Protein AF-0000000078526891 (afdb_homodimer)

Radius of gyration: 29.0 Å; Cα contacts (8 Å, |Δi|>4): 1643; chains: 2; bounding box: 47×88×67 Å

Secondary structure (DSSP, 8-state):
-EEEEEE-GGG-SHHHHHHHHHTT--EEEE--S---SSSTT----SS--S-B---S-GGGSHHHHHHHHHHHHHTT-EEEEEE---HHHHHHHHHT-TTHHHHHHHHHHHHHHHHHTT--EEEE---SS-S---EEES-SGGG-BEEEEEGGGS-TTPPPBTTEETTEESSSS--SBPPP--HHHHHHHHHHHHHHHHHHHHHHT-EEEEPPPSS--SEETTEE-S-SSTTHHHHHHHH---TTEEEEEEHHHHHTSSSS-HHHHHHHHHHTT-EEEEE--EEEEETTEEEEE-TTSSSS-HHHHHHHHHHTT--SEEE----PBPSSSSHHHHHHHHHHHHHHHHHHHHHHHH-/-EEEEEE-GGG-SHHHHHHHHHTT--EEEE--S---SSSTT----SS--S-B---S-GGGSHHHHHHHHHHHHHTT-EEEEEE---HHHHHHHHHT-TTHHHHHHHHHHHHHHHHHTT--EEEE---SS-S---EEES-SGGG-BEEEEEGGGS-TTPPPBTTEETTEESSSS--SBPPP--HHHHHHHHHHHHHHHHHHHHHHT-EEEEPPPSS--SEETTEE-S-SSTTHHHHHHHH---TTEEEEEEHHHHHTSSSS-HHHHHHHHHHTT-EEEEE--EEEEETTEEEEE-TTSSSS-HHHHHHHHHHTT--SEEE----PBPSSSSHHHHHHHHHHHHHHHHHHHHHHHH-

Nearest PDB structures (foldseek):
  3ban-assembly1_B  TM=8.503E-01  e=2.685E-23  Streptococcus suis
  3ban-assembly1_A  TM=8.361E-01  e=1.993E-23  Streptococcus suis
  1tz9-assembly1_B  TM=7.981E-01  e=1.462E-21  Enterococcus faecalis V583
  4eac-assembly1_A  TM=7.519E-01  e=4.651E-20  Escherichia coli K-12
  3cqh-assembly1_B  TM=6.934E-01  e=1.099E-08  Escherichia coli

pLDDT: mean 96.31, std 5.83, range [47.0, 98.94]

Organism: NCBI:txid29354

Solvent-accessible surface area (backbone atoms only — not comparable to full-atom values): 35500 Å² total; per-residue (Å²): 100,37,46,26,40,62,38,46,46,90,47,76,41,71,58,48,46,36,28,39,24,45,61,64,26,46,31,29,39,32,25,74,40,74,55,56,85,85,46,83,84,62,58,29,55,94,88,40,63,56,43,73,44,64,54,88,54,70,69,55,37,43,69,45,38,32,51,51,34,51,54,37,40,75,55,64,28,38,49,40,27,41,43,42,74,36,58,39,45,40,50,27,48,76,65,69,40,94,53,20,67,64,28,49,54,51,51,46,48,38,45,41,20,37,20,76,33,62,23,43,30,37,31,34,64,90,47,60,49,38,71,55,50,38,39,73,45,63,74,28,61,61,50,19,43,22,48,29,36,48,55,90,79,52,70,59,60,42,68,45,43,33,39,47,41,46,39,25,36,54,41,82,91,49,75,65,57,60,78,73,62,53,51,68,55,53,51,50,43,49,48,54,50,48,69,64,42,43,63,52,24,51,75,31,58,19,30,41,14,45,38,58,35,39,70,34,42,72,55,44,32,58,29,51,53,73,32,31,37,66,73,43,49,53,59,61,45,67,72,40,87,50,86,27,54,29,26,28,44,38,48,33,45,50,47,23,19,84,51,86,53,55,64,61,48,46,52,54,38,38,64,65,68,30,58,49,36,32,33,52,33,22,28,42,59,27,67,64,45,33,35,43,22,46,58,89,68,32,73,53,60,53,65,60,50,52,50,52,40,50,74,50,62,49,64,39,42,39,19,55,66,66,58,31,28,33,61,66,74,30,24,63,55,22,20,49,26,19,46,40,20,22,50,49,35,44,52,54,51,54,55,48,74,71,95,99,37,47,26,42,62,38,46,44,92,46,78,41,73,58,48,46,37,27,38,25,44,62,65,27,46,33,28,40,33,25,74,40,73,56,57,84,83,46,82,84,62,60,28,52,92,87,39,63,55,43,72,43,65,53,88,53,70,69,58,38,41,69,45,36,33,50,51,35,51,54,38,39,75,56,62,28,39,49,41,28,42,42,40,74,35,56,39,45,39,50,27,50,75,65,70,40,94,52,21,68,63,26,49,54,50,52,46,49,39,46,41,19,36,21,76,33,60,23,42,31,37,32,34,63,90,47,62,50,37,69,56,49,38,38,72,44,61,74,28,62,60,50,18,43,21,48,29,36,48,54,89,79,50,70,60,60,44,68,45,44,33,38,47,42,45,38,24,35,54,42,82,90,49,75,64,57,59,77,73,62,52,51,68,53,52,52,51,44,50,47,54,51,48,70,63,42,43,64,52,23,52,74,31,58,18,30,40,14,45,38,60,36,39,69,32,42,72,56,44,33,58,28,51,54,72,32,31,38,67,73,43,49,53,59,62,45,67,71,41,86,50,86,25,54,31,25,29,45,39,48,32,45,48,46,25,20,82,50,86,51,53,64,60,48,47,52,54,38,38,64,66,69,31,56,49,37,32,35,53,33,21,28,43,58,27,67,64,45,32,34,42,23,46,59,89,69,31,72,54,62,54,64,59,50,52,50,54,41,50,74,50,62,50,63,38,42,40,19,56,65,63,58,31,28,34,61,66,75,30,23,64,55,23,20,49,26,19,46,41,20,22,49,49,34,44,52,55,52,54,55,50,77,69,100

Sequence (710 aa):
MKLGLGLYRHMLTDENFAFAKQCGCTHLVIHLADYYSNQIVTATDDKTNYGQAKALEPIWQADSMIALQKKAQSYGLTIYAIENFSPADWYDVLLDGPKREAQMEHLKEIIRNAGKAGIRSFGYNFSLAGVWGHQKERSGRGGAYGTCFDASRIKLDAPIPNGEIWNMTYRSNEQGVLAPITSAELWARLRRFLEEILPVAEESGVELALHPDDPPLEGLRGMPRLVYQPELYQNVIDISSSNANKLEFCMGSIQEMTHGNIYDAISQYAGQNRISYIHFRNVKGKVPKYQEVFVDDGDIDMPKALALLEQYGFDGVIIPDHTPEITCGAPWHAGMAYALGYMRAVLQMLDKQLSMKLGLGLYRHMLTDENFAFAKQCGCTHLVIHLADYYSNQIVTATDDKTNYGQAKALEPIWQADSMIALQKKAQSYGLTIYAIENFSPADWYDVLLDGPKREAQMEHLKEIIRNAGKAGIRSFGYNFSLAGVWGHQKERSGRGGAYGTCFDASRIKLDAPIPNGEIWNMTYRSNEQGVLAPITSAELWARLRRFLEEILPVAEESGVELALHPDDPPLEGLRGMPRLVYQPELYQNVIDISSSNANKLEFCMGSIQEMTHGNIYDAISQYAGQNRISYIHFRNVKGKVPKYQEVFVDDGDIDMPKALALLEQYGFDGVIIPDHTPEITCGAPWHAGMAYALGYMRAVLQMLDKQLS

Structure (mmCIF, N/CA/C/O backbone):
data_AF-0000000078526891-model_v1
#
loop_
_entity.id
_entity.type
_entity.pdbx_description
1 polymer 'mannonate dehydratase'
#
loop_
_atom_site.group_PDB
_atom_site.id
_atom_site.type_symbol
_atom_site.label_atom_id
_atom_site.label_alt_id
_atom_site.label_comp_id
_atom_site.label_asym_id
_atom_site.label_entity_id
_atom_site.label_seq_id
_atom_site.pdbx_PDB_ins_code
_atom_site.Cartn_x
_atom_site.Cartn_y
_atom_site.Cartn_z
_atom_site.occupancy
_atom_site.B_iso_or_equiv
_atom_site.auth_seq_id
_atom_site.auth_comp_id
_atom_site.auth_asym_id
_atom_site.auth_atom_id
_atom_site.pdbx_PDB_model_num
ATOM 1 N N . MET A 1 1 ? 10.188 -14.875 7.078 1 96.12 1 MET A N 1
ATOM 2 C CA . MET A 1 1 ? 9.586 -14.766 5.754 1 96.12 1 MET A CA 1
ATOM 3 C C . MET A 1 1 ? 10.172 -13.586 4.988 1 96.12 1 MET A C 1
ATOM 5 O O . MET A 1 1 ? 10.547 -12.578 5.59 1 96.12 1 MET A O 1
ATOM 9 N N . LYS A 1 2 ? 10.273 -13.781 3.717 1 98.12 2 LYS A N 1
ATOM 10 C CA . LYS A 1 2 ? 10.844 -12.773 2.828 1 98.12 2 LYS A CA 1
ATOM 11 C C . LYS A 1 2 ? 9.766 -12.125 1.968 1 98.12 2 LYS A C 1
ATOM 13 O O . LYS A 1 2 ? 8.969 -12.82 1.337 1 98.12 2 LYS A O 1
ATOM 18 N N . LEU A 1 3 ? 9.742 -10.797 2.02 1 98.75 3 LEU A N 1
ATOM 19 C CA . LEU A 1 3 ? 8.773 -10.047 1.228 1 98.75 3 LEU A CA 1
ATOM 20 C C . LEU A 1 3 ? 9.227 -9.93 -0.223 1 98.75 3 LEU A C 1
ATOM 22 O O . LEU A 1 3 ? 10.367 -9.539 -0.49 1 98.75 3 LEU A O 1
ATOM 26 N N . GLY A 1 4 ? 8.344 -10.312 -1.153 1 98.88 4 GLY A N 1
ATOM 27 C CA . GLY A 1 4 ? 8.711 -10.258 -2.559 1 98.88 4 GLY A CA 1
ATOM 28 C C . GLY A 1 4 ? 7.613 -9.68 -3.438 1 98.88 4 GLY A C 1
ATOM 29 O O . GLY A 1 4 ? 6.535 -9.344 -2.949 1 98.88 4 GLY A O 1
ATOM 30 N N . LEU A 1 5 ? 7.934 -9.492 -4.711 1 98.88 5 LEU A N 1
ATOM 31 C CA . LEU A 1 5 ? 7.008 -9.023 -5.738 1 98.88 5 LEU A CA 1
ATOM 32 C C . LEU A 1 5 ? 7.07 -9.922 -6.973 1 98.88 5 LEU A C 1
ATOM 34 O O . LEU A 1 5 ? 8.156 -10.336 -7.391 1 98.88 5 LEU A O 1
ATOM 38 N N . GLY A 1 6 ? 5.926 -10.242 -7.484 1 98.25 6 GLY A N 1
ATOM 39 C CA . GLY A 1 6 ? 5.855 -10.914 -8.773 1 98.25 6 GLY A CA 1
ATOM 40 C C . GLY A 1 6 ? 5.949 -9.953 -9.945 1 98.25 6 GLY A C 1
ATOM 41 O O . GLY A 1 6 ? 5.301 -8.906 -9.953 1 98.25 6 GLY A O 1
ATOM 42 N N . LEU A 1 7 ? 6.773 -10.281 -10.906 1 97.12 7 LEU A N 1
ATOM 43 C CA . LEU A 1 7 ? 6.902 -9.477 -12.117 1 97.12 7 LEU A CA 1
ATOM 44 C C . LEU A 1 7 ? 6.855 -10.359 -13.359 1 97.12 7 LEU A C 1
ATOM 46 O O . LEU A 1 7 ? 7.465 -11.43 -13.391 1 97.12 7 LEU A O 1
ATOM 50 N N . TYR A 1 8 ? 6.156 -9.898 -14.336 1 95.44 8 TYR A N 1
ATOM 51 C CA . TYR A 1 8 ? 6.098 -10.57 -15.625 1 95.44 8 TYR A CA 1
ATOM 52 C C . TYR A 1 8 ? 7.207 -10.078 -16.547 1 95.44 8 TYR A C 1
ATOM 54 O O . TYR A 1 8 ? 7.82 -9.047 -16.297 1 95.44 8 TYR A O 1
ATOM 62 N N . ARG A 1 9 ? 7.395 -10.773 -17.562 1 94.69 9 ARG A N 1
ATOM 63 C CA . ARG A 1 9 ? 8.547 -10.547 -18.438 1 94.69 9 ARG A CA 1
ATOM 64 C C . ARG A 1 9 ? 8.641 -9.086 -18.844 1 94.69 9 ARG A C 1
ATOM 66 O O . ARG A 1 9 ? 9.695 -8.461 -18.719 1 94.69 9 ARG A O 1
ATOM 73 N N . HIS A 1 10 ? 7.574 -8.492 -19.328 1 93.19 10 HIS A N 1
ATOM 74 C CA . HIS A 1 10 ? 7.59 -7.121 -19.812 1 93.19 10 HIS A CA 1
ATOM 75 C C . HIS A 1 10 ? 7.805 -6.137 -18.672 1 93.19 10 HIS A C 1
ATOM 77 O O . HIS A 1 10 ? 8.094 -4.961 -18.891 1 93.19 10 HIS A O 1
ATOM 83 N N . MET A 1 11 ? 7.734 -6.633 -17.453 1 95.44 11 MET A N 1
ATOM 84 C CA . MET A 1 11 ? 7.832 -5.777 -16.281 1 95.44 11 MET A CA 1
ATOM 85 C C . MET A 1 11 ? 9.234 -5.84 -15.672 1 95.44 11 MET A C 1
ATOM 87 O O . MET A 1 11 ? 9.508 -5.184 -14.672 1 95.44 11 MET A O 1
ATOM 91 N N . LEU A 1 12 ? 10.078 -6.641 -16.234 1 96.88 12 LEU A N 1
ATOM 92 C CA . LEU A 1 12 ? 11.438 -6.766 -15.727 1 96.88 12 LEU A CA 1
ATOM 93 C C . LEU A 1 12 ? 12.289 -5.574 -16.156 1 96.88 12 LEU A C 1
ATOM 95 O O . LEU A 1 12 ? 13.242 -5.734 -16.922 1 96.88 12 LEU A O 1
ATOM 99 N N . THR A 1 13 ? 11.977 -4.387 -15.617 1 97.19 13 THR A N 1
ATOM 100 C CA . THR A 1 13 ? 12.562 -3.1 -15.969 1 97.19 13 THR A CA 1
ATOM 101 C C . THR A 1 13 ? 13.211 -2.453 -14.742 1 97.19 13 THR A C 1
ATOM 103 O O . THR A 1 13 ? 12.938 -2.855 -13.609 1 97.19 13 THR A O 1
ATOM 106 N N . ASP A 1 14 ? 14.031 -1.451 -15.008 1 98.31 14 ASP A N 1
ATOM 107 C CA . ASP A 1 14 ? 14.648 -0.681 -13.93 1 98.31 14 ASP A CA 1
ATOM 108 C C . ASP A 1 14 ? 13.594 -0.051 -13.023 1 98.31 14 ASP A C 1
ATOM 110 O O . ASP A 1 14 ? 13.734 -0.059 -11.805 1 98.31 14 ASP A O 1
ATOM 114 N N . GLU A 1 15 ? 12.578 0.456 -13.602 1 98.12 15 GLU A N 1
ATOM 115 C CA . GLU A 1 15 ? 11.516 1.137 -12.859 1 98.12 15 GLU A CA 1
ATOM 116 C C . GLU A 1 15 ? 10.812 0.18 -11.898 1 98.12 15 GLU A C 1
ATOM 118 O O . GLU A 1 15 ? 10.57 0.522 -10.742 1 98.12 15 GLU A O 1
ATOM 123 N N . ASN A 1 16 ? 10.516 -1.004 -12.359 1 98.44 16 ASN A N 1
ATOM 124 C CA . ASN A 1 16 ? 9.789 -1.946 -11.516 1 98.44 16 ASN A CA 1
ATOM 125 C C . ASN A 1 16 ? 10.695 -2.568 -10.461 1 98.44 16 ASN A C 1
ATOM 127 O O . ASN A 1 16 ? 10.242 -2.926 -9.375 1 98.44 16 ASN A O 1
ATOM 131 N N . PHE A 1 17 ? 12.008 -2.717 -10.766 1 98.88 17 PHE A N 1
ATOM 132 C CA . PHE A 1 17 ? 12.945 -3.131 -9.727 1 98.88 17 PHE A CA 1
ATOM 133 C C . PHE A 1 17 ? 13.023 -2.084 -8.625 1 98.88 17 PHE A C 1
ATOM 135 O O . PHE A 1 17 ? 13.016 -2.422 -7.441 1 98.88 17 PHE A O 1
ATOM 142 N N . ALA A 1 18 ? 13.07 -0.812 -9.016 1 98.81 18 ALA A N 1
ATOM 143 C CA . ALA A 1 18 ? 13.055 0.272 -8.039 1 98.81 18 ALA A CA 1
ATOM 144 C C . ALA A 1 18 ? 11.766 0.267 -7.227 1 98.81 18 ALA A C 1
ATOM 146 O O . ALA A 1 18 ? 11.797 0.413 -6 1 98.81 18 ALA A O 1
ATOM 147 N N . PHE A 1 19 ? 10.656 0.056 -7.914 1 98.88 19 PHE A N 1
ATOM 148 C CA . PHE A 1 19 ? 9.359 -0.027 -7.258 1 98.88 19 PHE A CA 1
ATOM 149 C C . PHE A 1 19 ? 9.367 -1.095 -6.172 1 98.88 19 PHE A C 1
ATOM 151 O O . PHE A 1 19 ? 8.977 -0.832 -5.031 1 98.88 19 PHE A O 1
ATOM 158 N N . ALA A 1 20 ? 9.805 -2.258 -6.555 1 98.94 20 ALA A N 1
ATOM 159 C CA . ALA A 1 20 ? 9.844 -3.379 -5.621 1 98.94 20 ALA A CA 1
ATOM 160 C C . ALA A 1 20 ? 10.688 -3.041 -4.395 1 98.94 20 ALA A C 1
ATOM 162 O O . ALA A 1 20 ? 10.25 -3.24 -3.258 1 98.94 20 ALA A O 1
ATOM 163 N N . LYS A 1 21 ? 11.883 -2.531 -4.598 1 98.88 21 LYS A N 1
ATOM 164 C CA . LYS A 1 21 ? 12.789 -2.203 -3.504 1 98.88 21 LYS A CA 1
ATOM 165 C C . LYS A 1 21 ? 12.195 -1.127 -2.6 1 98.88 21 LYS A C 1
ATOM 167 O O . LYS A 1 21 ? 12.289 -1.216 -1.373 1 98.88 21 LYS A O 1
ATOM 172 N N . GLN A 1 22 ? 11.586 -0.141 -3.191 1 98.88 22 GLN A N 1
ATOM 173 C CA . GLN A 1 22 ? 11.008 0.971 -2.445 1 98.88 22 GLN A CA 1
ATOM 174 C C . GLN A 1 22 ? 9.828 0.509 -1.596 1 98.88 22 GLN A C 1
ATOM 176 O O . GLN A 1 22 ? 9.586 1.049 -0.515 1 98.88 22 GLN A O 1
ATOM 181 N N . CYS A 1 23 ? 9.164 -0.549 -2.004 1 98.88 23 CYS A N 1
ATOM 182 C CA . CYS A 1 23 ? 8.055 -1.107 -1.235 1 98.88 23 CYS A CA 1
ATOM 183 C C . CYS A 1 23 ? 8.562 -2.076 -0.174 1 98.88 23 CYS A C 1
ATOM 185 O O . CYS A 1 23 ? 7.773 -2.684 0.548 1 98.88 23 CYS A O 1
ATOM 187 N N . GLY A 1 24 ? 9.844 -2.277 -0.071 1 98.62 24 GLY A N 1
ATOM 188 C CA . GLY A 1 24 ? 10.422 -3.061 1.01 1 98.62 24 GLY A CA 1
ATOM 189 C C . GLY A 1 24 ? 10.703 -4.5 0.621 1 98.62 24 GLY A C 1
ATOM 190 O O . GLY A 1 24 ? 11.086 -5.312 1.464 1 98.62 24 GLY A O 1
ATOM 191 N N . CYS A 1 25 ? 10.57 -4.82 -0.668 1 98.88 25 CYS A N 1
ATOM 192 C CA . CYS A 1 25 ? 10.82 -6.188 -1.115 1 98.88 25 CYS A CA 1
ATOM 193 C C . CYS A 1 25 ? 12.312 -6.496 -1.119 1 98.88 25 CYS A C 1
ATOM 195 O O . CYS A 1 25 ? 13.133 -5.617 -1.387 1 98.88 25 CYS A O 1
ATOM 197 N N . THR A 1 26 ? 12.578 -7.762 -0.807 1 98.81 26 THR A N 1
ATOM 198 C CA . THR A 1 26 ? 13.953 -8.234 -0.905 1 98.81 26 THR A CA 1
ATOM 199 C C . THR A 1 26 ? 14.086 -9.289 -2.006 1 98.81 26 THR A C 1
ATOM 201 O O . THR A 1 26 ? 15.195 -9.602 -2.439 1 98.81 26 THR A O 1
ATOM 204 N N . HIS A 1 27 ? 12.953 -9.828 -2.48 1 98.94 27 HIS A N 1
ATOM 205 C CA . HIS A 1 27 ? 12.984 -10.93 -3.438 1 98.94 27 HIS A CA 1
ATOM 206 C C . HIS A 1 27 ? 11.953 -10.727 -4.547 1 98.94 27 HIS A C 1
ATOM 208 O O . HIS A 1 27 ? 11.086 -9.859 -4.438 1 98.94 27 HIS A O 1
ATOM 214 N N . LEU A 1 28 ? 12.148 -11.477 -5.621 1 98.94 28 LEU A N 1
ATOM 215 C CA . LEU A 1 28 ? 11.242 -11.461 -6.766 1 98.94 28 LEU A CA 1
ATOM 216 C C . LEU A 1 28 ? 10.836 -12.875 -7.168 1 98.94 28 LEU A C 1
ATOM 218 O O . LEU A 1 28 ? 11.625 -13.812 -7.039 1 98.94 28 LEU A O 1
ATOM 222 N N . VAL A 1 29 ? 9.648 -13.078 -7.543 1 98.88 29 VAL A N 1
ATOM 223 C CA . VAL A 1 29 ? 9.18 -14.203 -8.344 1 98.88 29 VAL A CA 1
ATOM 224 C C . VAL A 1 29 ? 8.82 -13.734 -9.75 1 98.88 29 VAL A C 1
ATOM 226 O O . VAL A 1 29 ? 7.887 -12.945 -9.922 1 98.88 29 VAL A O 1
ATOM 229 N N . ILE A 1 30 ? 9.531 -14.234 -10.766 1 98.5 30 ILE A N 1
ATOM 230 C CA . ILE A 1 30 ? 9.391 -13.617 -12.086 1 98.5 30 ILE A CA 1
ATOM 231 C C . ILE A 1 30 ? 8.828 -14.641 -13.07 1 98.5 30 ILE A C 1
ATOM 233 O O . ILE A 1 30 ? 8.922 -15.844 -12.844 1 98.5 30 ILE A O 1
ATOM 237 N N . HIS A 1 31 ? 8.203 -14.156 -14.062 1 96.88 31 HIS A N 1
ATOM 238 C CA . HIS A 1 31 ? 7.789 -14.938 -15.219 1 96.88 31 HIS A CA 1
ATOM 239 C C . HIS A 1 31 ? 8.625 -14.586 -16.453 1 96.88 31 HIS A C 1
ATOM 241 O O . HIS A 1 31 ? 8.758 -13.414 -16.797 1 96.88 31 HIS A O 1
ATOM 247 N N . LEU A 1 32 ? 9.148 -15.609 -17.109 1 96.62 32 LEU A N 1
ATOM 248 C CA . LEU A 1 32 ? 9.906 -15.367 -18.328 1 96.62 32 LEU A CA 1
ATOM 249 C C . LEU A 1 32 ? 9.078 -15.703 -19.562 1 96.62 32 LEU A C 1
ATOM 251 O O . LEU A 1 32 ? 9.359 -15.203 -20.656 1 96.62 32 LEU A O 1
ATOM 255 N N . ALA A 1 33 ? 8.109 -16.594 -19.312 1 92.5 33 ALA A N 1
ATOM 256 C CA . ALA A 1 33 ? 7.152 -16.797 -20.391 1 92.5 33 ALA A CA 1
ATOM 257 C C . ALA A 1 33 ? 6.359 -15.523 -20.672 1 92.5 33 ALA A C 1
ATOM 259 O O . ALA A 1 33 ? 5.973 -14.805 -19.734 1 92.5 33 ALA A O 1
ATOM 260 N N . ASP A 1 34 ? 6.023 -15.258 -21.906 1 85.19 34 ASP A N 1
ATOM 261 C CA . ASP A 1 34 ? 5.43 -13.984 -22.297 1 85.19 34 ASP A CA 1
ATOM 262 C C . ASP A 1 34 ? 3.918 -14.117 -22.484 1 85.19 34 ASP A C 1
ATOM 264 O O . ASP A 1 34 ? 3.402 -13.883 -23.578 1 85.19 34 ASP A O 1
ATOM 268 N N . TYR A 1 35 ? 3.061 -14.422 -21.594 1 77.56 35 TYR A N 1
ATOM 269 C CA . TYR A 1 35 ? 1.629 -14.633 -21.781 1 77.56 35 TYR A CA 1
ATOM 270 C C . TYR A 1 35 ? 0.838 -13.391 -21.375 1 77.56 35 TYR A C 1
ATOM 272 O O . TYR A 1 35 ? -0.359 -13.297 -21.656 1 77.56 35 TYR A O 1
ATOM 280 N N . TYR A 1 36 ? 1.267 -12.312 -20.719 1 66.25 36 TYR A N 1
ATOM 281 C CA . TYR A 1 36 ? 0.538 -11.086 -20.391 1 66.25 36 TYR A CA 1
ATOM 282 C C . TYR A 1 36 ? 1.203 -9.875 -21.031 1 66.25 36 TYR A C 1
ATOM 284 O O . TYR A 1 36 ? 1.989 -9.18 -20.375 1 66.25 36 TYR A O 1
ATOM 292 N N . SER A 1 37 ? 1.125 -9.844 -22.312 1 62.75 37 SER A N 1
ATOM 293 C CA . SER A 1 37 ? 1.829 -8.75 -22.969 1 62.75 37 SER A CA 1
ATOM 294 C C . SER A 1 37 ? 1.05 -7.441 -22.844 1 62.75 37 SER A C 1
ATOM 296 O O . SER A 1 37 ? 1.629 -6.355 -22.922 1 62.75 37 SER A O 1
ATOM 298 N N . ASN A 1 38 ? -0.244 -7.516 -22.562 1 61.59 38 ASN A N 1
ATOM 299 C CA . ASN A 1 38 ? -1.062 -6.309 -22.547 1 61.59 38 ASN A CA 1
ATOM 300 C C . ASN A 1 38 ? -1.701 -6.074 -21.188 1 61.59 38 ASN A C 1
ATOM 302 O O . ASN A 1 38 ? -1.571 -4.992 -20.609 1 61.59 38 ASN A O 1
ATOM 306 N N . GLN A 1 39 ? -2.463 -7.125 -20.703 1 70.75 39 GLN A N 1
ATOM 307 C CA . GLN A 1 39 ? -3.215 -7.023 -19.469 1 70.75 39 GLN A CA 1
ATOM 308 C C . GLN A 1 39 ? -2.904 -8.195 -18.547 1 70.75 39 GLN A C 1
ATOM 310 O O . GLN A 1 39 ? -2.965 -9.359 -18.953 1 70.75 39 GLN A O 1
ATOM 315 N N . ILE A 1 40 ? -2.57 -7.77 -17.375 1 78.19 40 ILE A N 1
ATOM 316 C CA . ILE A 1 40 ? -2.314 -8.797 -16.359 1 78.19 40 ILE A CA 1
ATOM 317 C C . ILE A 1 40 ? -3.617 -9.508 -16.016 1 78.19 40 ILE A C 1
ATOM 319 O O . ILE A 1 40 ? -4.648 -8.859 -15.805 1 78.19 40 ILE A O 1
ATOM 323 N N . VAL A 1 41 ? -3.602 -10.812 -15.961 1 78.56 41 VAL A N 1
ATOM 324 C CA . VAL A 1 41 ? -4.727 -11.703 -15.703 1 78.56 41 VAL A CA 1
ATOM 325 C C . VAL A 1 41 ? -5.832 -11.445 -16.734 1 78.56 41 VAL A C 1
ATOM 327 O O . VAL A 1 41 ? -6.973 -11.156 -16.359 1 78.56 41 VAL A O 1
ATOM 330 N N . THR A 1 42 ? -5.582 -11.625 -17.922 1 83.56 42 THR A N 1
ATOM 331 C CA . THR A 1 42 ? -6.523 -11.438 -19.016 1 83.56 42 THR A CA 1
ATOM 332 C C . THR A 1 42 ? -7.723 -12.367 -18.859 1 83.56 42 THR A C 1
ATOM 334 O O . THR A 1 42 ? -7.562 -13.562 -18.609 1 83.56 42 THR A O 1
ATOM 337 N N . ALA A 1 43 ? -8.898 -11.766 -18.984 1 87.81 43 ALA A N 1
ATOM 338 C CA . ALA A 1 43 ? -10.102 -12.594 -19.031 1 87.81 43 ALA A CA 1
ATOM 339 C C . ALA A 1 43 ? -10.07 -13.555 -20.219 1 87.81 43 ALA A C 1
ATOM 341 O O . ALA A 1 43 ? -9.656 -13.18 -21.312 1 87.81 43 ALA A O 1
ATOM 342 N N . THR A 1 44 ? -10.492 -14.844 -19.984 1 91.31 44 THR A N 1
ATOM 343 C CA . THR A 1 44 ? -10.461 -15.852 -21.031 1 91.31 44 THR A CA 1
ATOM 344 C C . THR A 1 44 ? -11.781 -16.609 -21.094 1 91.31 44 THR A C 1
ATOM 346 O O . THR A 1 44 ? -12.531 -16.625 -20.109 1 91.31 44 THR A O 1
ATOM 349 N N . ASP A 1 45 ? -12.039 -17.141 -22.266 1 93.56 45 ASP A N 1
ATOM 350 C CA . ASP A 1 45 ? -13.164 -18.031 -22.516 1 93.56 45 ASP A CA 1
ATOM 351 C C . ASP A 1 45 ? -12.875 -18.969 -23.688 1 93.56 45 ASP A C 1
ATOM 353 O O . ASP A 1 45 ? -11.711 -19.25 -23.984 1 93.56 45 ASP A O 1
ATOM 357 N N . ASP A 1 46 ? -13.922 -19.547 -24.281 1 91.44 46 ASP A N 1
ATOM 358 C CA . ASP A 1 46 ? -13.703 -20.531 -25.344 1 91.44 46 ASP A CA 1
ATOM 359 C C . ASP A 1 46 ? -13.195 -19.844 -26.625 1 91.44 46 ASP A C 1
ATOM 361 O O . ASP A 1 46 ? -12.781 -20.516 -27.562 1 91.44 46 ASP A O 1
ATOM 365 N N . LYS A 1 47 ? -13.312 -18.594 -26.781 1 91.12 47 LYS A N 1
ATOM 366 C CA . LYS A 1 47 ? -12.906 -17.875 -27.984 1 91.12 47 LYS A CA 1
ATOM 367 C C . LYS A 1 47 ? -11.609 -17.109 -27.75 1 91.12 47 LYS A C 1
ATOM 369 O O . LYS A 1 47 ? -10.859 -16.844 -28.688 1 91.12 47 LYS A O 1
ATOM 374 N N . THR A 1 48 ? -11.289 -16.781 -26.422 1 90.75 48 THR A N 1
ATOM 375 C CA . THR A 1 48 ? -10.18 -15.898 -26.078 1 90.75 48 THR A CA 1
ATOM 376 C C . THR A 1 48 ? -9.18 -16.609 -25.172 1 90.75 48 THR A C 1
ATOM 378 O O . THR A 1 48 ? -9.555 -17.109 -24.109 1 90.75 48 THR A O 1
ATOM 381 N N . ASN A 1 49 ? -7.91 -16.625 -25.641 1 90.75 49 ASN A N 1
ATOM 382 C CA . ASN A 1 49 ? -6.84 -17.156 -24.812 1 90.75 49 ASN A CA 1
ATOM 383 C C . ASN A 1 49 ? -5.719 -16.141 -24.609 1 90.75 49 ASN A C 1
ATOM 385 O O . ASN A 1 49 ? -5.906 -14.953 -24.875 1 90.75 49 ASN A O 1
ATOM 389 N N . TYR A 1 50 ? -4.543 -16.484 -24.016 1 90.62 50 TYR A N 1
ATOM 390 C CA . TYR A 1 50 ? -3.471 -15.562 -23.656 1 90.62 50 TYR A CA 1
ATOM 391 C C . TYR A 1 50 ? -2.658 -15.172 -24.891 1 90.62 50 TYR A C 1
ATOM 393 O O . TYR A 1 50 ? -1.84 -14.25 -24.828 1 90.62 50 TYR A O 1
ATOM 401 N N . GLY A 1 51 ? -2.861 -15.906 -26 1 90 51 GLY A N 1
ATOM 402 C CA . GLY A 1 51 ? -2.125 -15.578 -27.219 1 90 51 GLY A CA 1
ATOM 403 C C . GLY A 1 51 ? -1.137 -16.656 -27.625 1 90 51 GLY A C 1
ATOM 404 O O . GLY A 1 51 ? -1.268 -17.812 -27.219 1 90 51 GLY A O 1
ATOM 405 N N . GLN A 1 52 ? -0.132 -16.234 -28.453 1 92.19 52 GLN A N 1
ATOM 406 C CA . GLN A 1 52 ? 0.827 -17.172 -29.031 1 92.19 52 GLN A CA 1
ATOM 407 C C . GLN A 1 52 ? 2.018 -17.391 -28.109 1 92.19 52 GLN A C 1
ATOM 409 O O . GLN A 1 52 ? 2.627 -16.422 -27.641 1 92.19 52 GLN A O 1
ATOM 414 N N . ALA A 1 53 ? 2.309 -18.688 -27.797 1 93.81 53 ALA A N 1
ATOM 415 C CA . ALA A 1 53 ? 3.508 -19.016 -27.031 1 93.81 53 ALA A CA 1
ATOM 416 C C . ALA A 1 53 ? 4.734 -19.094 -27.938 1 93.81 53 ALA A C 1
ATOM 418 O O . ALA A 1 53 ? 4.621 -19.422 -29.125 1 93.81 53 ALA A O 1
ATOM 419 N N . LYS A 1 54 ? 5.867 -18.703 -27.562 1 92.5 54 LYS A N 1
ATOM 420 C CA . LYS A 1 54 ? 7.125 -18.766 -28.297 1 92.5 54 LYS A CA 1
ATOM 421 C C . LYS A 1 54 ? 8.055 -19.828 -27.703 1 92.5 54 LYS A C 1
ATOM 423 O O . LYS A 1 54 ? 8.18 -19.938 -26.484 1 92.5 54 LYS A O 1
ATOM 428 N N . ALA A 1 55 ? 8.703 -20.531 -28.547 1 94.56 55 ALA A N 1
ATOM 429 C CA . ALA A 1 55 ? 9.555 -21.641 -28.125 1 94.56 55 ALA A CA 1
ATOM 430 C C . ALA A 1 55 ? 11.031 -21.25 -28.203 1 94.56 55 ALA A C 1
ATOM 432 O O . ALA A 1 55 ? 11.422 -20.406 -29 1 94.56 55 ALA A O 1
ATOM 433 N N . LEU A 1 56 ? 11.758 -21.891 -27.312 1 96.19 56 LEU A N 1
ATOM 434 C CA . LEU A 1 56 ? 13.211 -21.891 -27.391 1 96.19 56 LEU A CA 1
ATOM 435 C C . LEU A 1 56 ? 13.75 -20.469 -27.422 1 96.19 56 LEU A C 1
ATOM 437 O O . LEU A 1 56 ? 14.625 -20.156 -28.234 1 96.19 56 LEU A O 1
ATOM 441 N N . GLU A 1 57 ? 13.164 -19.609 -26.625 1 96.38 57 GLU A N 1
ATOM 442 C CA . GLU A 1 57 ? 13.602 -18.219 -26.594 1 96.38 57 GLU A CA 1
ATOM 443 C C . GLU A 1 57 ? 14.938 -18.078 -25.859 1 96.38 57 GLU A C 1
ATOM 445 O O . GLU A 1 57 ? 15.18 -18.766 -24.875 1 96.38 57 GLU A O 1
ATOM 450 N N . PRO A 1 58 ? 15.781 -17.141 -26.219 1 97.19 58 PRO A N 1
ATOM 451 C CA . PRO A 1 58 ? 17.109 -16.969 -25.641 1 97.19 58 PRO A CA 1
ATOM 452 C C . PRO A 1 58 ? 17.062 -16.594 -24.156 1 97.19 58 PRO A C 1
ATOM 454 O O . PRO A 1 58 ? 18.047 -16.812 -23.438 1 97.19 58 PRO A O 1
ATOM 457 N N . ILE A 1 59 ? 16 -16.141 -23.625 1 97.25 59 ILE A N 1
ATOM 458 C CA . ILE A 1 59 ? 15.883 -15.68 -22.25 1 97.25 59 ILE A CA 1
ATOM 459 C C . ILE A 1 59 ? 16.062 -16.844 -21.281 1 97.25 59 ILE A C 1
ATOM 461 O O . ILE A 1 59 ? 16.359 -16.656 -20.109 1 97.25 59 ILE A O 1
ATOM 465 N N . TRP A 1 60 ? 15.961 -18.078 -21.812 1 98.19 60 TRP A N 1
ATOM 466 C CA . TRP A 1 60 ? 16.031 -19.281 -20.984 1 98.19 60 TRP A CA 1
ATOM 467 C C . TRP A 1 60 ? 17.453 -19.812 -20.906 1 98.19 60 TRP A C 1
ATOM 469 O O . TRP A 1 60 ? 17.734 -20.797 -20.219 1 98.19 60 TRP A O 1
ATOM 479 N N . GLN A 1 61 ? 18.359 -19.156 -21.578 1 98.44 61 GLN A N 1
ATOM 480 C CA . GLN A 1 61 ? 19.766 -19.531 -21.547 1 98.44 61 GLN A CA 1
ATOM 481 C C . GLN A 1 61 ? 20.438 -19.047 -20.266 1 98.44 61 GLN A C 1
ATOM 483 O O . GLN A 1 61 ? 19.969 -18.094 -19.641 1 98.44 61 GLN A O 1
ATOM 488 N N . ALA A 1 62 ? 21.516 -19.719 -19.875 1 98.62 62 ALA A N 1
ATOM 489 C CA . ALA A 1 62 ? 22.203 -19.438 -18.609 1 98.62 62 ALA A CA 1
ATOM 490 C C . ALA A 1 62 ? 22.656 -17.984 -18.547 1 98.62 62 ALA A C 1
ATOM 492 O O . ALA A 1 62 ? 22.422 -17.297 -17.547 1 98.62 62 ALA A O 1
ATOM 493 N N . ASP A 1 63 ? 23.25 -17.5 -19.594 1 98.69 63 ASP A N 1
ATOM 494 C CA . ASP A 1 63 ? 23.797 -16.141 -19.594 1 98.69 63 ASP A CA 1
ATOM 495 C C . ASP A 1 63 ? 22.688 -15.102 -19.391 1 98.69 63 ASP A C 1
ATOM 497 O O . ASP A 1 63 ? 22.891 -14.109 -18.703 1 98.69 63 ASP A O 1
ATOM 501 N N . SER A 1 64 ? 21.578 -15.32 -20.031 1 98.5 64 SER A N 1
ATOM 502 C CA . SER A 1 64 ? 20.438 -14.414 -19.891 1 98.5 64 SER A CA 1
ATOM 503 C C . SER A 1 64 ? 19.922 -14.391 -18.453 1 98.5 64 SER A C 1
ATOM 505 O O . SER A 1 64 ? 19.672 -13.32 -17.891 1 98.5 64 SER A O 1
AT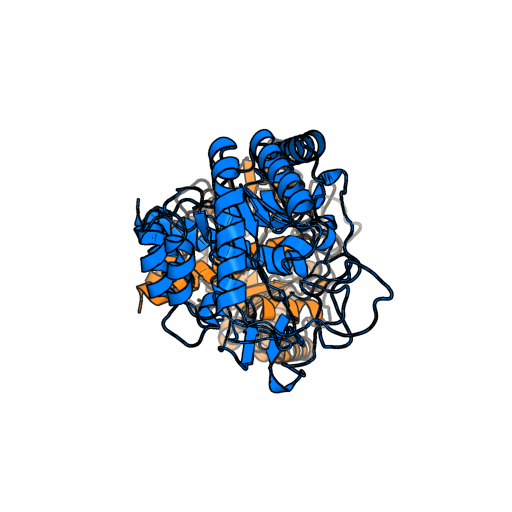OM 507 N N . MET A 1 65 ? 19.781 -15.547 -17.859 1 98.75 65 MET A N 1
ATOM 508 C CA . MET A 1 65 ? 19.25 -15.641 -16.5 1 98.75 65 MET A CA 1
ATOM 509 C C . MET A 1 65 ? 20.25 -15.062 -15.484 1 98.75 65 MET A C 1
ATOM 511 O O . MET A 1 65 ? 19.844 -14.398 -14.531 1 98.75 65 MET A O 1
ATOM 515 N N . ILE A 1 66 ? 21.516 -15.289 -15.711 1 98.88 66 ILE A N 1
ATOM 516 C CA . ILE A 1 66 ? 22.562 -14.758 -14.844 1 98.88 66 ILE A CA 1
ATOM 517 C C . ILE A 1 66 ? 22.562 -13.227 -14.914 1 98.88 66 ILE A C 1
ATOM 519 O O . ILE A 1 66 ? 22.625 -12.555 -13.883 1 98.88 66 ILE A O 1
ATOM 523 N N . ALA A 1 67 ? 22.438 -12.719 -16.141 1 98.81 67 ALA A N 1
ATOM 524 C CA . ALA A 1 67 ? 22.406 -11.273 -16.328 1 98.81 67 ALA A CA 1
ATOM 525 C C . ALA A 1 67 ? 21.203 -10.656 -15.641 1 98.81 67 ALA A C 1
ATOM 527 O O . ALA A 1 67 ? 21.297 -9.578 -15.047 1 98.81 67 ALA A O 1
ATOM 528 N N . LEU A 1 68 ? 20.109 -11.297 -15.758 1 98.75 68 LEU A N 1
ATOM 529 C CA . LEU A 1 68 ? 18.891 -10.812 -15.125 1 98.75 68 LEU A CA 1
ATOM 530 C C . LEU A 1 68 ? 19.031 -10.805 -13.609 1 98.75 68 LEU A C 1
ATOM 532 O O . LEU A 1 68 ? 18.609 -9.852 -12.945 1 98.75 68 LEU A O 1
ATOM 536 N N . GLN A 1 69 ? 19.562 -11.883 -13.008 1 98.88 69 GLN A N 1
ATOM 537 C CA . GLN A 1 69 ? 19.812 -11.953 -11.57 1 98.88 69 GLN A CA 1
ATOM 538 C C . GLN A 1 69 ? 20.734 -10.82 -11.117 1 98.88 69 GLN A C 1
ATOM 540 O O . GLN A 1 69 ? 20.5 -10.195 -10.086 1 98.88 69 GLN A O 1
ATOM 545 N N . LYS A 1 70 ? 21.75 -10.586 -11.852 1 98.81 70 LYS A N 1
ATOM 546 C CA . LYS A 1 70 ? 22.703 -9.516 -11.531 1 98.81 70 LYS A CA 1
ATOM 547 C C . LYS A 1 70 ? 22.016 -8.148 -11.562 1 98.81 70 LYS A C 1
ATOM 549 O O . LYS A 1 70 ? 22.281 -7.293 -10.719 1 98.81 70 LYS A O 1
ATOM 554 N N . LYS A 1 71 ? 21.203 -7.977 -12.547 1 98.75 71 LYS A N 1
ATOM 555 C CA . LYS A 1 71 ? 20.469 -6.723 -12.641 1 98.75 71 LYS A CA 1
ATOM 556 C C . LYS A 1 71 ? 19.578 -6.516 -11.414 1 98.75 71 LYS A C 1
ATOM 558 O O . LYS A 1 71 ? 19.578 -5.434 -10.82 1 98.75 71 LYS A O 1
ATOM 563 N N . ALA A 1 72 ? 18.828 -7.527 -11.094 1 98.88 72 ALA A N 1
ATOM 564 C CA . ALA A 1 72 ? 18 -7.441 -9.898 1 98.88 72 ALA A CA 1
ATOM 565 C C . ALA A 1 72 ? 18.844 -7.133 -8.664 1 98.88 72 ALA A C 1
ATOM 567 O O . ALA A 1 72 ? 18.453 -6.305 -7.832 1 98.88 72 ALA A O 1
ATOM 568 N N . GLN A 1 73 ? 19.984 -7.766 -8.539 1 98.81 73 GLN A N 1
ATOM 569 C CA . GLN A 1 73 ? 20.875 -7.602 -7.391 1 98.81 73 GLN A CA 1
ATOM 570 C C . GLN A 1 73 ? 21.406 -6.176 -7.309 1 98.81 73 GLN A C 1
ATOM 572 O O . GLN A 1 73 ? 21.641 -5.656 -6.215 1 98.81 73 GLN A O 1
ATOM 577 N N . SER A 1 74 ? 21.531 -5.562 -8.414 1 98.69 74 SER A N 1
ATOM 578 C CA . SER A 1 74 ? 22 -4.184 -8.414 1 98.69 74 SER A CA 1
ATOM 579 C C . SER A 1 74 ? 20.969 -3.248 -7.793 1 98.69 74 SER A C 1
ATOM 581 O O . SER A 1 74 ? 21.312 -2.135 -7.379 1 98.69 74 SER A O 1
ATOM 583 N N . TYR A 1 75 ? 19.766 -3.666 -7.621 1 98.56 75 TYR A N 1
ATOM 584 C CA . TYR A 1 75 ? 18.719 -2.91 -6.938 1 98.56 75 TYR A CA 1
ATOM 585 C C . TYR A 1 75 ? 18.5 -3.438 -5.527 1 98.56 75 TYR A C 1
ATOM 587 O O . TYR A 1 75 ? 17.547 -3.059 -4.859 1 98.56 75 TYR A O 1
ATOM 595 N N . GLY A 1 76 ? 19.359 -4.398 -5.105 1 98.56 76 GLY A N 1
ATOM 596 C CA . GLY A 1 76 ? 19.219 -4.988 -3.787 1 98.56 76 GLY A CA 1
ATOM 597 C C . GLY A 1 76 ? 18.156 -6.062 -3.727 1 98.56 76 GLY A C 1
ATOM 598 O O . GLY A 1 76 ? 17.609 -6.34 -2.658 1 98.56 76 GLY A O 1
ATOM 599 N N . LEU A 1 77 ? 17.812 -6.648 -4.895 1 98.94 77 LEU A N 1
ATOM 600 C CA . LEU A 1 77 ? 16.781 -7.684 -4.988 1 98.94 77 LEU A CA 1
ATOM 601 C C . LEU A 1 77 ? 17.406 -9.016 -5.398 1 98.94 77 LEU A C 1
ATOM 603 O O . LEU A 1 77 ? 18.469 -9.047 -6.02 1 98.94 77 LEU A O 1
ATOM 607 N N . THR A 1 78 ? 16.75 -10.055 -5.008 1 98.94 78 THR A N 1
ATOM 608 C CA . THR A 1 78 ? 17.125 -11.398 -5.426 1 98.94 78 THR A CA 1
ATOM 609 C C . THR A 1 78 ? 15.969 -12.094 -6.125 1 98.94 78 THR A C 1
ATOM 611 O O . THR A 1 78 ? 14.875 -12.195 -5.57 1 98.94 78 THR A O 1
ATOM 614 N N . ILE A 1 79 ? 16.234 -12.523 -7.312 1 98.94 79 ILE A N 1
ATOM 615 C CA . ILE A 1 79 ? 15.234 -13.375 -7.957 1 98.94 79 ILE A CA 1
ATOM 616 C C . ILE A 1 79 ? 15.242 -14.758 -7.316 1 98.94 79 ILE A C 1
ATOM 618 O O . ILE A 1 79 ? 16.219 -15.508 -7.453 1 98.94 79 ILE A O 1
ATOM 622 N N . TYR A 1 80 ? 14.172 -15 -6.664 1 98.94 80 TYR A N 1
ATOM 623 C CA . TYR A 1 80 ? 14.062 -16.25 -5.914 1 98.94 80 TYR A CA 1
ATOM 624 C C . TYR A 1 80 ? 13.5 -17.359 -6.785 1 98.94 80 TYR A C 1
ATOM 626 O O . TYR A 1 80 ? 13.93 -18.516 -6.688 1 98.94 80 TYR A O 1
ATOM 634 N N . ALA A 1 81 ? 12.57 -16.969 -7.637 1 98.94 81 ALA A N 1
ATOM 635 C CA . ALA A 1 81 ? 11.852 -18.016 -8.375 1 98.94 81 ALA A CA 1
ATOM 636 C C . ALA A 1 81 ? 11.516 -17.547 -9.789 1 98.94 81 ALA A C 1
ATOM 638 O O . ALA A 1 81 ? 11.289 -16.359 -10.016 1 98.94 81 ALA A O 1
ATOM 639 N N . ILE A 1 82 ? 11.5 -18.469 -10.695 1 98.88 82 ILE A N 1
ATOM 640 C CA . ILE A 1 82 ? 10.867 -18.344 -12 1 98.88 82 ILE A CA 1
ATOM 641 C C . ILE A 1 82 ? 9.594 -19.188 -12.031 1 98.88 82 ILE A C 1
ATOM 643 O O . ILE A 1 82 ? 9.586 -20.328 -11.57 1 98.88 82 ILE A O 1
ATOM 647 N N . GLU A 1 83 ? 8.539 -18.562 -12.555 1 97.69 83 GLU A N 1
ATOM 648 C CA . GLU A 1 83 ? 7.281 -19.297 -12.555 1 97.69 83 GLU A CA 1
ATOM 649 C C . GLU A 1 83 ? 6.848 -19.641 -13.977 1 97.69 83 GLU A C 1
ATOM 651 O O . GLU A 1 83 ? 6.758 -18.766 -14.836 1 97.69 83 GLU A O 1
ATOM 656 N N . ASN A 1 84 ? 6.691 -20.953 -14.203 1 96.56 84 ASN A N 1
ATOM 657 C CA . ASN A 1 84 ? 6.148 -21.594 -15.391 1 96.56 84 ASN A CA 1
ATOM 658 C C . ASN A 1 84 ? 7.168 -21.609 -16.531 1 96.56 84 ASN A C 1
ATOM 660 O O . ASN A 1 84 ? 7.918 -20.656 -16.719 1 96.56 84 ASN A O 1
ATOM 664 N N . PHE A 1 85 ? 7.141 -22.703 -17.281 1 97.25 85 PHE A N 1
ATOM 665 C CA . PHE A 1 85 ? 7.766 -22.812 -18.594 1 97.25 85 PHE A CA 1
ATOM 666 C C . PHE A 1 85 ? 6.895 -22.172 -19.656 1 97.25 85 PHE A C 1
ATOM 668 O O . PHE A 1 85 ? 5.699 -21.953 -19.453 1 97.25 85 PHE A O 1
ATOM 675 N N . SER A 1 86 ? 7.574 -21.844 -20.781 1 96.38 86 SER A N 1
ATOM 676 C CA . SER A 1 86 ? 6.746 -21.516 -21.938 1 96.38 86 SER A CA 1
ATOM 677 C C . SER A 1 86 ? 5.941 -22.734 -22.406 1 96.38 86 SER A C 1
ATOM 679 O O . SER A 1 86 ? 6.5 -23.812 -22.625 1 96.38 86 SER A O 1
ATOM 681 N N . PRO A 1 87 ? 4.629 -22.531 -22.594 1 95.75 87 PRO A N 1
ATOM 682 C CA . PRO A 1 87 ? 3.83 -23.672 -23.062 1 95.75 87 PRO A CA 1
ATOM 683 C C . PRO A 1 87 ? 4.375 -24.266 -24.359 1 95.75 87 PRO A C 1
ATOM 685 O O . PRO A 1 87 ? 4.246 -25.469 -24.578 1 95.75 87 PRO A O 1
ATOM 688 N N . ALA A 1 88 ? 5.039 -23.5 -25.141 1 96.12 88 ALA A N 1
ATOM 689 C CA . ALA A 1 88 ? 5.59 -23.969 -26.406 1 96.12 88 ALA A CA 1
ATOM 690 C C . ALA A 1 88 ? 6.82 -24.844 -26.188 1 96.12 88 ALA A C 1
ATOM 692 O O . ALA A 1 88 ? 7.27 -25.531 -27.094 1 96.12 88 ALA A O 1
ATOM 693 N N . ASP A 1 89 ? 7.312 -24.844 -24.984 1 97.62 89 ASP A N 1
ATOM 694 C CA . ASP A 1 89 ? 8.523 -25.609 -24.703 1 97.62 89 ASP A CA 1
ATOM 695 C C . ASP A 1 89 ? 8.195 -26.938 -24.016 1 97.62 89 ASP A C 1
ATOM 697 O O . ASP A 1 89 ? 9.07 -27.766 -23.812 1 97.62 89 ASP A O 1
ATOM 701 N N . TRP A 1 90 ? 6.902 -27.156 -23.641 1 97.75 90 TRP A N 1
ATOM 702 C CA . TRP A 1 90 ? 6.699 -28.391 -22.906 1 97.75 90 TRP A CA 1
ATOM 703 C C . TRP A 1 90 ? 5.289 -28.938 -23.125 1 97.75 90 TRP A C 1
ATOM 705 O O . TRP A 1 90 ? 4.75 -29.641 -22.266 1 97.75 90 TRP A O 1
ATOM 715 N N . TYR A 1 91 ? 4.613 -28.578 -24.281 1 97.56 91 TYR A N 1
ATOM 716 C CA . TYR A 1 91 ? 3.258 -29.031 -24.578 1 97.56 91 TYR A CA 1
ATOM 717 C C . TYR A 1 91 ? 3.207 -30.547 -24.734 1 97.56 91 TYR A C 1
ATOM 719 O O . TYR A 1 91 ? 2.24 -31.188 -24.312 1 97.56 91 TYR A O 1
ATOM 727 N N . ASP A 1 92 ? 4.18 -31.172 -25.266 1 98.12 92 ASP A N 1
ATOM 728 C CA . ASP A 1 92 ? 4.168 -32.625 -25.453 1 98.12 92 ASP A CA 1
ATOM 729 C C . ASP A 1 92 ? 4.496 -33.344 -24.156 1 98.12 92 ASP A C 1
ATOM 731 O O . ASP A 1 92 ? 4.16 -34.531 -24 1 98.12 92 ASP A O 1
ATOM 735 N N . VAL A 1 93 ? 5.18 -32.688 -23.234 1 98.44 93 VAL A N 1
ATOM 736 C CA . VAL A 1 93 ? 5.324 -33.25 -21.891 1 98.44 93 VAL A CA 1
ATOM 737 C C . VAL A 1 93 ? 3.955 -33.312 -21.219 1 98.44 93 VAL A C 1
ATOM 739 O O . VAL A 1 93 ? 3.629 -34.344 -20.594 1 98.44 93 VAL A O 1
ATOM 742 N N . LEU A 1 94 ? 3.121 -32.312 -21.375 1 98.19 94 LEU A N 1
ATOM 743 C CA . LEU A 1 94 ? 1.776 -32.281 -20.812 1 98.19 94 LEU A CA 1
ATOM 744 C C . LEU A 1 94 ? 0.855 -33.25 -21.547 1 98.19 94 LEU A C 1
ATOM 746 O O . LEU A 1 94 ? 0.051 -33.938 -20.922 1 98.19 94 LEU A O 1
ATOM 750 N N . LEU A 1 95 ? 1.033 -33.344 -22.859 1 97.88 95 LEU A N 1
ATOM 751 C CA . LEU A 1 95 ? 0.093 -34.062 -23.703 1 97.88 95 LEU A CA 1
ATOM 752 C C . LEU A 1 95 ? 0.536 -35.5 -23.891 1 97.88 95 LEU A C 1
ATOM 754 O O . LEU A 1 95 ? -0.217 -36.344 -24.422 1 97.88 95 LEU A O 1
ATOM 758 N N . ASP A 1 96 ? 1.74 -35.812 -23.359 1 97.81 96 ASP A N 1
ATOM 759 C CA . ASP A 1 96 ? 2.352 -37.094 -23.672 1 97.81 96 ASP A CA 1
ATOM 760 C C . ASP A 1 96 ? 2.445 -37.312 -25.172 1 97.81 96 ASP A C 1
ATOM 762 O O . ASP A 1 96 ? 1.98 -38.344 -25.688 1 97.81 96 ASP A O 1
ATOM 766 N N . GLY A 1 97 ? 3.014 -36.312 -25.844 1 97.31 97 GLY A N 1
ATOM 767 C CA . GLY A 1 97 ? 3.094 -36.312 -27.297 1 97.31 97 GLY A CA 1
ATOM 768 C C . GLY A 1 97 ? 4.43 -36.812 -27.812 1 97.31 97 GLY A C 1
ATOM 769 O O . GLY A 1 97 ? 5.281 -37.25 -27.031 1 97.31 97 GLY A O 1
ATOM 770 N N . PRO A 1 98 ? 4.641 -36.719 -29.109 1 97.31 98 PRO A N 1
ATOM 771 C CA . PRO A 1 98 ? 5.793 -37.344 -29.75 1 97.31 98 PRO A CA 1
ATOM 772 C C . PRO A 1 98 ? 7.109 -36.625 -29.438 1 97.31 98 PRO A C 1
ATOM 774 O O . PRO A 1 98 ? 8.18 -37.25 -29.562 1 97.31 98 PRO A O 1
ATOM 777 N N . LYS A 1 99 ? 7.07 -35.438 -29.062 1 97.56 99 LYS A N 1
ATOM 778 C CA . LYS A 1 99 ? 8.297 -34.688 -28.797 1 97.56 99 LYS A CA 1
ATOM 779 C C . LYS A 1 99 ? 8.602 -34.625 -27.312 1 97.56 99 LYS A C 1
ATOM 781 O O . LYS A 1 99 ? 9.43 -33.812 -26.875 1 97.56 99 LYS A O 1
ATOM 786 N N . ARG A 1 100 ? 7.977 -35.406 -26.547 1 98.44 100 ARG A N 1
ATOM 787 C CA . ARG A 1 100 ? 8.078 -35.344 -25.094 1 98.44 100 ARG A CA 1
ATOM 788 C C . ARG A 1 100 ? 9.531 -35.469 -24.641 1 98.44 100 ARG A C 1
ATOM 790 O O . ARG A 1 100 ? 9.992 -34.688 -23.812 1 98.44 100 ARG A O 1
ATOM 797 N N . GLU A 1 101 ? 10.242 -36.406 -25.203 1 98.38 101 GLU A N 1
ATOM 798 C CA . GLU A 1 101 ? 11.617 -36.656 -24.781 1 98.38 101 GLU A CA 1
ATOM 799 C C . GLU A 1 101 ? 12.508 -35.438 -25.047 1 98.38 101 GLU A C 1
ATOM 801 O O . GLU A 1 101 ? 13.289 -35.031 -24.188 1 98.38 101 GLU A O 1
ATOM 806 N N . ALA A 1 102 ? 12.375 -34.969 -26.203 1 98.38 102 ALA A N 1
ATOM 807 C CA . ALA A 1 102 ? 13.164 -33.781 -26.562 1 98.38 102 ALA A CA 1
ATOM 808 C C . ALA A 1 102 ? 12.805 -32.594 -25.672 1 98.38 102 ALA A C 1
ATOM 810 O O . ALA A 1 102 ? 13.68 -31.828 -25.266 1 98.38 102 ALA A O 1
ATOM 811 N N . GLN A 1 103 ? 11.539 -32.375 -25.422 1 98.62 103 GLN A N 1
ATOM 812 C CA . GLN A 1 103 ? 11.094 -31.281 -24.562 1 98.62 103 GLN A CA 1
ATOM 813 C C . GLN A 1 103 ? 11.602 -31.453 -23.141 1 98.62 103 GLN A C 1
ATOM 815 O O . GLN A 1 103 ? 12.008 -30.484 -22.5 1 98.62 103 GLN A O 1
ATOM 820 N N . MET A 1 104 ? 11.617 -32.688 -22.703 1 98.75 104 MET A N 1
ATOM 821 C CA . MET A 1 104 ? 12.109 -32.969 -21.344 1 98.75 104 MET A CA 1
ATOM 822 C C . MET A 1 104 ? 13.578 -32.594 -21.219 1 98.75 104 MET A C 1
ATOM 824 O O . MET A 1 104 ? 13.992 -32 -20.203 1 98.75 104 MET A O 1
ATOM 828 N N . GLU A 1 105 ? 14.336 -32.875 -22.188 1 98.69 105 GLU A N 1
ATOM 829 C CA . GLU A 1 105 ? 15.75 -32.531 -22.156 1 98.69 105 GLU A CA 1
ATOM 830 C C . GLU A 1 105 ? 15.93 -31 -22.141 1 98.69 105 GLU A C 1
ATOM 832 O O . GLU A 1 105 ? 16.797 -30.484 -21.422 1 98.69 105 GLU A O 1
ATOM 837 N N . HIS A 1 106 ? 15.141 -30.375 -22.875 1 98.56 106 HIS A N 1
ATOM 838 C CA . HIS A 1 106 ? 15.18 -28.922 -22.891 1 98.56 106 HIS A CA 1
ATOM 839 C C . HIS A 1 106 ? 14.797 -28.344 -21.531 1 98.56 106 HIS A C 1
ATOM 841 O O . HIS A 1 106 ? 15.43 -27.406 -21.047 1 98.56 106 HIS A O 1
ATOM 847 N N . LEU A 1 107 ? 13.758 -28.875 -20.906 1 98.81 107 LEU A N 1
ATOM 848 C CA . LEU A 1 107 ? 13.336 -28.422 -19.594 1 98.81 107 LEU A CA 1
ATOM 849 C C . LEU A 1 107 ? 14.445 -28.625 -18.562 1 98.81 107 LEU A C 1
ATOM 851 O O . LEU A 1 107 ? 14.68 -27.766 -17.719 1 98.81 107 LEU A O 1
ATOM 855 N N . LYS A 1 108 ? 15.086 -29.797 -18.672 1 98.88 108 LYS A N 1
ATOM 856 C CA . LYS A 1 108 ? 16.203 -30.078 -17.766 1 98.88 108 LYS A CA 1
ATOM 857 C C . LYS A 1 108 ? 17.297 -29.031 -17.922 1 98.88 108 LYS A C 1
ATOM 859 O O . LYS A 1 108 ? 17.875 -28.578 -16.938 1 98.88 108 LYS A O 1
ATOM 864 N N . GLU A 1 109 ? 17.547 -28.672 -19.094 1 98.88 109 GLU A N 1
ATOM 865 C CA . GLU A 1 109 ? 18.547 -27.625 -19.344 1 98.88 109 GLU A CA 1
ATOM 866 C C . GLU A 1 109 ? 18.125 -26.297 -18.734 1 98.88 109 GLU A C 1
ATOM 868 O O . GLU A 1 109 ? 18.953 -25.578 -18.188 1 98.88 109 GLU A O 1
ATOM 873 N N . ILE A 1 110 ? 16.891 -25.906 -18.875 1 98.88 110 ILE A N 1
ATOM 874 C CA . ILE A 1 110 ? 16.375 -24.672 -18.297 1 98.88 110 ILE A CA 1
ATOM 875 C C . ILE A 1 110 ? 16.578 -24.688 -16.781 1 98.88 110 ILE A C 1
ATOM 877 O O . ILE A 1 110 ? 17 -23.688 -16.203 1 98.88 110 ILE A O 1
ATOM 881 N N . ILE A 1 111 ? 16.312 -25.812 -16.156 1 98.94 111 ILE A N 1
ATOM 882 C CA . ILE A 1 111 ? 16.453 -25.938 -14.703 1 98.94 111 ILE A CA 1
ATOM 883 C C . ILE A 1 111 ? 17.922 -25.781 -14.32 1 98.94 111 ILE A C 1
ATOM 885 O O . ILE A 1 111 ? 18.25 -25.094 -13.352 1 98.94 111 ILE A O 1
ATOM 889 N N . ARG A 1 112 ? 18.828 -26.453 -15.086 1 98.94 112 ARG A N 1
ATOM 890 C CA . ARG A 1 112 ? 20.25 -26.281 -14.836 1 98.94 112 ARG A CA 1
ATOM 891 C C . ARG A 1 112 ? 20.656 -24.812 -14.93 1 98.94 112 ARG A C 1
ATOM 893 O O . ARG A 1 112 ? 21.422 -24.328 -14.102 1 98.94 112 ARG A O 1
ATOM 900 N N . ASN A 1 113 ? 20.156 -24.141 -15.945 1 98.88 113 ASN A N 1
ATOM 901 C CA . ASN A 1 113 ? 20.469 -22.734 -16.141 1 98.88 113 ASN A CA 1
ATOM 902 C C . ASN A 1 113 ? 19.953 -21.875 -14.992 1 98.88 113 ASN A C 1
ATOM 904 O O . ASN A 1 113 ? 20.625 -20.938 -14.57 1 98.88 113 ASN A O 1
ATOM 908 N N . ALA A 1 114 ? 18.766 -22.172 -14.508 1 98.94 114 ALA A N 1
ATOM 909 C CA . ALA A 1 114 ? 18.234 -21.469 -13.336 1 98.94 114 ALA A CA 1
ATOM 910 C C . ALA A 1 114 ? 19.156 -21.641 -12.133 1 98.94 114 ALA A C 1
ATOM 912 O O . ALA A 1 114 ? 19.453 -20.672 -11.438 1 98.94 114 ALA A O 1
ATOM 913 N N . GLY A 1 115 ? 19.625 -22.812 -11.914 1 98.88 115 GLY A N 1
ATOM 914 C CA . GLY A 1 115 ? 20.562 -23.078 -10.836 1 98.88 115 GLY A CA 1
ATOM 915 C C . GLY A 1 115 ? 21.844 -22.281 -10.961 1 98.88 115 GLY A C 1
ATOM 916 O O . GLY A 1 115 ? 22.328 -21.703 -9.984 1 98.88 115 GLY A O 1
ATOM 917 N N . LYS A 1 116 ? 22.375 -22.25 -12.148 1 98.88 116 LYS A N 1
ATOM 918 C CA . LYS A 1 116 ? 23.594 -21.5 -12.406 1 98.88 116 LYS A CA 1
ATOM 919 C C . LYS A 1 116 ? 23.406 -20.016 -12.078 1 98.88 116 LYS A C 1
ATOM 921 O O . LYS A 1 116 ? 24.344 -19.344 -11.656 1 98.88 116 LYS A O 1
ATOM 926 N N . ALA A 1 117 ? 22.203 -19.547 -12.289 1 98.81 117 ALA A N 1
ATOM 927 C CA . ALA A 1 117 ? 21.891 -18.125 -12.078 1 98.81 117 ALA A CA 1
ATOM 928 C C . ALA A 1 117 ? 21.562 -17.859 -10.617 1 98.81 117 ALA A C 1
ATOM 930 O O . ALA A 1 117 ? 21.312 -16.703 -10.234 1 98.81 117 ALA A O 1
ATOM 931 N N . GLY A 1 118 ? 21.547 -18.859 -9.797 1 98.69 118 GLY A N 1
ATOM 932 C CA . GLY A 1 118 ? 21.25 -18.672 -8.383 1 98.69 118 GLY A CA 1
ATOM 933 C C . GLY A 1 118 ? 19.766 -18.578 -8.086 1 98.69 118 GLY A C 1
ATOM 934 O O . GLY A 1 118 ? 19.375 -18.047 -7.047 1 98.69 118 GLY A O 1
ATOM 935 N N . ILE A 1 119 ? 18.938 -19.031 -8.953 1 98.81 119 ILE A N 1
ATOM 936 C CA . ILE A 1 119 ? 17.5 -19.062 -8.742 1 98.81 119 ILE A CA 1
ATOM 937 C C . ILE A 1 119 ? 17.109 -20.312 -7.961 1 98.81 119 ILE A C 1
ATOM 939 O O . ILE A 1 119 ? 17.359 -21.438 -8.406 1 98.81 119 ILE A O 1
ATOM 943 N N . ARG A 1 120 ? 16.438 -20.141 -6.914 1 98.56 120 ARG A N 1
ATOM 944 C CA . ARG A 1 120 ? 16.266 -21.203 -5.926 1 98.56 120 ARG A CA 1
ATOM 945 C C . ARG A 1 120 ? 15.016 -22.047 -6.23 1 98.56 120 ARG A C 1
ATOM 947 O O . ARG A 1 120 ? 14.953 -23.219 -5.867 1 98.56 120 ARG A O 1
ATOM 954 N N . SER A 1 121 ? 14.094 -21.438 -6.875 1 98.88 121 SER A N 1
ATOM 955 C CA . SER A 1 121 ? 12.812 -22.125 -7.059 1 98.88 121 SER A CA 1
ATOM 956 C C . SER A 1 121 ? 12.281 -21.938 -8.477 1 98.88 121 SER A C 1
ATOM 958 O O . SER A 1 121 ? 12.516 -20.891 -9.094 1 98.88 121 SER A O 1
ATOM 960 N N . PHE A 1 122 ? 11.648 -22.938 -8.945 1 98.88 122 PHE A N 1
ATOM 961 C CA . PHE A 1 122 ? 10.969 -22.906 -10.234 1 98.88 122 PHE A CA 1
ATOM 962 C C . PHE A 1 122 ? 9.523 -23.391 -10.102 1 98.88 122 PHE A C 1
ATOM 964 O O . PHE A 1 122 ? 9.281 -24.578 -9.906 1 98.88 122 PHE A O 1
ATOM 971 N N . GLY A 1 123 ? 8.602 -22.438 -10.172 1 98.69 123 GLY A N 1
ATOM 972 C CA . GLY A 1 123 ? 7.188 -22.766 -10.094 1 98.69 123 GLY A CA 1
ATOM 973 C C . GLY A 1 123 ? 6.609 -23.25 -11.406 1 98.69 123 GLY A C 1
ATOM 974 O O . GLY A 1 123 ? 7 -22.781 -12.477 1 98.69 123 GLY A O 1
ATOM 975 N N . TYR A 1 124 ? 5.68 -24.141 -11.273 1 98.25 124 TYR A N 1
ATOM 976 C CA . TYR A 1 124 ? 5.027 -24.641 -12.477 1 98.25 124 TYR A CA 1
ATOM 977 C C . TYR A 1 124 ? 3.576 -25.016 -12.195 1 98.25 124 TYR A C 1
ATOM 979 O O . TYR A 1 124 ? 3.205 -25.266 -11.047 1 98.25 124 TYR A O 1
ATOM 987 N N . ASN A 1 125 ? 2.77 -24.906 -13.172 1 97.06 125 ASN A N 1
ATOM 988 C CA . ASN A 1 125 ? 1.385 -25.359 -13.188 1 97.06 125 ASN A CA 1
ATOM 989 C C . ASN A 1 125 ? 1.175 -26.484 -14.203 1 97.06 125 ASN A C 1
ATOM 991 O O . ASN A 1 125 ? 1.09 -26.219 -15.406 1 97.06 125 ASN A O 1
ATOM 995 N N . PHE A 1 126 ? 1.11 -27.719 -13.727 1 98.12 126 PHE A N 1
ATOM 996 C CA . PHE A 1 126 ? 0.937 -28.875 -14.594 1 98.12 126 PHE A CA 1
ATOM 997 C C . PHE A 1 126 ? -0.536 -29.094 -14.922 1 98.12 126 PHE A C 1
ATOM 999 O O . PHE A 1 126 ? -1.23 -29.844 -14.242 1 98.12 126 PHE A O 1
ATOM 1006 N N . SER A 1 127 ? -0.981 -28.438 -15.906 1 96.56 127 SER A N 1
ATOM 1007 C CA . SER A 1 127 ? -2.387 -28.406 -16.297 1 96.56 127 SER A CA 1
ATOM 1008 C C . SER A 1 127 ? -2.539 -28.281 -17.812 1 96.56 127 SER A C 1
ATOM 1010 O O . SER A 1 127 ? -1.765 -27.594 -18.469 1 96.56 127 SER A O 1
ATOM 1012 N N . LEU A 1 128 ? -3.545 -29.016 -18.344 1 97.38 128 LEU A N 1
ATOM 1013 C CA . LEU A 1 128 ? -3.807 -28.906 -19.781 1 97.38 128 LEU A CA 1
ATOM 1014 C C . LEU A 1 128 ? -4.555 -27.625 -20.109 1 97.38 128 LEU A C 1
ATOM 1016 O O . LEU A 1 128 ? -4.172 -26.891 -21.016 1 97.38 128 LEU A O 1
ATOM 1020 N N . ALA A 1 129 ? -5.539 -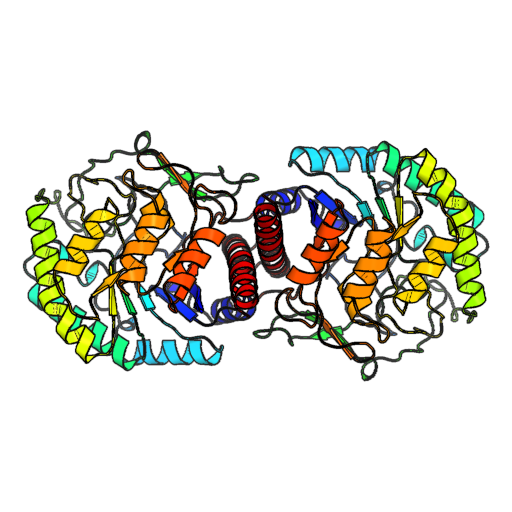27.297 -19.312 1 95.38 129 ALA A N 1
ATOM 1021 C CA . ALA A 1 129 ? -6.359 -26.109 -19.531 1 95.38 129 ALA A CA 1
ATOM 1022 C C . ALA A 1 129 ? -5.656 -24.859 -19.031 1 95.38 129 ALA A C 1
ATOM 1024 O O . ALA A 1 129 ? -5.961 -23.75 -19.469 1 95.38 129 ALA A O 1
ATOM 1025 N N . GLY A 1 130 ? -4.629 -25.047 -18.078 1 93.69 130 GLY A N 1
ATOM 1026 C CA . GLY A 1 130 ? -4.008 -23.891 -17.453 1 93.69 130 GLY A CA 1
ATOM 1027 C C . GLY A 1 130 ? -4.969 -23.094 -16.594 1 93.69 130 GLY A C 1
ATOM 1028 O O . GLY A 1 130 ? -5.91 -23.641 -16.016 1 93.69 130 GLY A O 1
ATOM 1029 N N . VAL A 1 131 ? -4.648 -21.844 -16.344 1 93.38 131 VAL A N 1
ATOM 1030 C CA . VAL A 1 131 ? -5.543 -20.891 -15.68 1 93.38 131 VAL A CA 1
ATOM 1031 C C . VAL A 1 131 ? -6.52 -20.312 -16.703 1 93.38 131 VAL A C 1
ATOM 1033 O O . VAL A 1 131 ? -6.125 -19.516 -17.562 1 93.38 131 VAL A O 1
ATOM 1036 N N . TRP A 1 132 ? -7.758 -20.719 -16.625 1 94.19 132 TRP A N 1
ATOM 1037 C CA . TRP A 1 132 ? -8.711 -20.406 -17.672 1 94.19 132 TRP A CA 1
ATOM 1038 C C . TRP A 1 132 ? -10.062 -20.016 -17.094 1 94.19 132 TRP A C 1
ATOM 1040 O O . TRP A 1 132 ? -10.5 -20.578 -16.094 1 94.19 132 TRP A O 1
ATOM 1050 N N . GLY A 1 133 ? -10.664 -19.016 -17.719 1 95.31 133 GLY A N 1
ATOM 1051 C CA . GLY A 1 133 ? -12.07 -18.75 -17.422 1 95.31 133 GLY A CA 1
ATOM 1052 C C . GLY A 1 133 ? -12.273 -17.562 -16.5 1 95.31 133 GLY A C 1
ATOM 1053 O O . GLY A 1 133 ? -13.406 -17.172 -16.219 1 95.31 133 GLY A O 1
ATOM 1054 N N . HIS A 1 134 ? -11.234 -16.984 -16.016 1 94.75 134 HIS A N 1
ATOM 1055 C CA . HIS A 1 134 ? -11.359 -15.805 -15.164 1 94.75 134 HIS A CA 1
ATOM 1056 C C . HIS A 1 134 ? -12.047 -14.664 -15.891 1 94.75 134 HIS A C 1
ATOM 1058 O O . HIS A 1 134 ? -11.859 -14.484 -17.094 1 94.75 134 HIS A O 1
ATOM 1064 N N . GLN A 1 135 ? -12.852 -13.945 -15.188 1 95.75 135 GLN A N 1
ATOM 1065 C CA . GLN A 1 135 ? -13.508 -12.727 -15.656 1 95.75 135 GLN A CA 1
ATOM 1066 C C . GLN A 1 135 ? -12.992 -11.5 -14.906 1 95.75 135 GLN A C 1
ATOM 1068 O O . GLN A 1 135 ? -12.211 -11.633 -13.953 1 95.75 135 GLN A O 1
ATOM 1073 N N . LYS A 1 136 ? -13.344 -10.336 -15.461 1 93.81 136 LYS A N 1
ATOM 1074 C CA . LYS A 1 136 ? -13.016 -9.078 -14.797 1 93.81 136 LYS A CA 1
ATOM 1075 C C . LYS A 1 136 ? -14.266 -8.234 -14.578 1 93.81 136 LYS A C 1
ATOM 1077 O O . LYS A 1 136 ? -15.148 -8.188 -15.438 1 93.81 136 LYS A O 1
ATOM 1082 N N . GLU A 1 137 ? -14.297 -7.672 -13.438 1 95 137 GLU A N 1
ATOM 1083 C CA . GLU A 1 137 ? -15.438 -6.809 -13.141 1 95 137 GLU A CA 1
ATOM 1084 C C . GLU A 1 137 ? -15.094 -5.793 -12.062 1 95 137 GLU A C 1
ATOM 1086 O O . GLU A 1 137 ? -14.062 -5.91 -11.391 1 95 137 GLU A O 1
ATOM 1091 N N . ARG A 1 138 ? -15.906 -4.742 -11.953 1 94.69 138 ARG A N 1
ATOM 1092 C CA . ARG A 1 138 ? -15.758 -3.715 -10.93 1 94.69 138 ARG A CA 1
ATOM 1093 C C . ARG A 1 138 ? -16.562 -4.062 -9.688 1 94.69 138 ARG A C 1
ATOM 1095 O O . ARG A 1 138 ? -17.516 -3.354 -9.336 1 94.69 138 ARG A O 1
ATOM 1102 N N . SER A 1 139 ? -16.141 -5.066 -9.023 1 91.44 139 SER A N 1
ATOM 1103 C CA . SER A 1 139 ? -16.906 -5.539 -7.875 1 91.44 139 SER A CA 1
ATOM 1104 C C . SER A 1 139 ? -16.109 -5.402 -6.582 1 91.44 139 SER A C 1
ATOM 1106 O O . SER A 1 139 ? -16.625 -5.68 -5.496 1 91.44 139 SER A O 1
ATOM 1108 N N . GLY A 1 140 ? -14.938 -4.977 -6.676 1 94.56 140 GLY A N 1
ATOM 1109 C CA . GLY A 1 140 ? -14.141 -4.789 -5.473 1 94.56 140 GLY A CA 1
ATOM 1110 C C . GLY A 1 140 ? -14.586 -3.598 -4.645 1 94.56 140 GLY A C 1
ATOM 1111 O O . GLY A 1 140 ? -15.414 -2.803 -5.086 1 94.56 140 GLY A O 1
ATOM 1112 N N . ARG A 1 141 ? -14.07 -3.541 -3.43 1 97.69 141 ARG A N 1
ATOM 1113 C CA . ARG A 1 141 ? -14.336 -2.404 -2.555 1 97.69 141 ARG A CA 1
ATOM 1114 C C . ARG A 1 141 ? -14.156 -1.085 -3.297 1 97.69 141 ARG A C 1
ATOM 1116 O O . ARG A 1 141 ? -13.141 -0.883 -3.975 1 97.69 141 ARG A O 1
ATOM 1123 N N . GLY A 1 142 ? -15.172 -0.224 -3.139 1 97.44 142 GLY A N 1
ATOM 1124 C CA . GLY A 1 142 ? -15.094 1.079 -3.779 1 97.44 142 GLY A CA 1
ATOM 1125 C C . GLY A 1 142 ? -15.148 1.004 -5.293 1 97.44 142 GLY A C 1
ATOM 1126 O O . GLY A 1 142 ? -14.734 1.938 -5.98 1 97.44 142 GLY A O 1
ATOM 1127 N N . GLY A 1 143 ? -15.477 -0.126 -5.84 1 97.12 143 GLY A N 1
ATOM 1128 C CA . GLY A 1 143 ? -15.586 -0.27 -7.285 1 97.12 143 GLY A CA 1
ATOM 1129 C C . GLY A 1 143 ? -14.266 -0.625 -7.945 1 97.12 143 GLY A C 1
ATOM 1130 O O . GLY A 1 143 ? -14.102 -0.451 -9.156 1 97.12 143 GLY A O 1
ATOM 1131 N N . ALA A 1 144 ? -13.344 -1.105 -7.242 1 97.75 144 ALA A N 1
ATOM 1132 C CA . ALA A 1 144 ? -12.055 -1.497 -7.805 1 97.75 144 ALA A CA 1
ATOM 1133 C C . ALA A 1 144 ? -12.227 -2.607 -8.836 1 97.75 144 ALA A C 1
ATOM 1135 O O . ALA A 1 144 ? -13.07 -3.49 -8.68 1 97.75 144 ALA A O 1
ATOM 1136 N N . TYR A 1 145 ? -11.445 -2.521 -9.844 1 95.25 145 TYR A N 1
ATOM 1137 C CA . TYR A 1 145 ? -11.461 -3.48 -10.945 1 95.25 145 TYR A CA 1
ATOM 1138 C C . TYR A 1 145 ? -10.648 -4.723 -10.594 1 95.25 145 TYR A C 1
ATOM 1140 O O . TYR A 1 145 ? -9.461 -4.629 -10.281 1 95.25 145 TYR A O 1
ATOM 1148 N N . GLY A 1 146 ? -11.352 -5.91 -10.523 1 94.38 146 GLY A N 1
ATOM 1149 C CA . GLY A 1 146 ? -10.68 -7.117 -10.086 1 94.38 146 GLY A CA 1
ATOM 1150 C C . GLY A 1 146 ? -11.07 -8.352 -10.875 1 94.38 146 GLY A C 1
ATOM 1151 O O . GLY A 1 146 ? -11.898 -8.266 -11.789 1 94.38 146 GLY A O 1
ATOM 1152 N N . THR A 1 147 ? -10.445 -9.414 -10.555 1 95.81 147 THR A N 1
ATOM 1153 C CA . THR A 1 147 ? -10.6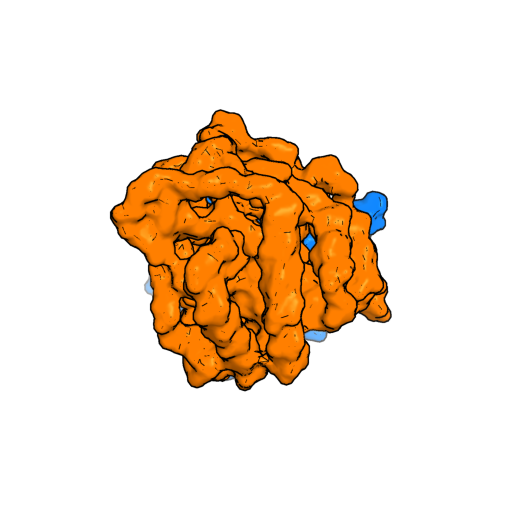48 -10.711 -11.188 1 95.81 147 THR A CA 1
ATOM 1154 C C . THR A 1 147 ? -11.688 -11.531 -10.414 1 95.81 147 THR A C 1
ATOM 1156 O O . THR A 1 147 ? -11.727 -11.484 -9.188 1 95.81 147 THR A O 1
ATOM 1159 N N . CYS A 1 148 ? -12.516 -12.219 -11.156 1 96.88 148 CYS A N 1
ATOM 1160 C CA . CYS A 1 148 ? -13.492 -13.125 -10.555 1 96.88 148 CYS A CA 1
ATOM 1161 C C . CYS A 1 148 ? -13.695 -14.367 -11.422 1 96.88 148 CYS A C 1
ATOM 1163 O O . CYS A 1 148 ? -13.125 -14.461 -12.508 1 96.88 148 CYS A O 1
ATOM 1165 N N . PHE A 1 149 ? -14.32 -15.312 -10.875 1 97.75 149 PHE A N 1
ATOM 1166 C CA . PHE A 1 149 ? -14.703 -16.531 -11.586 1 97.75 149 PHE A CA 1
ATOM 1167 C C . PHE A 1 149 ? -16.141 -16.906 -11.281 1 97.75 149 PHE A C 1
ATOM 1169 O O . PHE A 1 149 ? -16.516 -17.062 -10.117 1 97.75 149 PHE A O 1
ATOM 1176 N N . ASP A 1 150 ? -16.938 -16.938 -12.281 1 97.94 150 ASP A N 1
ATOM 1177 C CA . ASP A 1 150 ? -18.312 -17.406 -12.234 1 97.94 150 ASP A CA 1
ATOM 1178 C C . ASP A 1 150 ? -18.578 -18.453 -13.312 1 97.94 150 ASP A C 1
ATOM 1180 O O . ASP A 1 150 ? -18.703 -18.109 -14.492 1 97.94 150 ASP A O 1
ATOM 1184 N N . ALA A 1 151 ? -18.688 -19.672 -12.898 1 97.5 151 ALA A N 1
ATOM 1185 C CA . ALA A 1 151 ? -18.828 -20.797 -13.82 1 97.5 151 ALA A CA 1
ATOM 1186 C C . ALA A 1 151 ? -20.078 -20.625 -14.695 1 97.5 151 ALA A C 1
ATOM 1188 O O . ALA A 1 151 ? -20.125 -21.156 -15.812 1 97.5 151 ALA A O 1
ATOM 1189 N N . SER A 1 152 ? -21.062 -19.938 -14.242 1 97.62 152 SER A N 1
ATOM 1190 C CA . SER A 1 152 ? -22.312 -19.766 -14.992 1 97.62 152 SER A CA 1
ATOM 1191 C C . SER A 1 152 ? -22.109 -18.828 -16.188 1 97.62 152 SER A C 1
ATOM 1193 O O . SER A 1 152 ? -22.969 -18.766 -17.078 1 97.62 152 SER A O 1
ATOM 1195 N N . ARG A 1 153 ? -21.031 -18.141 -16.219 1 96 153 ARG A N 1
ATOM 1196 C CA . ARG A 1 153 ? -20.797 -17.125 -17.25 1 96 153 ARG A CA 1
ATOM 1197 C C . ARG A 1 153 ? -19.922 -17.688 -18.375 1 96 153 ARG A C 1
ATOM 1199 O O . ARG A 1 153 ? -19.562 -16.969 -19.312 1 96 153 ARG A O 1
ATOM 1206 N N . ILE A 1 154 ? -19.484 -18.953 -18.266 1 95.56 154 ILE A N 1
ATOM 1207 C CA . ILE A 1 154 ? -18.578 -19.516 -19.266 1 95.56 154 ILE A CA 1
ATOM 1208 C C . ILE A 1 154 ? -19 -20.953 -19.578 1 95.56 154 ILE A C 1
ATOM 1210 O O . ILE A 1 154 ? -19.719 -21.578 -18.797 1 95.56 154 ILE A O 1
ATOM 1214 N N . LYS A 1 155 ? -18.578 -21.469 -20.734 1 95.75 155 LYS A N 1
ATOM 1215 C CA . LYS A 1 155 ? -18.75 -22.875 -21.062 1 95.75 155 LYS A CA 1
ATOM 1216 C C . LYS A 1 155 ? -17.609 -23.734 -20.531 1 95.75 155 LYS A C 1
ATOM 1218 O O . LYS A 1 155 ? -16.625 -23.984 -21.234 1 95.75 155 LYS A O 1
ATOM 1223 N N . LEU A 1 156 ? -17.781 -24.312 -19.359 1 95.25 156 LEU A N 1
ATOM 1224 C CA . LEU A 1 156 ? -16.734 -24.984 -18.594 1 95.25 156 LEU A CA 1
ATOM 1225 C C . LEU A 1 156 ? -16.156 -26.156 -19.375 1 95.25 156 LEU A C 1
ATOM 1227 O O . LEU A 1 156 ? -14.992 -26.5 -19.219 1 95.25 156 LEU A O 1
ATOM 1231 N N . ASP A 1 157 ? -16.969 -26.734 -20.234 1 95.31 157 ASP A N 1
ATOM 1232 C CA . ASP A 1 157 ? -16.562 -27.969 -20.906 1 95.31 157 ASP A CA 1
ATOM 1233 C C . ASP A 1 157 ? -16.156 -27.688 -22.359 1 95.31 157 ASP A C 1
ATOM 1235 O O . ASP A 1 157 ? -16.078 -28.609 -23.172 1 95.31 157 ASP A O 1
ATOM 1239 N N . ALA A 1 158 ? -16.016 -26.422 -22.672 1 96.31 158 ALA A N 1
ATOM 1240 C CA . ALA A 1 158 ? -15.547 -26.109 -24.016 1 96.31 158 ALA A CA 1
ATOM 1241 C C . ALA A 1 158 ? -14.234 -26.828 -24.328 1 96.31 158 ALA A C 1
ATOM 1243 O O . ALA A 1 158 ? -13.25 -26.656 -23.594 1 96.31 158 ALA A O 1
ATOM 1244 N N . PRO A 1 159 ? -14.164 -27.578 -25.375 1 96.25 159 PRO A N 1
ATOM 1245 C CA . PRO A 1 159 ? -12.969 -28.375 -25.609 1 96.25 159 PRO A CA 1
ATOM 1246 C C . PRO A 1 159 ? -11.75 -27.516 -25.953 1 96.25 159 PRO A C 1
ATOM 1248 O O . PRO A 1 159 ? -11.891 -26.422 -26.5 1 96.25 159 PRO A O 1
ATOM 1251 N N . ILE A 1 160 ? -10.586 -28.047 -25.672 1 97.38 160 ILE A N 1
ATOM 1252 C CA . ILE A 1 160 ? -9.336 -27.375 -26.016 1 97.38 160 ILE A CA 1
ATOM 1253 C C . ILE A 1 160 ? -8.984 -27.672 -27.469 1 97.38 160 ILE A C 1
ATOM 1255 O O . ILE A 1 160 ? -8.852 -28.828 -27.859 1 97.38 160 ILE A O 1
ATOM 1259 N N . PRO A 1 161 ? -8.82 -26.625 -28.297 1 96.62 161 PRO A N 1
ATOM 1260 C CA . PRO A 1 161 ? -8.406 -26.875 -29.672 1 96.62 161 PRO A CA 1
ATOM 1261 C C . PRO A 1 161 ? -7.027 -27.531 -29.766 1 96.62 161 PRO A C 1
ATOM 1263 O O . PRO A 1 161 ? -6.148 -27.234 -28.953 1 96.62 161 PRO A O 1
ATOM 1266 N N . ASN A 1 162 ? -6.832 -28.344 -30.828 1 96.81 162 ASN A N 1
ATOM 1267 C CA . ASN A 1 162 ? -5.477 -28.797 -31.125 1 96.81 162 ASN A CA 1
ATOM 1268 C C . ASN A 1 162 ? -4.531 -27.609 -31.344 1 96.81 162 ASN A C 1
ATOM 1270 O O . ASN A 1 162 ? -4.91 -26.609 -31.938 1 96.81 162 ASN A O 1
ATOM 1274 N N . GLY A 1 163 ? -3.361 -27.734 -30.766 1 97.06 163 GLY A N 1
ATOM 1275 C CA . GLY A 1 163 ? -2.402 -26.641 -30.891 1 97.06 163 GLY A CA 1
ATOM 1276 C C . GLY A 1 163 ? -2.455 -25.672 -29.734 1 97.06 163 GLY A C 1
ATOM 1277 O O . GLY A 1 163 ? -1.647 -24.734 -29.656 1 97.06 163 GLY A O 1
ATOM 1278 N N . GLU A 1 164 ? -3.408 -25.875 -28.844 1 95.94 164 GLU A N 1
ATOM 1279 C CA . GLU A 1 164 ? -3.52 -25.047 -27.656 1 95.94 164 GLU A CA 1
ATOM 1280 C C . GLU A 1 164 ? -3.285 -25.859 -26.391 1 95.94 164 GLU A C 1
ATOM 1282 O O . GLU A 1 164 ? -3.609 -27.047 -26.344 1 95.94 164 GLU A O 1
ATOM 1287 N N . ILE A 1 165 ? -2.631 -25.25 -25.469 1 94.38 165 ILE A N 1
ATOM 1288 C CA . ILE A 1 165 ? -2.416 -25.812 -24.141 1 94.38 165 ILE A CA 1
ATOM 1289 C C . ILE A 1 165 ? -2.242 -24.672 -23.125 1 94.38 165 ILE A C 1
ATOM 1291 O O . ILE A 1 165 ? -1.889 -23.547 -23.5 1 94.38 165 ILE A O 1
ATOM 1295 N N . TRP A 1 166 ? -2.621 -24.859 -21.828 1 89.69 166 TRP A N 1
ATOM 1296 C CA . TRP A 1 166 ? -2.398 -23.859 -20.797 1 89.69 166 TRP A CA 1
ATOM 1297 C C . TRP A 1 166 ? -3 -22.516 -21.203 1 89.69 166 TRP A C 1
ATOM 1299 O O . TRP A 1 166 ? -2.432 -21.453 -20.906 1 89.69 166 TRP A O 1
ATOM 1309 N N . ASN A 1 167 ? -3.975 -22.484 -22.062 1 88.19 167 ASN A N 1
ATOM 1310 C CA . ASN A 1 167 ? -4.691 -21.312 -22.547 1 88.19 167 ASN A CA 1
ATOM 1311 C C . ASN A 1 167 ? -3.84 -20.484 -23.516 1 88.19 167 ASN A C 1
ATOM 1313 O O . ASN A 1 167 ? -3.936 -19.266 -23.531 1 88.19 167 ASN A O 1
ATOM 1317 N N . MET A 1 168 ? -2.836 -21.078 -24.109 1 93.56 168 MET A N 1
ATOM 1318 C CA . MET A 1 168 ? -2.029 -20.438 -25.156 1 93.56 168 MET A CA 1
ATOM 1319 C C . MET A 1 168 ? -1.97 -21.312 -26.406 1 93.56 168 MET A C 1
ATOM 1321 O O . MET A 1 168 ? -2.162 -22.516 -26.328 1 93.56 168 MET A O 1
ATOM 1325 N N . THR A 1 169 ? -1.685 -20.625 -27.547 1 95.25 169 THR A N 1
ATOM 1326 C CA . THR A 1 169 ? -1.483 -21.328 -28.812 1 95.25 169 THR A CA 1
ATOM 1327 C C . THR A 1 169 ? -0.003 -21.625 -29.031 1 95.25 169 THR A C 1
ATOM 1329 O O . THR A 1 169 ? 0.812 -20.703 -29.125 1 95.25 169 THR A O 1
ATOM 1332 N N . TYR A 1 170 ? 0.351 -22.938 -29.062 1 95.88 170 TYR A N 1
ATOM 1333 C CA . TYR A 1 170 ? 1.748 -23.281 -29.297 1 95.88 170 TYR A CA 1
ATOM 1334 C C . TYR A 1 170 ? 1.968 -23.719 -30.75 1 95.88 170 TYR A C 1
ATOM 1336 O O . TYR A 1 170 ? 3.107 -23.781 -31.219 1 95.88 170 TYR A O 1
ATOM 1344 N N . ARG A 1 171 ? 0.937 -24.062 -31.453 1 95.5 171 ARG A N 1
ATOM 1345 C CA . ARG A 1 171 ? 0.942 -24.391 -32.875 1 95.5 171 ARG A CA 1
ATOM 1346 C C . ARG A 1 171 ? -0.332 -23.891 -33.562 1 95.5 171 ARG A C 1
ATOM 1348 O O . ARG A 1 171 ? -1.437 -24.297 -33.188 1 95.5 171 ARG A O 1
ATOM 1355 N N . SER A 1 172 ? -0.196 -23.125 -34.594 1 92.38 172 SER A N 1
ATOM 1356 C CA . SER A 1 172 ? -1.345 -22.516 -35.25 1 92.38 172 SER A CA 1
ATOM 1357 C C . SER A 1 172 ? -1.924 -23.438 -36.344 1 92.38 172 SER A C 1
ATOM 1359 O O . SER A 1 172 ? -1.243 -24.344 -36.812 1 92.38 172 SER A O 1
ATOM 1361 N N . ASN A 1 173 ? -3.152 -23.25 -36.688 1 89.12 173 ASN A N 1
ATOM 1362 C CA . ASN A 1 173 ? -3.848 -23.828 -37.812 1 89.12 173 ASN A CA 1
ATOM 1363 C C . ASN A 1 173 ? -4.016 -25.328 -37.688 1 89.12 173 ASN A C 1
ATOM 1365 O O . ASN A 1 173 ? -3.902 -26.062 -38.656 1 89.12 173 ASN A O 1
ATOM 1369 N N . GLU A 1 174 ? -4.109 -25.734 -36.5 1 91.31 174 GLU A N 1
ATOM 1370 C CA . GLU A 1 174 ? -4.441 -27.125 -36.25 1 91.31 174 GLU A CA 1
ATOM 1371 C C . GLU A 1 174 ? -5.949 -27.359 -36.312 1 91.31 174 GLU A C 1
ATOM 1373 O O . GLU A 1 174 ? -6.727 -26.469 -35.969 1 91.31 174 GLU A O 1
ATOM 1378 N N . GLN A 1 175 ? -6.266 -28.484 -36.781 1 94 175 GLN A N 1
ATOM 1379 C CA . GLN A 1 175 ? -7.68 -28.828 -36.844 1 94 175 GLN A CA 1
ATOM 1380 C C . GLN A 1 175 ? -8.078 -29.734 -35.688 1 94 175 GLN A C 1
ATOM 1382 O O . GLN A 1 175 ? -7.238 -30.469 -35.156 1 94 175 GLN A O 1
ATOM 1387 N N . GLY A 1 176 ? -9.32 -29.594 -35.25 1 96.38 176 GLY A N 1
ATOM 1388 C CA . GLY A 1 176 ? -9.852 -30.484 -34.25 1 96.38 176 GLY A CA 1
ATOM 1389 C C . GLY A 1 176 ? -9.539 -30.031 -32.812 1 96.38 176 GLY A C 1
ATOM 1390 O O . GLY A 1 176 ? -9.109 -28.906 -32.594 1 96.38 176 GLY A O 1
ATOM 1391 N N . VAL A 1 177 ? -9.906 -30.953 -31.859 1 97 177 VAL A N 1
ATOM 1392 C CA . VAL A 1 177 ? -9.742 -30.641 -30.438 1 97 177 VAL A CA 1
ATOM 1393 C C . VAL A 1 177 ? -8.953 -31.766 -29.766 1 97 177 VAL A C 1
ATOM 1395 O O . VAL A 1 177 ? -8.836 -32.875 -30.297 1 97 177 VAL A O 1
ATOM 1398 N N . LEU A 1 178 ? -8.422 -31.516 -28.641 1 96.88 178 LEU A N 1
ATOM 1399 C CA . LEU A 1 178 ? -7.676 -32.5 -27.859 1 96.88 178 LEU A CA 1
ATOM 1400 C C . LEU A 1 178 ? -8.578 -33.656 -27.422 1 96.88 178 LEU A C 1
ATOM 1402 O O . LEU A 1 178 ? -9.719 -33.406 -27.016 1 96.88 178 LEU A O 1
ATOM 1406 N N . ALA A 1 179 ? -8.062 -34.75 -27.516 1 95.12 179 ALA A N 1
ATOM 1407 C CA . ALA A 1 179 ? -8.789 -35.938 -27 1 95.12 179 ALA A CA 1
ATOM 1408 C C . ALA A 1 179 ? -8.844 -35.938 -25.484 1 95.12 179 ALA A C 1
ATOM 1410 O O . ALA A 1 179 ? -7.867 -35.562 -24.812 1 95.12 179 ALA A O 1
ATOM 1411 N N . PRO A 1 180 ? -9.961 -36.281 -24.922 1 95.12 180 PRO A N 1
ATOM 1412 C CA . PRO A 1 180 ? -10.047 -36.344 -23.453 1 95.12 180 PRO A CA 1
ATOM 1413 C C . PRO A 1 180 ? -9.102 -37.406 -22.859 1 95.12 180 PRO A C 1
ATOM 1415 O O . PRO A 1 180 ? -8.766 -38.375 -23.516 1 95.12 180 PRO A O 1
ATOM 1418 N N . ILE A 1 181 ? -8.688 -37.156 -21.703 1 97.69 181 ILE A N 1
ATOM 1419 C CA . ILE A 1 181 ? -7.906 -38.125 -20.938 1 97.69 181 ILE A CA 1
ATOM 1420 C C . ILE A 1 181 ? -8.523 -38.312 -19.547 1 97.69 181 ILE A C 1
ATOM 1422 O O . ILE A 1 181 ? -9.367 -37.5 -19.125 1 97.69 181 ILE A O 1
ATOM 1426 N N . THR A 1 182 ? -8.094 -39.344 -18.797 1 97.88 182 THR A N 1
ATOM 1427 C CA . THR A 1 182 ? -8.586 -39.594 -17.453 1 97.88 182 THR A CA 1
ATOM 1428 C C . THR A 1 182 ? -7.699 -38.906 -16.422 1 97.88 182 THR A C 1
ATOM 1430 O O . THR A 1 182 ? -6.57 -38.5 -16.719 1 97.88 182 THR A O 1
ATOM 1433 N N . SER A 1 183 ? -8.234 -38.75 -15.273 1 98.31 183 SER A N 1
ATOM 1434 C CA . SER A 1 183 ? -7.445 -38.25 -14.156 1 98.31 183 SER A CA 1
ATOM 1435 C C . SER A 1 183 ? -6.207 -39.094 -13.914 1 98.31 183 SER A C 1
ATOM 1437 O O . SER A 1 183 ? -5.117 -38.562 -13.672 1 98.31 183 SER A O 1
ATOM 1439 N N . ALA A 1 184 ? -6.375 -40.344 -13.969 1 98.5 184 ALA A N 1
ATOM 1440 C CA . ALA A 1 184 ? -5.258 -41.281 -13.758 1 98.5 184 ALA A CA 1
ATOM 1441 C C . ALA A 1 184 ? -4.148 -41.031 -14.773 1 98.5 184 ALA A C 1
ATOM 1443 O O . ALA A 1 184 ? -2.963 -41.094 -14.438 1 98.5 184 ALA A O 1
ATOM 1444 N N . GLU A 1 185 ? -4.512 -40.781 -15.984 1 98.56 185 GLU A N 1
ATOM 1445 C CA . GLU A 1 185 ? -3.529 -40.5 -17.031 1 98.56 185 GLU A CA 1
ATOM 1446 C C . GLU A 1 185 ? -2.766 -39.219 -16.734 1 98.56 185 GLU A C 1
ATOM 1448 O O . GLU A 1 185 ? -1.546 -39.156 -16.906 1 98.56 185 GLU A O 1
ATOM 1453 N N . LEU A 1 186 ? -3.504 -38.25 -16.312 1 98.62 186 LEU A N 1
ATOM 1454 C CA . LEU A 1 186 ? -2.844 -36.969 -16.031 1 98.62 186 LEU A CA 1
ATOM 1455 C C . LEU A 1 186 ? -1.87 -37.094 -14.859 1 98.62 186 LEU A C 1
ATOM 1457 O O . LEU A 1 186 ? -0.749 -36.594 -14.922 1 98.62 186 LEU A O 1
ATOM 1461 N N . TRP A 1 187 ? -2.252 -37.812 -13.805 1 98.75 187 TRP A N 1
ATOM 1462 C CA . TRP A 1 187 ? -1.369 -38.062 -12.672 1 98.75 187 TRP A CA 1
ATOM 1463 C C . TRP A 1 187 ? -0.139 -38.844 -13.102 1 98.75 187 TRP A C 1
ATOM 1465 O O . TRP A 1 187 ? 0.968 -38.594 -12.625 1 98.75 187 TRP A O 1
ATOM 1475 N N . ALA A 1 188 ? -0.346 -39.781 -13.992 1 98.69 188 ALA A N 1
ATOM 1476 C CA . ALA A 1 188 ? 0.774 -40.562 -14.5 1 98.69 188 ALA A CA 1
ATOM 1477 C C . ALA A 1 188 ? 1.763 -39.688 -15.258 1 98.69 188 ALA A C 1
ATOM 1479 O O . ALA A 1 188 ? 2.977 -39.875 -15.172 1 98.69 188 ALA A O 1
ATOM 1480 N N . ARG A 1 189 ? 1.224 -38.75 -16.016 1 98.69 189 ARG A N 1
ATOM 1481 C CA . ARG A 1 189 ? 2.082 -37.844 -16.75 1 98.69 189 ARG A CA 1
ATOM 1482 C C . ARG A 1 189 ? 2.889 -36.938 -15.797 1 98.69 189 ARG A C 1
ATOM 1484 O O . ARG A 1 189 ? 4.082 -36.719 -16.016 1 98.69 189 ARG A O 1
ATOM 1491 N N . LEU A 1 190 ? 2.234 -36.5 -14.703 1 98.81 190 LEU A N 1
ATOM 1492 C CA . LEU A 1 190 ? 2.953 -35.719 -13.711 1 98.81 190 LEU A CA 1
ATOM 1493 C C . LEU A 1 190 ? 4.051 -36.531 -13.047 1 98.81 190 LEU A C 1
ATOM 1495 O O . LEU A 1 190 ? 5.172 -36.062 -12.867 1 98.81 190 LEU A O 1
ATOM 1499 N N . ARG A 1 191 ? 3.697 -37.719 -12.672 1 98.69 191 ARG A N 1
ATOM 1500 C CA . ARG A 1 191 ? 4.668 -38.625 -12.031 1 98.69 191 ARG A CA 1
ATOM 1501 C C . ARG A 1 191 ? 5.902 -38.812 -12.906 1 98.69 191 ARG A C 1
ATOM 1503 O O . ARG A 1 191 ? 7.031 -38.656 -12.43 1 98.69 191 ARG A O 1
ATOM 1510 N N . ARG A 1 192 ? 5.707 -39.094 -14.172 1 98.5 192 ARG A N 1
ATOM 1511 C CA . ARG A 1 192 ? 6.816 -39.281 -15.102 1 98.5 192 ARG A CA 1
ATOM 1512 C C . ARG A 1 192 ? 7.652 -38 -15.227 1 98.5 192 ARG A C 1
ATOM 1514 O O . ARG A 1 192 ? 8.883 -38.062 -15.266 1 98.5 192 ARG A O 1
ATOM 1521 N N . PHE A 1 193 ? 6.988 -36.906 -15.352 1 98.81 193 PHE A N 1
ATOM 1522 C CA . PHE A 1 193 ? 7.656 -35.625 -15.422 1 98.81 193 PHE A CA 1
ATOM 1523 C C . PHE A 1 193 ? 8.555 -35.406 -14.211 1 98.81 193 PHE A C 1
ATOM 1525 O O . PHE A 1 193 ? 9.742 -35.125 -14.352 1 98.81 193 PHE A O 1
ATOM 1532 N N . LEU A 1 194 ? 8 -35.594 -12.977 1 98.81 194 LEU A N 1
ATOM 1533 C CA . LEU A 1 194 ? 8.734 -35.344 -11.734 1 98.81 194 LEU A CA 1
ATOM 1534 C C . LEU A 1 194 ? 9.883 -36.312 -11.578 1 98.81 194 LEU A C 1
ATOM 1536 O O . LEU A 1 194 ? 10.969 -35.938 -11.133 1 98.81 194 LEU A O 1
ATOM 1540 N N . GLU A 1 195 ? 9.641 -37.531 -11.938 1 98.38 195 GLU A N 1
ATOM 1541 C CA . GLU A 1 195 ? 10.68 -38.562 -11.844 1 98.38 195 GLU A CA 1
ATOM 1542 C C . GLU A 1 195 ? 11.891 -38.188 -12.695 1 98.38 195 GLU A C 1
ATOM 1544 O O . GLU A 1 195 ? 13.023 -38.5 -12.336 1 98.38 195 GLU A O 1
ATOM 1549 N N . GLU A 1 196 ? 11.609 -37.562 -13.781 1 98.5 196 GLU A N 1
ATOM 1550 C CA . GLU A 1 196 ? 12.688 -37.25 -14.711 1 98.5 196 GLU A CA 1
ATOM 1551 C C . GLU A 1 196 ? 13.352 -35.938 -14.336 1 98.5 196 GLU A C 1
ATOM 1553 O O . GLU A 1 196 ? 14.562 -35.781 -14.508 1 98.5 196 GLU A O 1
ATOM 1558 N N . ILE A 1 197 ? 12.625 -35 -13.836 1 98.81 197 ILE A N 1
ATOM 1559 C CA . ILE A 1 197 ? 13.148 -33.656 -13.742 1 98.81 197 ILE A CA 1
ATOM 1560 C C . ILE A 1 197 ? 13.727 -33.406 -12.352 1 98.81 197 ILE A C 1
ATOM 1562 O O . ILE A 1 197 ? 14.633 -32.594 -12.18 1 98.81 197 ILE A O 1
ATOM 1566 N N . LEU A 1 198 ? 13.25 -34.062 -11.281 1 98.81 198 LEU A N 1
ATOM 1567 C CA . LEU A 1 198 ? 13.617 -33.75 -9.898 1 98.81 198 LEU A CA 1
ATOM 1568 C C . LEU A 1 198 ? 15.094 -34.031 -9.656 1 98.81 198 LEU A C 1
ATOM 1570 O O . LEU A 1 198 ? 15.781 -33.281 -8.984 1 98.81 198 LEU A O 1
ATOM 1574 N N . PRO A 1 199 ? 15.641 -35.156 -10.188 1 98.69 199 PRO A N 1
ATOM 1575 C CA . PRO A 1 199 ? 17.078 -35.375 -9.992 1 98.69 199 PRO A CA 1
ATOM 1576 C C . PRO A 1 199 ? 17.922 -34.219 -10.531 1 98.69 199 PRO A C 1
ATOM 1578 O O . PRO A 1 199 ? 18.906 -33.812 -9.906 1 98.69 199 PRO A O 1
ATOM 1581 N N . VAL A 1 200 ? 17.547 -33.688 -11.664 1 98.81 200 VAL A N 1
ATOM 1582 C CA . VAL A 1 200 ? 18.25 -32.562 -12.258 1 98.81 200 VAL A CA 1
ATOM 1583 C C . VAL A 1 200 ? 18.078 -31.328 -11.375 1 98.81 200 VAL A C 1
ATOM 1585 O O . VAL A 1 200 ? 19.031 -30.578 -11.164 1 98.81 200 VAL A O 1
ATOM 1588 N N . ALA A 1 201 ? 16.844 -31.141 -10.906 1 98.88 201 ALA A N 1
ATOM 1589 C CA . ALA A 1 201 ? 16.562 -30.031 -10.008 1 98.88 201 ALA A CA 1
ATOM 1590 C C . ALA A 1 201 ? 17.422 -30.109 -8.75 1 98.88 201 ALA A C 1
ATOM 1592 O O . ALA A 1 201 ? 18.047 -29.109 -8.359 1 98.88 201 ALA A O 1
ATOM 1593 N N . GLU A 1 202 ? 17.578 -31.234 -8.148 1 98.31 202 GLU A N 1
ATOM 1594 C CA . GLU A 1 202 ? 18.391 -31.438 -6.957 1 98.31 202 GLU A CA 1
ATOM 1595 C C . GLU A 1 202 ? 19.859 -31.109 -7.223 1 98.31 202 GLU A C 1
ATOM 1597 O O . GLU A 1 202 ? 20.484 -30.391 -6.441 1 98.31 202 GLU A O 1
ATOM 1602 N N . GLU A 1 203 ? 20.25 -31.641 -8.266 1 98.38 203 GLU A N 1
ATOM 1603 C CA . GLU A 1 203 ? 21.656 -31.438 -8.625 1 98.38 203 GLU A CA 1
ATOM 1604 C C . GLU A 1 203 ? 21.953 -29.953 -8.859 1 98.38 203 GLU A C 1
ATOM 1606 O O . GLU A 1 203 ? 23.062 -29.484 -8.594 1 98.38 203 GLU A O 1
ATOM 1611 N N . SER A 1 204 ? 21 -29.25 -9.359 1 98.75 204 SER A N 1
ATOM 1612 C CA . SER A 1 204 ? 21.172 -27.859 -9.742 1 98.75 204 SER A CA 1
ATOM 1613 C C . SER A 1 204 ? 20.859 -26.922 -8.578 1 98.75 204 SER A C 1
ATOM 1615 O O . SER A 1 204 ? 21 -25.703 -8.695 1 98.75 204 SER A O 1
ATOM 1617 N N . GLY A 1 205 ? 20.391 -27.453 -7.445 1 98.44 205 GLY A N 1
ATOM 1618 C CA . GLY A 1 205 ? 20.016 -26.625 -6.309 1 98.44 205 GLY A CA 1
ATOM 1619 C C . GLY A 1 205 ? 18.719 -25.859 -6.523 1 98.44 205 GLY A C 1
ATOM 1620 O O . GLY A 1 205 ? 18.562 -24.734 -6.039 1 98.44 205 GLY A O 1
ATOM 1621 N N . VAL A 1 206 ? 17.828 -26.375 -7.316 1 98.88 206 VAL A N 1
ATOM 1622 C CA . VAL A 1 206 ? 16.562 -25.719 -7.648 1 98.88 206 VAL A CA 1
ATOM 1623 C C . VAL A 1 206 ? 15.391 -26.547 -7.113 1 98.88 206 VAL A C 1
ATOM 1625 O O . VAL A 1 206 ? 15.375 -27.766 -7.266 1 98.88 206 VAL A O 1
ATOM 1628 N N . GLU A 1 207 ? 14.484 -25.922 -6.445 1 98.81 207 GLU A N 1
ATOM 1629 C CA . GLU A 1 207 ? 13.219 -26.531 -6.059 1 98.81 207 GLU A CA 1
ATOM 1630 C C . GLU A 1 207 ? 12.188 -26.422 -7.18 1 98.81 207 GLU A C 1
ATOM 1632 O O . GLU A 1 207 ? 12.125 -25.406 -7.871 1 98.81 207 GLU A O 1
ATOM 1637 N N . LEU A 1 208 ? 11.43 -27.438 -7.375 1 98.88 208 LEU A N 1
ATOM 1638 C CA . LEU A 1 208 ? 10.266 -27.391 -8.25 1 98.88 208 LEU A CA 1
ATOM 1639 C C . LEU A 1 208 ? 8.984 -27.234 -7.438 1 98.88 208 LEU A C 1
ATOM 1641 O O . LEU A 1 208 ? 8.672 -28.062 -6.59 1 98.88 208 LEU A O 1
ATOM 1645 N N . ALA A 1 209 ? 8.266 -26.188 -7.672 1 98.88 209 ALA A N 1
ATOM 1646 C CA . ALA A 1 209 ? 7.098 -25.875 -6.852 1 98.88 209 ALA A CA 1
ATOM 1647 C C . ALA A 1 209 ? 5.82 -25.906 -7.684 1 98.88 209 ALA A C 1
ATOM 1649 O O . ALA A 1 209 ? 5.625 -25.062 -8.562 1 98.88 209 ALA A O 1
ATOM 1650 N N . LEU A 1 210 ? 4.934 -26.828 -7.398 1 98.88 210 LEU A N 1
ATOM 1651 C CA . LEU A 1 210 ? 3.711 -27 -8.172 1 98.88 210 LEU A CA 1
ATOM 1652 C C . LEU A 1 210 ? 2.613 -26.062 -7.68 1 98.88 210 LEU A C 1
ATOM 1654 O O . LEU A 1 210 ? 2.27 -26.078 -6.496 1 98.88 210 LEU A O 1
ATOM 1658 N N . HIS A 1 211 ? 2.117 -25.219 -8.508 1 98.69 211 HIS A N 1
ATOM 1659 C CA . HIS A 1 211 ? 0.923 -24.422 -8.234 1 98.69 211 HIS A CA 1
ATOM 1660 C C . HIS A 1 211 ? -0.334 -25.281 -8.289 1 98.69 211 HIS A C 1
ATOM 1662 O O . HIS A 1 211 ? -0.469 -26.141 -9.164 1 98.69 211 HIS A O 1
ATOM 1668 N N . PRO A 1 212 ? -1.292 -25.078 -7.434 1 98.38 212 PRO A N 1
ATOM 1669 C CA . PRO A 1 212 ? -2.551 -25.812 -7.551 1 98.38 212 PRO A CA 1
ATOM 1670 C C . PRO A 1 212 ? -3.391 -25.375 -8.742 1 98.38 212 PRO A C 1
ATOM 1672 O O . PRO A 1 212 ? -3.025 -24.422 -9.438 1 98.38 212 PRO A O 1
ATOM 1675 N N . ASP A 1 213 ? -4.418 -26.141 -8.984 1 98.06 213 ASP A N 1
ATOM 1676 C CA . ASP A 1 213 ? -5.293 -25.797 -10.102 1 98.06 213 ASP A CA 1
ATOM 1677 C C . ASP A 1 213 ? -6.09 -24.531 -9.805 1 98.06 213 ASP A C 1
ATOM 1679 O O . ASP A 1 213 ? -6.605 -24.359 -8.695 1 98.06 213 ASP A O 1
ATOM 1683 N N . ASP A 1 214 ? -6.16 -23.641 -10.805 1 96.38 214 ASP A N 1
ATOM 1684 C CA . ASP A 1 214 ? -6.883 -22.375 -10.719 1 96.38 214 ASP A CA 1
ATOM 1685 C C . ASP A 1 214 ? -7.629 -22.078 -12.023 1 96.38 214 ASP A C 1
ATOM 1687 O O . ASP A 1 214 ? -7.008 -21.875 -13.07 1 96.38 214 ASP A O 1
ATOM 1691 N N . PRO A 1 215 ? -8.953 -21.969 -11.945 1 97.5 215 PRO A N 1
ATOM 1692 C CA . PRO A 1 215 ?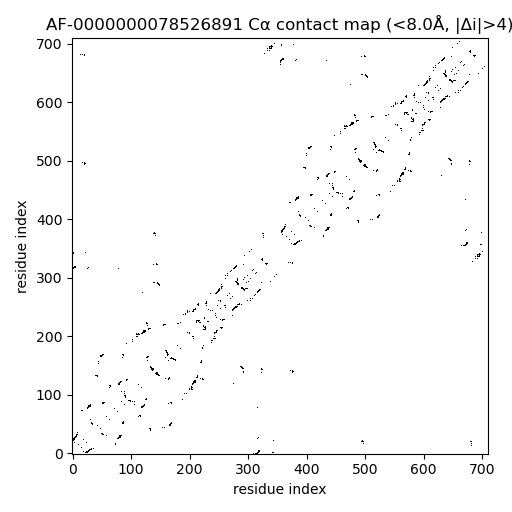 -9.828 -22.281 -10.812 1 97.5 215 PRO A CA 1
ATOM 1693 C C . PRO A 1 215 ? -9.75 -23.734 -10.383 1 97.5 215 PRO A C 1
ATOM 1695 O O . PRO A 1 215 ? -9.477 -24.609 -11.211 1 97.5 215 PRO A O 1
ATOM 1698 N N . PRO A 1 216 ? -9.977 -23.938 -9.086 1 98.38 216 PRO A N 1
ATOM 1699 C CA . PRO A 1 216 ? -9.836 -25.297 -8.578 1 98.38 216 PRO A CA 1
ATOM 1700 C C . PRO A 1 216 ? -11.109 -26.125 -8.758 1 98.38 216 PRO A C 1
ATOM 1702 O O . PRO A 1 216 ? -11.836 -26.375 -7.793 1 98.38 216 PRO A O 1
ATOM 1705 N N . LEU A 1 217 ? -11.328 -26.609 -9.977 1 98.06 217 LEU A N 1
ATOM 1706 C CA . LEU A 1 217 ? -12.414 -27.516 -10.344 1 98.06 217 LEU A CA 1
ATOM 1707 C C . LEU A 1 217 ? -11.883 -28.906 -10.68 1 98.06 217 LEU A C 1
ATOM 1709 O O . LEU A 1 217 ? -10.727 -29.047 -11.094 1 98.06 217 LEU A O 1
ATOM 1713 N N . GLU A 1 218 ? -12.75 -29.875 -10.508 1 97.31 218 GLU A N 1
ATOM 1714 C CA . GLU A 1 218 ? -12.344 -31.234 -10.812 1 97.31 218 GLU A CA 1
ATOM 1715 C C . GLU A 1 218 ? -12.008 -31.406 -12.289 1 97.31 218 GLU A C 1
ATOM 1717 O O . GLU A 1 218 ? -11.117 -32.188 -12.648 1 97.31 218 GLU A O 1
ATOM 1722 N N . GLY A 1 219 ? -12.719 -30.688 -13.078 1 97.06 219 GLY A N 1
ATOM 1723 C CA . GLY A 1 219 ? -12.5 -30.656 -14.516 1 97.06 219 GLY A CA 1
ATOM 1724 C C . GLY A 1 219 ? -12.648 -29.266 -15.109 1 97.06 219 GLY A C 1
ATOM 1725 O O . GLY A 1 219 ? -13.398 -28.438 -14.586 1 97.06 219 GLY A O 1
ATOM 1726 N N . LEU A 1 220 ? -12 -29.016 -16.156 1 97.06 220 LEU A N 1
ATOM 1727 C CA . LEU A 1 220 ? -12.031 -27.766 -16.906 1 97.06 220 LEU A CA 1
ATOM 1728 C C . LEU A 1 220 ? -11.734 -28 -18.375 1 97.06 220 LEU A C 1
ATOM 1730 O O . LEU A 1 220 ? -10.766 -28.672 -18.719 1 97.06 220 LEU A O 1
ATOM 1734 N N . ARG A 1 221 ? -12.57 -27.516 -19.234 1 97.06 221 ARG A N 1
ATOM 1735 C CA . ARG A 1 221 ? -12.445 -27.625 -20.688 1 97.06 221 ARG A CA 1
ATOM 1736 C C . ARG A 1 221 ? -12.398 -29.094 -21.109 1 97.06 221 ARG A C 1
ATOM 1738 O O . ARG A 1 221 ? -11.633 -29.453 -22.016 1 97.06 221 ARG A O 1
ATOM 1745 N N . GLY A 1 222 ? -13.102 -29.875 -20.406 1 95.94 222 GLY A N 1
ATOM 1746 C CA . GLY A 1 222 ? -13.227 -31.297 -20.734 1 95.94 222 GLY A CA 1
ATOM 1747 C C . GLY A 1 222 ? -12.031 -32.125 -20.281 1 95.94 222 GLY A C 1
ATOM 1748 O O . GLY A 1 222 ? -11.898 -33.281 -20.672 1 95.94 222 GLY A O 1
ATOM 1749 N N . MET A 1 223 ? -11.172 -31.547 -19.547 1 97.88 223 MET A N 1
ATOM 1750 C CA . MET A 1 223 ? -9.938 -32.219 -19.125 1 97.88 223 MET A CA 1
ATOM 1751 C C . MET A 1 223 ? -9.852 -32.312 -17.609 1 97.88 223 MET A C 1
ATOM 1753 O O . MET A 1 223 ? -10.336 -31.438 -16.906 1 97.88 223 MET A O 1
ATOM 1757 N N . PRO A 1 224 ? -9.227 -33.406 -17.078 1 97.94 224 PRO A N 1
ATOM 1758 C CA . PRO A 1 224 ? -9.055 -33.531 -15.633 1 97.94 224 PRO A CA 1
ATOM 1759 C C . PRO A 1 224 ? -8.023 -32.562 -15.07 1 97.94 224 PRO A C 1
ATOM 1761 O O . PRO A 1 224 ? -7.25 -31.969 -15.828 1 97.94 224 PRO A O 1
ATOM 1764 N N . ARG A 1 225 ? -8.047 -32.375 -13.797 1 97.38 225 ARG A N 1
ATOM 1765 C CA . ARG A 1 225 ? -7.105 -31.531 -13.078 1 97.38 225 ARG A CA 1
ATOM 1766 C C . ARG A 1 225 ? -6.438 -32.281 -11.938 1 97.38 225 ARG A C 1
ATOM 1768 O O . ARG A 1 225 ? -6.828 -33.406 -11.625 1 97.38 225 ARG A O 1
ATOM 1775 N N . LEU A 1 226 ? -5.461 -31.75 -11.328 1 98.38 226 LEU A N 1
ATOM 1776 C CA . LEU A 1 226 ? -4.641 -32.469 -10.359 1 98.38 226 LEU A CA 1
ATOM 1777 C C . LEU A 1 226 ? -4.98 -32.031 -8.938 1 98.38 226 LEU A C 1
ATOM 1779 O O . LEU A 1 226 ? -5.625 -32.781 -8.188 1 98.38 226 LEU A O 1
ATOM 1783 N N . VAL A 1 227 ? -4.688 -30.781 -8.57 1 98.56 227 VAL A N 1
ATOM 1784 C CA . VAL A 1 227 ? -4.828 -30.312 -7.195 1 98.56 227 VAL A CA 1
ATOM 1785 C C . VAL A 1 227 ? -5.961 -29.281 -7.117 1 98.56 227 VAL A C 1
ATOM 1787 O O . VAL A 1 227 ? -5.715 -28.078 -7.105 1 98.56 227 VAL A O 1
ATOM 1790 N N . TYR A 1 228 ? -7.191 -29.797 -7.035 1 98.44 228 TYR A N 1
ATOM 1791 C CA . TYR A 1 228 ? -8.375 -28.953 -6.953 1 98.44 228 TYR A CA 1
ATOM 1792 C C . TYR A 1 228 ? -9 -29.016 -5.566 1 98.44 228 TYR A C 1
ATOM 1794 O O . TYR A 1 228 ? -10.062 -28.438 -5.328 1 98.44 228 TYR A O 1
ATOM 1802 N N . GLN A 1 229 ? -8.406 -29.781 -4.691 1 98.56 229 GLN A N 1
ATOM 1803 C CA . GLN A 1 229 ? -8.672 -29.828 -3.258 1 98.56 229 GLN A CA 1
ATOM 1804 C C . GLN A 1 229 ? -7.371 -29.906 -2.463 1 98.56 229 GLN A C 1
ATOM 1806 O O . GLN A 1 229 ? -6.387 -30.484 -2.922 1 98.56 229 GLN A O 1
ATOM 1811 N N . PRO A 1 230 ? -7.355 -29.359 -1.211 1 98.25 230 PRO A N 1
ATOM 1812 C CA . PRO A 1 230 ? -6.09 -29.219 -0.485 1 98.25 230 PRO A 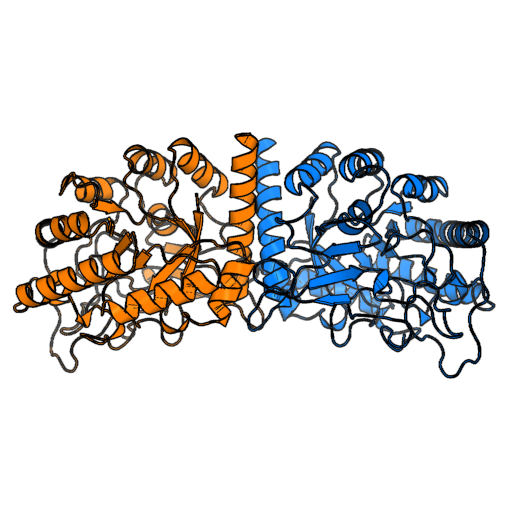CA 1
ATOM 1813 C C . PRO A 1 230 ? -5.398 -30.562 -0.259 1 98.25 230 PRO A C 1
ATOM 1815 O O . PRO A 1 230 ? -4.172 -30.656 -0.337 1 98.25 230 PRO A O 1
ATOM 1818 N N . GLU A 1 231 ? -6.16 -31.578 0.001 1 97.94 231 GLU A N 1
ATOM 1819 C CA . GLU A 1 231 ? -5.574 -32.875 0.347 1 97.94 231 GLU A CA 1
ATOM 1820 C C . GLU A 1 231 ? -4.852 -33.5 -0.85 1 97.94 231 GLU A C 1
ATOM 1822 O O . GLU A 1 231 ? -3.998 -34.375 -0.684 1 97.94 231 GLU A O 1
ATOM 1827 N N . LEU A 1 232 ? -5.176 -33.094 -2.033 1 98.25 232 LEU A N 1
ATOM 1828 C CA . LEU A 1 232 ? -4.582 -33.656 -3.24 1 98.25 232 LEU A CA 1
ATOM 1829 C C . LEU A 1 232 ? -3.123 -33.219 -3.379 1 98.25 232 LEU A C 1
ATOM 1831 O O . LEU A 1 232 ? -2.359 -33.844 -4.121 1 98.25 232 LEU A O 1
ATOM 1835 N N . TYR A 1 233 ? -2.674 -32.125 -2.682 1 97.75 233 TYR A N 1
ATOM 1836 C CA . TYR A 1 233 ? -1.27 -31.75 -2.633 1 97.75 233 TYR A CA 1
ATOM 1837 C C . TYR A 1 233 ? -0.406 -32.875 -2.076 1 97.75 233 TYR A C 1
ATOM 1839 O O . TYR A 1 233 ? 0.752 -33.031 -2.469 1 97.75 233 TYR A O 1
ATOM 1847 N N . GLN A 1 234 ? -0.99 -33.594 -1.189 1 98.25 234 GLN A N 1
ATOM 1848 C CA . GLN A 1 234 ? -0.217 -34.688 -0.595 1 98.25 234 GLN A CA 1
ATOM 1849 C C . GLN A 1 234 ? 0.165 -35.719 -1.644 1 98.25 234 GLN A C 1
ATOM 1851 O O . GLN A 1 234 ? 1.241 -36.312 -1.569 1 98.25 234 GLN A O 1
ATOM 1856 N N . ASN A 1 235 ? -0.739 -35.938 -2.623 1 98.25 235 ASN A N 1
ATOM 1857 C CA . ASN A 1 235 ? -0.419 -36.875 -3.707 1 98.25 235 ASN A CA 1
ATOM 1858 C C . ASN A 1 235 ? 0.829 -36.438 -4.469 1 98.25 235 ASN A C 1
ATOM 1860 O O . ASN A 1 235 ? 1.605 -37.25 -4.934 1 98.25 235 ASN A O 1
ATOM 1864 N N . VAL A 1 236 ? 1.012 -35.125 -4.629 1 98.38 236 VAL A N 1
ATOM 1865 C CA . VAL A 1 236 ? 2.186 -34.562 -5.301 1 98.38 236 VAL A CA 1
ATOM 1866 C C . VAL A 1 236 ? 3.438 -34.844 -4.477 1 98.38 236 VAL A C 1
ATOM 1868 O O . VAL A 1 236 ? 4.449 -35.312 -5.012 1 98.38 236 VAL A O 1
ATOM 1871 N N . ILE A 1 237 ? 3.365 -34.625 -3.184 1 98.06 237 ILE A N 1
ATOM 1872 C CA . ILE A 1 237 ? 4.484 -34.812 -2.266 1 98.06 237 ILE A CA 1
ATOM 1873 C C . ILE A 1 237 ? 4.883 -36.281 -2.236 1 98.06 237 ILE A C 1
ATOM 1875 O O . ILE A 1 237 ? 6.074 -36.625 -2.193 1 98.06 237 ILE A O 1
ATOM 1879 N N . ASP A 1 238 ? 3.893 -37.156 -2.344 1 98.25 238 ASP A N 1
ATOM 1880 C CA . ASP A 1 238 ? 4.121 -38.594 -2.207 1 98.25 238 ASP A CA 1
ATOM 1881 C C . ASP A 1 238 ? 4.781 -39.156 -3.461 1 98.25 238 ASP A C 1
ATOM 1883 O O . ASP A 1 238 ? 5.293 -40.281 -3.443 1 98.25 238 ASP A O 1
ATOM 1887 N N . ILE A 1 239 ? 4.73 -38.469 -4.551 1 98.19 239 ILE A N 1
ATOM 1888 C CA . ILE A 1 239 ? 5.375 -38.938 -5.773 1 98.19 239 ILE A CA 1
ATOM 1889 C C . ILE A 1 239 ? 6.875 -39.094 -5.539 1 98.19 239 ILE A C 1
ATOM 1891 O O . ILE A 1 239 ? 7.504 -40 -6.066 1 98.19 239 ILE A O 1
ATOM 1895 N N . SER A 1 240 ? 7.41 -38.125 -4.754 1 97.88 240 SER A N 1
ATOM 1896 C CA . SER A 1 240 ? 8.844 -38.188 -4.48 1 97.88 240 SER A CA 1
ATOM 1897 C C . SER A 1 240 ? 9.164 -37.5 -3.145 1 97.88 240 SER A C 1
ATOM 1899 O O . SER A 1 240 ? 8.641 -36.438 -2.836 1 97.88 240 SER A O 1
ATOM 1901 N N . SER A 1 241 ? 10.109 -38.094 -2.41 1 95.31 241 SER A N 1
ATOM 1902 C CA . SER A 1 241 ? 10.539 -37.562 -1.126 1 95.31 241 SER A CA 1
ATOM 1903 C C . SER A 1 241 ? 11.664 -36.531 -1.305 1 95.31 241 SER A C 1
ATOM 1905 O O . SER A 1 241 ? 12.172 -35.969 -0.326 1 95.31 241 SER A O 1
ATOM 1907 N N . SER A 1 242 ? 11.969 -36.344 -2.562 1 97.12 242 SER A N 1
ATOM 1908 C CA . SER A 1 242 ? 13.016 -35.375 -2.84 1 97.12 242 SER A CA 1
ATOM 1909 C C . SER A 1 242 ? 12.703 -34.031 -2.186 1 97.12 242 SER A C 1
ATOM 1911 O O . SER A 1 242 ? 11.57 -33.562 -2.229 1 97.12 242 SER A O 1
ATOM 1913 N N . ASN A 1 243 ? 13.719 -33.375 -1.661 1 95.94 243 ASN A N 1
ATOM 1914 C CA . ASN A 1 243 ? 13.562 -32.062 -1.07 1 95.94 243 ASN A CA 1
ATOM 1915 C C . ASN A 1 243 ? 13.297 -31 -2.135 1 95.94 243 ASN A C 1
ATOM 1917 O O . ASN A 1 243 ? 12.875 -29.891 -1.814 1 95.94 243 ASN A O 1
ATOM 1921 N N . ALA A 1 244 ? 13.531 -31.328 -3.361 1 98.38 244 ALA A N 1
ATOM 1922 C CA . ALA A 1 244 ? 13.289 -30.406 -4.461 1 98.38 244 ALA A CA 1
ATOM 1923 C C . ALA A 1 244 ? 11.82 -30.422 -4.887 1 98.38 244 ALA A C 1
ATOM 1925 O O . ALA A 1 244 ? 11.367 -29.547 -5.617 1 98.38 244 ALA A O 1
ATOM 1926 N N . ASN A 1 245 ? 11.102 -31.438 -4.418 1 98.69 245 ASN A N 1
ATOM 1927 C CA . ASN A 1 245 ? 9.672 -31.531 -4.684 1 98.69 245 ASN A CA 1
ATOM 1928 C C . ASN A 1 245 ? 8.867 -30.672 -3.713 1 98.69 245 ASN A C 1
ATOM 1930 O O . ASN A 1 245 ? 8.594 -31.094 -2.586 1 98.69 245 ASN A O 1
ATOM 1934 N N . LYS A 1 246 ? 8.531 -29.469 -4.172 1 98.75 246 LYS A N 1
ATOM 1935 C CA . LYS A 1 246 ? 7.906 -28.469 -3.303 1 98.75 246 LYS A CA 1
ATOM 1936 C C . LYS A 1 246 ? 6.582 -27.984 -3.887 1 98.75 246 LYS A C 1
ATOM 1938 O O . LYS A 1 246 ? 6.145 -28.469 -4.934 1 98.75 246 LYS A O 1
ATOM 1943 N N . LEU A 1 247 ? 5.926 -27.156 -3.096 1 98.62 247 LEU A N 1
ATOM 1944 C CA . LEU A 1 247 ? 4.637 -26.594 -3.467 1 98.62 247 LEU A CA 1
ATOM 1945 C C . LEU A 1 247 ? 4.734 -25.078 -3.605 1 98.62 247 LEU A C 1
ATOM 1947 O O . LEU A 1 247 ? 5.398 -24.422 -2.801 1 98.62 247 LEU A O 1
ATOM 1951 N N . GLU A 1 248 ? 4.254 -24.562 -4.727 1 98.5 248 GLU A N 1
AT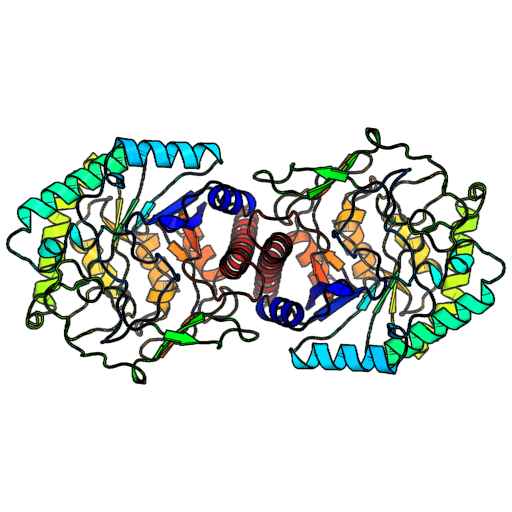OM 1952 C CA . GLU A 1 248 ? 3.846 -23.156 -4.75 1 98.5 248 GLU A CA 1
ATOM 1953 C C . GLU A 1 248 ? 2.486 -22.969 -4.086 1 98.5 248 GLU A C 1
ATOM 1955 O O . GLU A 1 248 ? 1.452 -23.297 -4.664 1 98.5 248 GLU A O 1
ATOM 1960 N N . PHE A 1 249 ? 2.502 -22.469 -2.906 1 98.69 249 PHE A N 1
ATOM 1961 C CA . PHE A 1 249 ? 1.309 -22.391 -2.072 1 98.69 249 PHE A CA 1
ATOM 1962 C C . PHE A 1 249 ? 0.528 -21.109 -2.348 1 98.69 249 PHE A C 1
ATOM 1964 O O . PHE A 1 249 ? 0.837 -20.062 -1.789 1 98.69 249 PHE A O 1
ATOM 1971 N N . CYS A 1 250 ? -0.514 -21.219 -3.137 1 98.5 250 CYS A N 1
ATOM 1972 C CA . CYS A 1 250 ? -1.377 -20.094 -3.434 1 98.5 250 CYS A CA 1
ATOM 1973 C C . CYS A 1 250 ? -2.559 -20.031 -2.473 1 98.5 250 CYS A C 1
ATOM 1975 O O . CYS A 1 250 ? -3.504 -20.812 -2.6 1 98.5 250 CYS A O 1
ATOM 1977 N N . MET A 1 251 ? -2.576 -19.062 -1.657 1 98.44 251 MET A N 1
ATOM 1978 C CA . MET A 1 251 ? -3.594 -18.969 -0.614 1 98.44 251 MET A CA 1
ATOM 1979 C C . MET A 1 251 ? -4.98 -18.766 -1.222 1 98.44 251 MET A C 1
ATOM 1981 O O . MET A 1 251 ? -5.957 -19.359 -0.754 1 98.44 251 MET A O 1
ATOM 1985 N N . GLY A 1 252 ? -5.055 -17.938 -2.209 1 97.94 252 GLY A N 1
ATOM 1986 C CA . GLY A 1 252 ? -6.336 -17.719 -2.859 1 97.94 252 GLY A CA 1
ATOM 1987 C C . GLY A 1 252 ? -6.922 -18.969 -3.479 1 97.94 252 GLY A C 1
ATOM 1988 O O . GLY A 1 252 ? -8.07 -19.328 -3.209 1 97.94 252 GLY A O 1
ATOM 1989 N N . SER A 1 253 ? -6.086 -19.703 -4.25 1 98 253 SER A N 1
ATOM 1990 C CA . SER A 1 253 ? -6.562 -20.922 -4.918 1 98 253 SER A CA 1
ATOM 1991 C C . SER A 1 253 ? -7.008 -21.969 -3.906 1 98 253 SER A C 1
ATOM 1993 O O . SER A 1 253 ? -8.023 -22.641 -4.105 1 98 253 SER A O 1
ATOM 1995 N N . ILE A 1 254 ? -6.25 -22.078 -2.859 1 98.62 254 ILE A N 1
ATOM 1996 C CA . ILE A 1 254 ? -6.598 -23.062 -1.84 1 98.62 254 ILE A CA 1
ATOM 1997 C C . ILE A 1 254 ? -7.895 -22.641 -1.147 1 98.62 254 ILE A C 1
ATOM 1999 O O . ILE A 1 254 ? -8.766 -23.484 -0.908 1 98.62 254 ILE A O 1
ATOM 2003 N N . GLN A 1 255 ? -8.039 -21.359 -0.87 1 98.56 255 GLN A N 1
ATOM 2004 C CA . GLN A 1 255 ? -9.25 -20.875 -0.217 1 98.56 255 GLN A CA 1
ATOM 2005 C C . GLN A 1 255 ? -10.469 -21.047 -1.12 1 98.56 255 GLN A C 1
ATOM 2007 O O . GLN A 1 255 ? -11.578 -21.25 -0.635 1 98.56 255 GLN A O 1
ATOM 2012 N N . GLU A 1 256 ? -10.289 -21 -2.395 1 98.56 256 GLU A N 1
ATOM 2013 C CA . GLU A 1 256 ? -11.359 -21.141 -3.381 1 98.56 256 GLU A CA 1
ATOM 2014 C C . GLU A 1 256 ? -11.867 -22.578 -3.453 1 98.56 256 GLU A C 1
ATOM 2016 O O . GLU A 1 256 ? -12.922 -22.844 -4.031 1 98.56 256 GLU A O 1
ATOM 2021 N N . MET A 1 257 ? -11.117 -23.516 -2.885 1 98.75 257 MET A N 1
ATOM 2022 C CA . MET A 1 257 ? -11.469 -24.938 -2.902 1 98.75 257 MET A CA 1
ATOM 2023 C C . MET A 1 257 ? -12.617 -25.234 -1.94 1 98.75 257 MET A C 1
ATOM 2025 O O . MET A 1 257 ? -12.961 -24.391 -1.109 1 98.75 257 MET A O 1
ATOM 2029 N N . THR A 1 258 ? -13.234 -26.453 -2.016 1 98.31 258 THR A N 1
ATOM 2030 C CA . THR A 1 258 ? -14.484 -26.703 -1.313 1 98.31 258 THR A CA 1
ATOM 2031 C C . THR A 1 258 ? -14.25 -27.594 -0.099 1 98.31 258 THR A C 1
ATOM 2033 O O . THR A 1 258 ? -15.117 -27.719 0.769 1 98.31 258 THR A O 1
ATOM 2036 N N . HIS A 1 259 ? -13.062 -28.266 -0.122 1 97.19 259 HIS A N 1
ATOM 2037 C CA . HIS A 1 259 ? -12.734 -29.094 1.03 1 97.19 259 HIS A CA 1
ATOM 2038 C C . HIS A 1 259 ? -11.789 -28.375 1.983 1 97.19 259 HIS A C 1
ATOM 2040 O O . HIS A 1 259 ? -11 -27.531 1.559 1 97.19 259 HIS A O 1
ATOM 2046 N N . GLY A 1 260 ? -11.953 -28.656 3.258 1 95.38 260 GLY A N 1
ATOM 2047 C CA . GLY A 1 260 ? -10.977 -28.203 4.234 1 95.38 260 GLY A CA 1
ATOM 2048 C C . GLY A 1 260 ? -10.922 -26.688 4.367 1 95.38 260 GLY A C 1
ATOM 2049 O O . GLY A 1 260 ? -11.922 -26 4.129 1 95.38 260 GLY A O 1
ATOM 2050 N N . ASN A 1 261 ? -9.844 -26.234 4.945 1 95.62 261 ASN A N 1
ATOM 2051 C CA . ASN A 1 261 ? -9.625 -24.797 5.086 1 95.62 261 ASN A CA 1
ATOM 2052 C C . ASN A 1 261 ? -8.148 -24.438 4.957 1 95.62 261 ASN A C 1
ATOM 2054 O O . ASN A 1 261 ? -7.281 -25.297 5.137 1 95.62 261 ASN A O 1
ATOM 2058 N N . ILE A 1 262 ? -7.949 -23.266 4.672 1 97.81 262 ILE A N 1
ATOM 2059 C CA . ILE A 1 262 ? -6.629 -22.75 4.324 1 97.81 262 ILE A CA 1
ATOM 2060 C C . ILE A 1 262 ? -5.68 -22.938 5.508 1 97.81 262 ILE A C 1
ATOM 2062 O O . ILE A 1 262 ? -4.492 -23.219 5.32 1 97.81 262 ILE A O 1
ATOM 2066 N N . TYR A 1 263 ? -6.094 -22.812 6.73 1 98.44 263 TYR A N 1
ATOM 2067 C CA . TYR A 1 263 ? -5.234 -22.875 7.91 1 98.44 263 TYR A CA 1
ATOM 2068 C C . TYR A 1 263 ? -4.727 -24.297 8.141 1 98.44 263 TYR A C 1
ATOM 2070 O O . TYR A 1 263 ? -3.549 -24.484 8.461 1 98.44 263 TYR A O 1
ATOM 2078 N N . ASP A 1 264 ? -5.637 -25.266 7.961 1 98.56 264 ASP A N 1
ATOM 2079 C CA . ASP A 1 264 ? -5.219 -26.656 8.047 1 98.56 264 ASP A CA 1
ATOM 2080 C C . ASP A 1 264 ? -4.211 -27 6.949 1 98.56 264 ASP A C 1
ATOM 2082 O O . ASP A 1 264 ? -3.254 -27.734 7.184 1 98.56 264 ASP A O 1
ATOM 2086 N N . ALA A 1 265 ? -4.465 -26.484 5.777 1 98.69 265 ALA A N 1
ATOM 2087 C CA . ALA A 1 265 ? -3.535 -26.703 4.676 1 98.69 265 ALA A CA 1
ATOM 2088 C C . ALA A 1 265 ? -2.162 -26.109 4.988 1 98.69 265 ALA A C 1
ATOM 2090 O O . ALA A 1 265 ? -1.135 -26.75 4.746 1 98.69 265 ALA A O 1
ATOM 2091 N N . ILE A 1 266 ? -2.152 -24.891 5.535 1 98.69 266 ILE A N 1
ATOM 2092 C CA . ILE A 1 266 ? -0.896 -24.266 5.93 1 98.69 266 ILE A CA 1
ATOM 2093 C C . ILE A 1 266 ? -0.182 -25.141 6.957 1 98.69 266 ILE A C 1
ATOM 2095 O O . ILE A 1 266 ? 1.004 -25.453 6.809 1 98.69 266 ILE A O 1
ATOM 2099 N N . SER A 1 267 ? -0.918 -25.562 7.953 1 98.44 267 SER A N 1
ATOM 2100 C CA . SER A 1 267 ? -0.333 -26.391 9 1 98.44 267 SER A CA 1
ATOM 2101 C C . SER A 1 267 ? 0.268 -27.672 8.43 1 98.44 267 SER A C 1
ATOM 2103 O O . SER A 1 267 ? 1.384 -28.047 8.789 1 98.44 267 SER A O 1
ATOM 2105 N N . GLN A 1 268 ? -0.41 -28.266 7.543 1 98.38 268 GLN A N 1
ATOM 2106 C CA . GLN A 1 268 ? 0.024 -29.547 6.988 1 98.38 268 GLN A CA 1
ATOM 2107 C C . GLN A 1 268 ? 1.285 -29.375 6.145 1 98.38 268 GLN A C 1
ATOM 2109 O O . GLN A 1 268 ? 2.283 -30.062 6.371 1 98.38 268 GLN A O 1
ATOM 2114 N N . TYR A 1 269 ? 1.289 -28.484 5.27 1 98.56 269 TYR A N 1
ATOM 2115 C CA . TYR A 1 269 ? 2.336 -28.469 4.25 1 98.56 269 TYR A CA 1
ATOM 2116 C C . TYR A 1 269 ? 3.523 -27.625 4.703 1 98.56 269 TYR A C 1
ATOM 2118 O O . TYR A 1 269 ? 4.664 -27.906 4.316 1 98.56 269 TYR A O 1
ATOM 2126 N N . ALA A 1 270 ? 3.229 -26.562 5.48 1 98.38 270 ALA A N 1
ATOM 2127 C CA . ALA A 1 270 ? 4.355 -25.891 6.133 1 98.38 270 ALA A CA 1
ATOM 2128 C C . ALA A 1 270 ? 5.016 -26.812 7.156 1 98.38 270 ALA A C 1
ATOM 2130 O O . ALA A 1 270 ? 6.242 -26.828 7.285 1 98.38 270 ALA A O 1
ATOM 2131 N N . GLY A 1 271 ? 4.219 -27.562 7.863 1 97.94 271 GLY A N 1
ATOM 2132 C CA . GLY A 1 271 ? 4.742 -28.516 8.828 1 97.94 271 GLY A CA 1
ATOM 2133 C C . GLY A 1 271 ? 5.621 -29.578 8.203 1 97.94 271 GLY A C 1
ATOM 2134 O O . GLY A 1 271 ? 6.539 -30.094 8.852 1 97.94 271 GLY A O 1
ATOM 2135 N N . GLN A 1 272 ? 5.34 -29.875 6.984 1 97.94 272 GLN A N 1
ATOM 2136 C CA . GLN A 1 272 ? 6.121 -30.875 6.27 1 97.94 272 GLN A CA 1
ATOM 2137 C C . GLN A 1 272 ? 7.32 -30.234 5.57 1 97.94 272 GLN A C 1
ATOM 2139 O O . GLN A 1 272 ? 8.086 -30.922 4.891 1 97.94 272 GLN A O 1
ATOM 2144 N N . ASN A 1 273 ? 7.441 -28.891 5.703 1 97.88 273 ASN A N 1
ATOM 2145 C CA . ASN A 1 273 ? 8.492 -28.125 5.035 1 97.88 273 ASN A CA 1
ATOM 2146 C C . ASN A 1 273 ? 8.438 -28.312 3.52 1 97.88 273 ASN A C 1
ATOM 2148 O O . ASN A 1 273 ? 9.469 -28.531 2.879 1 97.88 273 ASN A O 1
ATOM 2152 N N . ARG A 1 274 ? 7.219 -28.203 2.967 1 98.44 274 ARG A N 1
ATOM 2153 C CA . ARG A 1 274 ? 7.062 -28.484 1.547 1 98.44 274 ARG A CA 1
ATOM 2154 C C . ARG A 1 274 ? 6.691 -27.234 0.767 1 98.44 274 ARG A C 1
ATOM 2156 O O . ARG A 1 274 ? 6.617 -27.266 -0.463 1 98.44 274 ARG A O 1
ATOM 2163 N N . ILE A 1 275 ? 6.535 -26.109 1.408 1 98.75 275 ILE A N 1
ATOM 2164 C CA . ILE A 1 275 ? 6.156 -24.875 0.732 1 98.75 275 ILE A CA 1
ATOM 2165 C C . ILE A 1 275 ? 7.406 -24.125 0.284 1 98.75 275 ILE A C 1
ATOM 2167 O O . ILE A 1 275 ? 8.289 -23.828 1.098 1 98.75 275 ILE A O 1
ATOM 2171 N N . SER A 1 276 ? 7.512 -23.859 -0.963 1 98.75 276 SER A N 1
ATOM 2172 C CA . SER A 1 276 ? 8.633 -23.094 -1.489 1 98.75 276 SER A CA 1
ATOM 2173 C C . SER A 1 276 ? 8.383 -21.594 -1.357 1 98.75 276 SER A C 1
ATOM 2175 O O . SER A 1 276 ? 9.109 -20.891 -0.639 1 98.75 276 SER A O 1
ATOM 2177 N N . TYR A 1 277 ? 7.348 -21.094 -2.008 1 98.81 277 TYR A N 1
ATOM 2178 C CA . TYR A 1 277 ? 6.93 -19.703 -1.888 1 98.81 277 TYR A CA 1
ATOM 2179 C C . TYR A 1 277 ? 5.414 -19.578 -1.928 1 98.81 277 TYR A C 1
ATOM 2181 O O . TYR A 1 277 ? 4.711 -20.562 -2.18 1 98.81 277 TYR A O 1
ATOM 2189 N N . ILE A 1 278 ? 4.906 -18.391 -1.615 1 98.81 278 ILE A N 1
ATOM 2190 C CA . ILE A 1 278 ? 3.479 -18.234 -1.361 1 98.81 278 ILE A CA 1
ATOM 2191 C C . ILE A 1 278 ? 2.916 -17.109 -2.227 1 98.81 278 ILE A C 1
ATOM 2193 O O . ILE A 1 278 ? 3.504 -16.031 -2.307 1 98.81 278 ILE A O 1
ATOM 2197 N N . HIS A 1 279 ? 1.825 -17.422 -2.93 1 98.75 279 HIS A N 1
ATOM 2198 C CA . HIS A 1 279 ? 0.942 -16.391 -3.469 1 98.75 279 HIS A CA 1
ATOM 2199 C C . HIS A 1 279 ? -0.029 -15.891 -2.406 1 98.75 279 HIS A C 1
ATOM 2201 O O . HIS A 1 279 ? -0.935 -16.625 -1.991 1 98.75 279 HIS A O 1
ATOM 2207 N N . PHE A 1 280 ? 0.228 -14.641 -2.053 1 98.56 280 PHE A N 1
ATOM 2208 C CA . PHE A 1 280 ? -0.523 -13.984 -0.986 1 98.56 280 PHE A CA 1
ATOM 2209 C C . PHE A 1 280 ? -1.676 -13.172 -1.559 1 98.56 280 PHE A C 1
ATOM 2211 O O . PHE A 1 280 ? -1.524 -11.977 -1.828 1 98.56 280 PHE A O 1
ATOM 2218 N N . ARG A 1 281 ? -2.812 -13.75 -1.764 1 97.81 281 ARG A N 1
ATOM 2219 C CA . ARG A 1 281 ? -4.004 -13.055 -2.244 1 97.81 281 ARG A CA 1
ATOM 2220 C C . ARG A 1 281 ? -5.258 -13.578 -1.549 1 97.81 281 ARG A C 1
ATOM 2222 O O . ARG A 1 281 ? -5.254 -14.68 -0.999 1 97.81 281 ARG A O 1
ATOM 2229 N N . ASN A 1 282 ? -6.332 -12.789 -1.525 1 98.5 282 ASN A N 1
ATOM 2230 C CA . ASN A 1 282 ? -7.566 -13.102 -0.813 1 98.5 282 ASN A CA 1
ATOM 2231 C C . ASN A 1 282 ? -8.766 -13.164 -1.761 1 98.5 282 ASN A C 1
ATOM 2233 O O . ASN A 1 282 ? -8.695 -12.656 -2.883 1 98.5 282 ASN A O 1
ATOM 2237 N N . VAL A 1 283 ? -9.758 -13.891 -1.347 1 98.25 283 VAL A N 1
ATOM 2238 C CA . VAL A 1 283 ? -10.938 -14.102 -2.174 1 98.25 283 VAL A CA 1
ATOM 2239 C C . VAL A 1 283 ? -12.188 -14.133 -1.295 1 98.25 283 VAL A C 1
ATOM 2241 O O . VAL A 1 283 ? -12.094 -14.297 -0.077 1 98.25 283 VAL A O 1
ATOM 2244 N N . LYS A 1 284 ? -13.32 -13.875 -1.851 1 98.19 284 LYS A N 1
ATOM 2245 C CA . LYS A 1 284 ? -14.633 -14.164 -1.284 1 98.19 284 LYS A CA 1
ATOM 2246 C C . LYS A 1 284 ? -15.359 -15.227 -2.1 1 98.19 284 LYS A C 1
ATOM 2248 O O . LYS A 1 284 ? -15.562 -15.062 -3.305 1 98.19 284 LYS A O 1
ATOM 2253 N N . GLY A 1 285 ? -15.633 -16.234 -1.417 1 98.19 285 GLY A N 1
ATOM 2254 C CA . GLY A 1 285 ? -16.328 -17.312 -2.094 1 98.19 285 GLY A CA 1
ATOM 2255 C C . GLY A 1 285 ? -15.43 -18.469 -2.475 1 98.19 285 GLY A C 1
ATOM 2256 O O . GLY A 1 285 ? -14.227 -18.438 -2.199 1 98.19 285 GLY A O 1
ATOM 2257 N N . LYS A 1 286 ? -15.969 -19.531 -2.996 1 98.44 286 LYS A N 1
ATOM 2258 C CA . LYS A 1 286 ? -15.344 -20.75 -3.498 1 98.44 286 LYS A CA 1
ATOM 2259 C C . LYS A 1 286 ? -15.898 -21.125 -4.863 1 98.44 286 LYS A C 1
ATOM 2261 O O . LYS A 1 286 ? -16.906 -20.578 -5.309 1 98.44 286 LYS A O 1
ATOM 2266 N N . VAL A 1 287 ? -15.164 -21.906 -5.602 1 98.25 287 VAL A N 1
ATOM 2267 C CA . VAL A 1 287 ? -15.781 -22.438 -6.816 1 98.25 287 VAL A CA 1
ATOM 2268 C C . VAL A 1 287 ? -17.125 -23.062 -6.48 1 98.25 287 VAL A C 1
ATOM 2270 O O . VAL A 1 287 ? -17.297 -23.656 -5.41 1 98.25 287 VAL A O 1
ATOM 2273 N N . PRO A 1 288 ? -18.125 -22.812 -7.34 1 98.19 288 PRO A N 1
ATOM 2274 C CA . PRO A 1 288 ? -18 -22.359 -8.727 1 98.19 288 PRO A CA 1
ATOM 2275 C C . PRO A 1 288 ? -18.078 -20.844 -8.875 1 98.19 288 PRO A C 1
ATOM 2277 O O . PRO A 1 288 ? -18.156 -20.328 -10 1 98.19 288 PRO A O 1
ATOM 2280 N N . LYS A 1 289 ? -18.266 -20.125 -7.824 1 98.06 289 LYS A N 1
ATOM 2281 C CA . LYS A 1 289 ? -18.328 -18.656 -7.922 1 98.06 289 LYS A CA 1
ATOM 2282 C C . LYS A 1 289 ? -17.484 -18 -6.828 1 98.06 289 LYS A C 1
ATOM 2284 O O . LYS A 1 289 ? -17.734 -18.219 -5.637 1 98.06 289 LYS A O 1
ATOM 2289 N N . TYR A 1 290 ? -16.453 -17.203 -7.215 1 98.06 290 TYR A N 1
ATOM 2290 C CA . TYR A 1 290 ? -15.664 -16.438 -6.254 1 98.06 290 TYR A CA 1
ATOM 2291 C C . TYR A 1 290 ? -15.188 -15.125 -6.859 1 98.06 290 TYR A C 1
ATOM 2293 O O . TYR A 1 290 ? -15.281 -14.922 -8.07 1 98.06 290 TYR A O 1
ATOM 2301 N N . GLN A 1 291 ? -14.781 -14.234 -5.984 1 97.69 291 GLN A N 1
ATOM 2302 C CA . GLN A 1 291 ? -14.234 -12.938 -6.371 1 97.69 291 GLN A CA 1
ATOM 2303 C C . GLN A 1 291 ? -12.906 -12.672 -5.664 1 97.69 291 GLN A C 1
ATOM 2305 O O . GLN A 1 291 ? -12.781 -12.922 -4.465 1 97.69 291 GLN A O 1
ATOM 2310 N N . GLU A 1 292 ? -11.938 -12.289 -6.438 1 97.25 292 GLU A N 1
ATOM 2311 C CA . GLU A 1 292 ? -10.711 -11.812 -5.812 1 97.25 292 GLU A CA 1
ATOM 2312 C C . GLU A 1 292 ? -10.898 -10.422 -5.215 1 97.25 292 GLU A C 1
ATOM 2314 O O . GLU A 1 292 ? -11.539 -9.562 -5.824 1 97.25 292 GLU A O 1
ATOM 2319 N N . VAL A 1 293 ? -10.469 -10.242 -4.02 1 98.25 293 VAL A N 1
ATOM 2320 C CA . VAL A 1 293 ? -10.664 -9 -3.287 1 98.25 293 VAL A CA 1
ATOM 2321 C C . VAL A 1 293 ? -9.336 -8.523 -2.705 1 98.25 293 VAL A C 1
ATOM 2323 O O . VAL A 1 293 ? -8.305 -9.188 -2.873 1 98.25 293 VAL A O 1
ATOM 2326 N N . PHE A 1 294 ? -9.328 -7.352 -2.15 1 98.56 294 PHE A N 1
ATOM 2327 C CA . PHE A 1 294 ? -8.141 -6.855 -1.478 1 98.56 294 PHE A CA 1
ATOM 2328 C C . PHE A 1 294 ? -7.727 -7.789 -0.344 1 98.56 294 PHE A C 1
ATOM 2330 O O . PHE A 1 294 ? -8.57 -8.477 0.232 1 98.56 294 PHE A O 1
ATOM 2337 N N . VAL A 1 295 ? -6.445 -7.762 0.007 1 98.5 295 VAL A N 1
ATOM 2338 C CA . VAL A 1 295 ? -5.855 -8.695 0.958 1 98.5 295 VAL A CA 1
ATOM 2339 C C . VAL A 1 295 ? -6.559 -8.578 2.309 1 98.5 295 VAL A C 1
ATOM 2341 O O . VAL A 1 295 ? -6.621 -9.539 3.07 1 98.5 295 VAL A O 1
ATOM 2344 N N . ASP A 1 296 ? -7.133 -7.426 2.613 1 98.06 296 ASP A N 1
ATOM 2345 C CA . ASP A 1 296 ? -7.73 -7.188 3.924 1 98.06 296 ASP A CA 1
ATOM 2346 C C . ASP A 1 296 ? -9.234 -7.418 3.895 1 98.06 296 ASP A C 1
ATOM 2348 O O . ASP A 1 296 ? -9.922 -7.199 4.895 1 98.06 296 ASP A O 1
ATOM 2352 N N . ASP A 1 297 ? -9.836 -7.867 2.848 1 97.62 297 ASP A N 1
ATOM 2353 C CA . ASP A 1 297 ? -11.281 -7.793 2.66 1 97.62 297 ASP A CA 1
ATOM 2354 C C . ASP A 1 297 ? -11.867 -9.172 2.35 1 97.62 297 ASP A C 1
ATOM 2356 O O . ASP A 1 297 ? -13.023 -9.281 1.953 1 97.62 297 ASP A O 1
ATOM 2360 N N . GLY A 1 298 ? -11.156 -10.242 2.463 1 97.94 298 GLY A N 1
ATOM 2361 C CA . GLY A 1 298 ? -11.633 -11.531 1.983 1 97.94 298 GLY A CA 1
ATOM 2362 C C . GLY A 1 298 ? -11.859 -12.539 3.096 1 97.94 298 GLY A C 1
ATOM 2363 O O . GLY A 1 298 ? -11.953 -12.164 4.27 1 97.94 298 GLY A O 1
ATOM 2364 N N . ASP A 1 299 ? -12.023 -13.805 2.689 1 98.44 299 ASP A N 1
ATOM 2365 C CA . ASP A 1 299 ? -12.43 -14.891 3.572 1 98.44 299 ASP A CA 1
ATOM 2366 C C . ASP A 1 299 ? -11.258 -15.359 4.434 1 98.44 299 ASP A C 1
ATOM 2368 O O . ASP A 1 299 ? -11.461 -15.984 5.477 1 98.44 299 ASP A O 1
ATOM 2372 N N . ILE A 1 300 ? -10.047 -15.078 3.982 1 98.56 300 ILE A N 1
ATOM 2373 C CA . ILE A 1 300 ? -8.875 -15.523 4.727 1 98.56 300 ILE A CA 1
ATOM 2374 C C . ILE A 1 300 ? -8.492 -14.461 5.754 1 98.56 300 ILE A C 1
ATOM 2376 O O . ILE A 1 300 ? -8.375 -13.281 5.426 1 98.56 300 ILE A O 1
ATOM 2380 N N . ASP A 1 301 ? -8.406 -14.852 6.992 1 97.81 301 ASP A N 1
ATOM 2381 C CA . ASP A 1 301 ? -7.703 -14.023 7.969 1 97.81 301 ASP A CA 1
ATOM 2382 C C . ASP A 1 301 ? -6.199 -14.023 7.703 1 97.81 301 ASP A C 1
ATOM 2384 O O . ASP A 1 301 ? -5.477 -14.891 8.195 1 97.81 301 ASP A O 1
ATOM 2388 N N . MET A 1 302 ? -5.773 -13.031 7.004 1 97.94 302 MET A N 1
ATOM 2389 C CA . MET A 1 302 ? -4.43 -13.016 6.434 1 97.94 302 MET A CA 1
ATOM 2390 C C . MET A 1 302 ? -3.373 -12.977 7.535 1 97.94 302 MET A C 1
ATOM 2392 O O . MET A 1 302 ? -2.377 -13.695 7.473 1 97.94 302 MET A O 1
ATOM 2396 N N . PRO A 1 303 ? -3.531 -12.102 8.586 1 97.12 303 PRO A N 1
ATOM 2397 C CA . PRO A 1 303 ? -2.559 -12.133 9.68 1 97.12 303 PRO A CA 1
ATOM 2398 C C . PRO A 1 303 ? -2.465 -13.5 10.352 1 97.12 303 PRO A C 1
ATOM 2400 O O . PRO A 1 303 ? -1.368 -13.953 10.695 1 97.12 303 PRO A O 1
ATOM 2403 N N . LYS A 1 304 ? -3.578 -14.164 10.523 1 96.88 304 LYS A N 1
ATOM 2404 C CA . LYS A 1 304 ? -3.58 -15.492 11.117 1 96.88 304 LYS A CA 1
ATOM 2405 C C . LYS A 1 304 ? -2.793 -16.484 10.258 1 96.88 304 LYS A C 1
ATOM 2407 O O . LYS A 1 304 ? -2.037 -17.297 10.773 1 96.88 304 LYS A O 1
ATOM 2412 N N . ALA A 1 305 ? -2.996 -16.391 8.969 1 98.19 305 ALA A N 1
ATOM 2413 C CA . ALA A 1 305 ? -2.291 -17.281 8.039 1 98.19 305 ALA A CA 1
ATOM 2414 C C . ALA A 1 305 ? -0.78 -17.078 8.141 1 98.19 305 ALA A C 1
ATOM 2416 O O . ALA A 1 305 ? -0.028 -18.062 8.211 1 98.19 305 ALA A O 1
ATOM 2417 N N . LEU A 1 306 ? -0.332 -15.836 8.164 1 97.69 306 LEU A N 1
ATOM 2418 C CA . LEU A 1 306 ? 1.098 -15.555 8.234 1 97.69 306 LEU A CA 1
ATOM 2419 C C . LEU A 1 306 ? 1.669 -15.984 9.586 1 97.69 306 LEU A C 1
ATOM 2421 O O . LEU A 1 306 ? 2.807 -16.453 9.656 1 97.69 306 LEU A O 1
ATOM 2425 N N . ALA A 1 307 ? 0.897 -15.82 10.625 1 96.31 307 ALA A N 1
ATOM 2426 C CA . ALA A 1 307 ? 1.335 -16.25 11.945 1 96.31 307 ALA A CA 1
ATOM 2427 C C . ALA A 1 307 ? 1.551 -17.766 11.984 1 96.31 307 ALA A C 1
ATOM 2429 O O . ALA A 1 307 ? 2.506 -18.25 12.602 1 96.31 307 ALA A O 1
ATOM 2430 N N . LEU A 1 308 ? 0.628 -18.484 11.367 1 97.5 308 LEU A N 1
ATOM 2431 C CA . LEU A 1 308 ? 0.744 -19.938 11.312 1 97.5 308 LEU A CA 1
ATOM 2432 C C . LEU A 1 308 ? 1.998 -20.359 10.547 1 97.5 308 LEU A C 1
ATOM 2434 O O . LEU A 1 308 ? 2.701 -21.281 10.961 1 97.5 308 LEU A O 1
ATOM 2438 N N . LEU A 1 309 ? 2.227 -19.703 9.406 1 98.12 309 LEU A N 1
ATOM 2439 C CA . LEU A 1 309 ? 3.436 -19.984 8.641 1 98.12 309 LEU A CA 1
ATOM 2440 C C . LEU A 1 309 ? 4.684 -19.75 9.484 1 98.12 309 LEU A C 1
ATOM 2442 O O . LEU A 1 309 ? 5.621 -20.547 9.445 1 98.12 309 LEU A O 1
ATOM 2446 N N . GLU A 1 310 ? 4.688 -18.688 10.211 1 96 310 GLU A N 1
ATOM 2447 C CA . GLU A 1 310 ? 5.805 -18.375 11.094 1 96 310 GLU A CA 1
ATOM 2448 C C . GLU A 1 310 ? 5.98 -19.453 12.164 1 96 310 GLU A C 1
ATOM 2450 O O . GLU A 1 310 ? 7.105 -19.797 12.531 1 96 310 GLU A O 1
ATOM 2455 N N . GLN A 1 311 ? 4.906 -19.859 12.719 1 95.88 311 GLN A N 1
ATOM 2456 C CA . GLN A 1 311 ? 4.93 -20.891 13.75 1 95.88 311 GLN A CA 1
ATOM 2457 C C . GLN A 1 311 ? 5.629 -22.156 13.258 1 95.88 311 GLN A C 1
ATOM 2459 O O . GLN A 1 311 ? 6.32 -22.828 14.023 1 95.88 311 GLN A O 1
ATOM 2464 N N . TYR A 1 312 ? 5.469 -22.453 11.945 1 97.38 312 TYR A N 1
ATOM 2465 C CA . TYR A 1 312 ? 6.059 -23.656 11.383 1 97.38 312 TYR A CA 1
ATOM 2466 C C . TYR A 1 312 ? 7.445 -23.375 10.812 1 97.38 312 TYR A C 1
ATOM 2468 O O . TYR A 1 312 ? 8.039 -24.234 10.164 1 97.38 312 TYR A O 1
ATOM 2476 N N . GLY A 1 313 ? 7.906 -22.156 11.008 1 96.44 313 GLY A N 1
ATOM 2477 C CA . GLY A 1 313 ? 9.273 -21.812 10.641 1 96.44 313 GLY A CA 1
ATOM 2478 C C . GLY A 1 313 ? 9.445 -21.562 9.156 1 96.44 313 GLY A C 1
ATOM 2479 O O . GLY A 1 313 ? 10.555 -21.672 8.633 1 96.44 313 GLY A O 1
ATOM 2480 N N . PHE A 1 314 ? 8.367 -21.234 8.477 1 97.69 314 PHE A N 1
ATOM 2481 C CA . PHE A 1 314 ? 8.484 -20.906 7.059 1 97.69 314 PHE A CA 1
ATOM 2482 C C . PHE A 1 314 ? 9.336 -19.672 6.852 1 97.69 314 PHE A C 1
ATOM 2484 O O . PHE A 1 314 ? 9.062 -18.609 7.426 1 97.69 314 PHE A O 1
ATOM 2491 N N . ASP A 1 315 ? 10.312 -19.75 5.988 1 95.62 315 ASP A N 1
ATOM 2492 C CA . ASP A 1 315 ? 11.234 -18.641 5.738 1 95.62 315 ASP A CA 1
ATOM 2493 C C . ASP A 1 315 ? 11.352 -18.344 4.242 1 95.62 315 ASP A C 1
ATOM 2495 O O . ASP A 1 315 ? 12.352 -17.781 3.791 1 95.62 315 ASP A O 1
ATOM 2499 N N . GLY A 1 316 ? 10.383 -18.766 3.447 1 97.88 316 GLY A N 1
ATOM 2500 C CA . GLY A 1 316 ? 10.375 -18.531 2.012 1 97.88 316 GLY A CA 1
ATOM 2501 C C . GLY A 1 316 ? 9.828 -17.172 1.632 1 97.88 316 GLY A C 1
ATOM 2502 O O . GLY A 1 316 ? 9.742 -16.281 2.471 1 97.88 316 GLY A O 1
ATOM 2503 N N . VAL A 1 317 ? 9.555 -17.016 0.345 1 98.75 317 VAL A N 1
ATOM 2504 C CA . VAL A 1 317 ? 9.125 -15.742 -0.221 1 98.75 317 VAL A CA 1
ATOM 2505 C C . VAL A 1 317 ? 7.598 -15.695 -0.295 1 98.75 317 VAL A C 1
ATOM 2507 O O . VAL A 1 317 ? 6.957 -16.688 -0.66 1 98.75 317 VAL A O 1
ATOM 2510 N N . ILE A 1 318 ? 7.035 -14.617 0.128 1 98.81 318 ILE A N 1
ATOM 2511 C CA . ILE A 1 318 ? 5.609 -14.344 -0.017 1 98.81 318 ILE A CA 1
ATOM 2512 C C . ILE A 1 318 ? 5.402 -13.156 -0.951 1 98.81 318 ILE A C 1
ATOM 2514 O O . ILE A 1 318 ? 6.016 -12.102 -0.771 1 98.81 318 ILE A O 1
ATOM 2518 N N . ILE A 1 319 ? 4.602 -13.289 -1.972 1 98.88 319 ILE A N 1
ATOM 2519 C CA . ILE A 1 319 ? 4.348 -12.203 -2.912 1 98.88 319 ILE A CA 1
ATOM 2520 C C . ILE A 1 319 ? 2.848 -11.945 -3.012 1 98.88 319 ILE A C 1
ATOM 2522 O O . ILE A 1 319 ? 2.045 -12.875 -2.906 1 98.88 319 ILE A O 1
ATOM 2526 N N . PRO A 1 320 ? 2.463 -10.641 -3.182 1 98.25 320 PRO A N 1
ATOM 2527 C CA . PRO A 1 320 ? 1.09 -10.438 -3.652 1 98.25 320 PRO A CA 1
ATOM 2528 C C . PRO A 1 320 ? 0.877 -10.922 -5.082 1 98.25 320 PRO A C 1
ATOM 2530 O O . PRO A 1 320 ? 1.572 -10.477 -6 1 98.25 320 PRO A O 1
ATOM 2533 N N . ASP A 1 321 ? 0.074 -11.883 -5.297 1 94.06 321 ASP A N 1
ATOM 2534 C CA . ASP A 1 321 ? -0.15 -12.453 -6.625 1 94.06 321 ASP A CA 1
ATOM 2535 C C . ASP A 1 321 ? -0.996 -11.516 -7.484 1 94.06 321 ASP A C 1
ATOM 2537 O O . ASP A 1 321 ? -0.458 -10.727 -8.266 1 94.06 321 ASP A O 1
ATOM 2541 N N . HIS A 1 322 ? -2.311 -11.508 -7.289 1 89.81 322 HIS A N 1
ATOM 2542 C CA . HIS A 1 322 ? -3.268 -10.594 -7.906 1 89.81 322 HIS A CA 1
ATOM 2543 C C . HIS A 1 322 ? -3.92 -9.695 -6.863 1 89.81 322 HIS A C 1
ATOM 2545 O O . HIS A 1 322 ? -4.234 -10.141 -5.758 1 89.81 322 HIS A O 1
ATOM 2551 N N . THR A 1 323 ? -3.969 -8.461 -7.25 1 94.25 323 THR A N 1
ATOM 2552 C CA . THR A 1 323 ? -4.723 -7.527 -6.422 1 94.25 323 THR A CA 1
ATOM 2553 C C . THR A 1 323 ? -5.668 -6.688 -7.277 1 94.25 323 THR A C 1
ATOM 2555 O O . THR A 1 323 ? -5.371 -6.395 -8.438 1 94.25 323 THR A O 1
ATOM 2558 N N . PRO A 1 324 ? -6.859 -6.375 -6.672 1 96.81 324 PRO A N 1
ATOM 2559 C CA . PRO A 1 324 ? -7.688 -5.422 -7.418 1 96.81 324 PRO A CA 1
ATOM 2560 C C . PRO A 1 324 ? -6.922 -4.16 -7.812 1 96.81 324 PRO A C 1
ATOM 2562 O O . PRO A 1 324 ? -6.066 -3.691 -7.055 1 96.81 324 PRO A O 1
ATOM 2565 N N . GLU A 1 325 ? -7.234 -3.65 -8.992 1 96.38 325 GLU A N 1
ATOM 2566 C CA . GLU A 1 325 ? -6.645 -2.408 -9.477 1 96.38 325 GLU A CA 1
ATOM 2567 C C . GLU A 1 325 ? -7.277 -1.195 -8.805 1 96.38 325 GLU A C 1
ATOM 2569 O O . GLU A 1 325 ? -8.5 -1.111 -8.688 1 96.3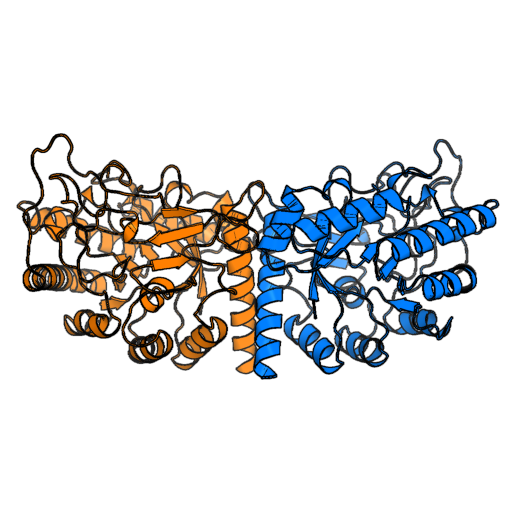8 325 GLU A O 1
ATOM 2574 N N . ILE A 1 326 ? -6.41 -0.351 -8.352 1 98.38 326 ILE A N 1
ATOM 2575 C CA . ILE A 1 326 ? -6.891 0.838 -7.652 1 98.38 326 ILE A CA 1
ATOM 2576 C C . ILE A 1 326 ? -6.898 2.027 -8.609 1 98.38 326 ILE A C 1
ATOM 2578 O O . ILE A 1 326 ? -5.938 2.246 -9.352 1 98.38 326 ILE A O 1
ATOM 2582 N N . THR A 1 327 ? -7.918 2.781 -8.578 1 98.12 327 THR A N 1
ATOM 2583 C CA . THR A 1 327 ? -8.133 3.893 -9.5 1 98.12 327 THR A CA 1
ATOM 2584 C C . THR A 1 327 ? -7.066 4.969 -9.312 1 98.12 327 THR A C 1
ATOM 2586 O O . THR A 1 327 ? -7.031 5.637 -8.281 1 98.12 327 THR A O 1
ATOM 2589 N N . CYS A 1 328 ? -6.219 5.16 -10.312 1 98.19 328 CYS A N 1
ATOM 2590 C CA . CYS A 1 328 ? -5.207 6.207 -10.438 1 98.19 328 CYS A CA 1
ATOM 2591 C C . CYS A 1 328 ? -4.41 6.039 -11.727 1 98.19 328 CYS A C 1
ATOM 2593 O O . CYS A 1 328 ? -4.805 5.281 -12.617 1 98.19 328 CYS A O 1
ATOM 2595 N N . GLY A 1 329 ? -3.297 6.754 -11.891 1 97.56 329 GLY A N 1
ATOM 2596 C CA . GLY A 1 329 ? -2.502 6.73 -13.109 1 97.56 329 GLY A CA 1
ATOM 2597 C C . GLY A 1 329 ? -1.673 5.469 -13.258 1 97.56 329 GLY A C 1
ATOM 2598 O O . GLY A 1 329 ? -1.124 5.199 -14.328 1 97.56 329 GLY A O 1
ATOM 2599 N N . ALA A 1 330 ? -1.536 4.684 -12.258 1 97.62 330 ALA A N 1
ATOM 2600 C CA . ALA A 1 330 ? -0.824 3.41 -12.234 1 97.62 330 ALA A CA 1
ATOM 2601 C C . ALA A 1 330 ? -1.554 2.391 -11.367 1 97.62 330 ALA A C 1
ATOM 2603 O O . ALA A 1 330 ? -1.044 1.977 -10.32 1 97.62 330 ALA A O 1
ATOM 2604 N N . PRO A 1 331 ? -2.682 1.911 -11.844 1 97.19 331 PRO A N 1
ATOM 2605 C CA . PRO A 1 331 ? -3.6 1.133 -11.016 1 97.19 331 PRO A CA 1
ATOM 2606 C C . PRO A 1 331 ? -2.969 -0.15 -10.477 1 97.19 331 PRO A C 1
ATOM 2608 O O . PRO A 1 331 ? -3.211 -0.53 -9.328 1 97.19 331 PRO A O 1
ATOM 2611 N N . TRP A 1 332 ? -2.174 -0.862 -11.289 1 96.5 332 TRP A N 1
ATOM 2612 C CA . TRP A 1 332 ? -1.516 -2.082 -10.836 1 96.5 332 TRP A CA 1
ATOM 2613 C C . TRP A 1 332 ? -0.549 -1.784 -9.695 1 96.5 332 TRP A C 1
ATOM 2615 O O . TRP A 1 332 ? -0.571 -2.459 -8.664 1 96.5 332 TRP A O 1
ATOM 2625 N N . HIS A 1 333 ? 0.242 -0.728 -9.883 1 98.31 333 HIS A N 1
ATOM 2626 C CA . HIS A 1 333 ? 1.248 -0.375 -8.883 1 98.31 333 HIS A CA 1
ATOM 2627 C C . HIS A 1 333 ? 0.601 0.007 -7.559 1 98.31 333 HIS A C 1
ATOM 2629 O O . HIS A 1 333 ? 1.085 -0.38 -6.492 1 98.31 333 HIS A O 1
ATOM 2635 N N . ALA A 1 334 ? -0.489 0.727 -7.648 1 98.69 334 ALA A N 1
ATOM 2636 C CA . ALA A 1 334 ? -1.177 1.132 -6.426 1 98.69 334 ALA A CA 1
ATOM 2637 C C . ALA A 1 334 ? -1.729 -0.079 -5.68 1 98.69 334 ALA A C 1
ATOM 2639 O O . ALA A 1 334 ? -1.617 -0.167 -4.453 1 98.69 334 ALA A O 1
ATOM 2640 N N . GLY A 1 335 ? -2.322 -0.981 -6.438 1 98.5 335 GLY A N 1
ATOM 2641 C CA . GLY A 1 335 ? -2.812 -2.205 -5.824 1 98.5 335 GLY A CA 1
ATOM 2642 C C . GLY A 1 335 ? -1.719 -3.02 -5.16 1 98.5 335 GLY A C 1
ATOM 2643 O O . GLY A 1 335 ? -1.877 -3.471 -4.023 1 98.5 335 GLY A O 1
ATOM 2644 N N . MET A 1 336 ? -0.625 -3.17 -5.848 1 98.69 336 MET A N 1
ATOM 2645 C CA . MET A 1 336 ? 0.5 -3.936 -5.316 1 98.69 336 MET A CA 1
ATOM 2646 C C . MET A 1 336 ? 1.114 -3.234 -4.109 1 98.69 336 MET A C 1
ATOM 2648 O O . MET A 1 336 ? 1.454 -3.881 -3.117 1 98.69 336 MET A O 1
ATOM 2652 N N . ALA A 1 337 ? 1.26 -1.886 -4.199 1 98.88 337 ALA A N 1
ATOM 2653 C CA . ALA A 1 337 ? 1.806 -1.13 -3.076 1 98.88 337 ALA A CA 1
ATOM 2654 C C . ALA A 1 337 ? 0.945 -1.305 -1.828 1 98.88 337 ALA A C 1
ATOM 2656 O O . ALA A 1 337 ? 1.469 -1.5 -0.729 1 98.88 337 ALA A O 1
ATOM 2657 N N . TYR A 1 338 ? -0.381 -1.25 -1.986 1 98.88 338 TYR A N 1
ATOM 2658 C CA . TYR A 1 338 ? -1.305 -1.463 -0.878 1 98.88 338 TYR A CA 1
ATOM 2659 C C . TYR A 1 338 ? -1.083 -2.828 -0.238 1 98.88 338 TYR A C 1
ATOM 2661 O O . TYR A 1 338 ? -0.961 -2.936 0.984 1 98.88 338 TYR A O 1
ATOM 2669 N N . ALA A 1 339 ? -1.026 -3.82 -1.068 1 98.88 339 ALA A N 1
ATOM 2670 C CA . ALA A 1 339 ? -0.84 -5.184 -0.573 1 98.88 339 ALA A CA 1
ATOM 2671 C C . ALA A 1 339 ? 0.505 -5.332 0.131 1 98.88 339 ALA A C 1
ATOM 2673 O O . ALA A 1 339 ? 0.593 -5.953 1.191 1 98.88 339 ALA A O 1
ATOM 2674 N N . LEU A 1 340 ? 1.54 -4.781 -0.466 1 98.94 340 LEU A N 1
ATOM 2675 C CA . LEU A 1 340 ? 2.879 -4.891 0.102 1 98.94 340 LEU A CA 1
ATOM 2676 C C . LEU A 1 340 ? 2.963 -4.168 1.442 1 98.94 340 LEU A C 1
ATOM 2678 O O . LEU A 1 340 ? 3.604 -4.66 2.377 1 98.94 340 LEU A O 1
ATOM 2682 N N . GLY A 1 341 ? 2.342 -2.975 1.527 1 98.88 341 GLY A N 1
ATOM 2683 C CA . GLY A 1 341 ? 2.271 -2.311 2.818 1 98.88 341 GLY A CA 1
ATOM 2684 C C . GLY A 1 341 ? 1.584 -3.145 3.883 1 98.88 341 GLY A C 1
ATOM 2685 O O . GLY A 1 341 ? 2.07 -3.244 5.012 1 98.88 341 GLY A O 1
ATOM 2686 N N . TYR A 1 342 ? 0.467 -3.699 3.516 1 98.81 342 TYR A N 1
ATOM 2687 C CA . TYR A 1 342 ? -0.286 -4.57 4.41 1 98.81 342 TYR A CA 1
ATOM 2688 C C . TYR A 1 342 ? 0.576 -5.73 4.895 1 98.81 342 TYR A C 1
ATOM 2690 O O . TYR A 1 342 ? 0.652 -5.996 6.098 1 98.81 342 TYR A O 1
ATOM 2698 N N . MET A 1 343 ? 1.225 -6.371 3.975 1 98.75 343 MET A N 1
ATOM 2699 C CA . MET A 1 343 ? 2.074 -7.516 4.281 1 98.75 343 MET A CA 1
ATOM 2700 C C . MET A 1 343 ? 3.221 -7.113 5.203 1 98.75 343 MET A C 1
ATOM 2702 O O . MET A 1 343 ? 3.521 -7.816 6.172 1 98.75 343 MET A O 1
ATOM 2706 N N . ARG A 1 344 ? 3.832 -6.023 4.898 1 98.5 344 ARG A N 1
ATOM 2707 C CA . ARG A 1 344 ? 4.969 -5.547 5.684 1 98.5 344 ARG A CA 1
ATOM 2708 C C . ARG A 1 344 ? 4.57 -5.312 7.137 1 98.5 344 ARG A C 1
ATOM 2710 O O . ARG A 1 344 ? 5.316 -5.664 8.055 1 98.5 344 ARG A O 1
ATOM 2717 N N . ALA A 1 345 ? 3.42 -4.711 7.355 1 98.31 345 ALA A N 1
ATOM 2718 C CA . ALA A 1 345 ? 2.955 -4.441 8.711 1 98.31 345 ALA A CA 1
ATOM 2719 C C . ALA A 1 345 ? 2.746 -5.738 9.492 1 98.31 345 ALA A C 1
ATOM 2721 O O . ALA A 1 345 ? 3.164 -5.852 10.641 1 98.31 345 ALA A O 1
ATOM 2722 N N . VAL A 1 346 ? 2.133 -6.711 8.859 1 97.88 346 VAL A N 1
ATOM 2723 C CA . VAL A 1 346 ? 1.871 -7.984 9.523 1 97.88 346 VAL A CA 1
ATOM 2724 C C . VAL A 1 346 ? 3.191 -8.656 9.898 1 97.88 346 VAL A C 1
ATOM 2726 O O . VAL A 1 346 ? 3.365 -9.109 11.031 1 97.88 346 VAL A O 1
ATOM 2729 N N . LEU A 1 347 ? 4.105 -8.648 8.945 1 97.25 347 LEU A N 1
ATOM 2730 C CA . LEU A 1 347 ? 5.395 -9.289 9.188 1 97.25 347 LEU A CA 1
ATOM 2731 C C . LEU A 1 347 ? 6.141 -8.602 10.32 1 97.25 347 LEU A C 1
ATOM 2733 O O . LEU A 1 347 ? 6.734 -9.266 11.18 1 97.25 347 LEU A O 1
ATOM 2737 N N . GLN A 1 348 ? 6.109 -7.242 10.336 1 95.88 348 GLN A N 1
ATOM 2738 C CA . GLN A 1 348 ? 6.785 -6.492 11.383 1 95.88 348 GLN A CA 1
ATOM 2739 C C . GLN A 1 348 ? 6.184 -6.797 12.758 1 95.88 348 GLN A C 1
ATOM 2741 O O . GLN A 1 348 ? 6.91 -6.926 13.742 1 95.88 348 GLN A O 1
ATOM 2746 N N . MET A 1 349 ? 4.91 -6.906 12.773 1 95.19 349 MET A N 1
ATOM 2747 C CA . MET A 1 349 ? 4.234 -7.141 14.047 1 95.19 349 MET A CA 1
ATOM 2748 C C . MET A 1 349 ? 4.461 -8.57 14.531 1 95.19 349 MET A C 1
ATOM 2750 O O . MET A 1 349 ? 4.57 -8.812 15.734 1 95.19 349 MET A O 1
ATOM 2754 N N . LEU A 1 350 ? 4.523 -9.516 13.602 1 93.06 350 LEU A N 1
ATOM 2755 C CA . LEU A 1 350 ? 4.824 -10.898 13.969 1 93.06 350 LEU A CA 1
ATOM 2756 C C . LEU A 1 350 ? 6.25 -11.023 14.492 1 93.06 350 LEU A C 1
ATOM 2758 O O . LEU A 1 350 ? 6.508 -11.773 15.438 1 93.06 350 LEU A O 1
ATOM 2762 N N . ASP A 1 351 ? 7.16 -10.305 13.914 1 88.31 351 ASP A N 1
ATOM 2763 C CA . ASP A 1 351 ? 8.555 -10.328 14.359 1 88.31 351 ASP A CA 1
ATOM 2764 C C . ASP A 1 351 ? 8.68 -9.805 15.789 1 88.31 351 ASP A C 1
ATOM 2766 O O . ASP A 1 351 ? 9.492 -10.305 16.562 1 88.31 351 ASP A O 1
ATOM 2770 N N . LYS A 1 352 ? 7.828 -8.836 16.266 1 80.75 352 LYS A N 1
ATOM 2771 C CA . LYS A 1 352 ? 7.887 -8.219 17.578 1 80.75 352 LYS A CA 1
ATOM 2772 C C . LYS A 1 352 ? 7.246 -9.109 18.641 1 80.75 352 LYS A C 1
ATOM 2774 O O . LYS A 1 352 ? 7.617 -9.062 19.812 1 80.75 352 LYS A O 1
ATOM 2779 N N . GLN A 1 353 ? 6.168 -9.672 18.25 1 71.69 353 GLN A N 1
ATOM 2780 C CA . GLN A 1 353 ? 5.562 -10.602 19.188 1 71.69 353 GLN A CA 1
ATOM 2781 C C . GLN A 1 353 ? 6.52 -11.742 19.547 1 71.69 353 GLN A C 1
ATOM 2783 O O . GLN A 1 353 ? 6.438 -12.32 20.625 1 71.69 353 GLN A O 1
ATOM 2788 N N . LEU A 1 354 ? 7.371 -11.891 18.578 1 54.31 354 LEU A N 1
ATOM 2789 C CA . LEU A 1 354 ? 8.352 -12.953 18.812 1 54.31 354 LEU A CA 1
ATOM 2790 C C . LEU A 1 354 ? 9.562 -12.414 19.562 1 54.31 354 LEU A C 1
ATOM 2792 O O . LEU A 1 354 ? 10.297 -13.18 20.188 1 54.31 354 LEU A O 1
ATOM 2796 N N . SER A 1 355 ? 9.75 -11.055 19.5 1 47.41 355 SER A N 1
ATOM 2797 C CA . SER A 1 355 ? 10.852 -10.484 20.281 1 47.41 355 SER A CA 1
ATOM 2798 C C . SER A 1 355 ? 10.422 -10.164 21.703 1 47.41 355 SER A C 1
ATOM 2800 O O . SER A 1 355 ? 9.258 -9.828 21.938 1 47.41 355 SER A O 1
ATOM 2802 N N . MET B 1 1 ? -10.344 3.469 15.789 1 96.19 1 MET B N 1
ATOM 2803 C CA . MET B 1 1 ? -9.711 4.453 14.922 1 96.19 1 MET B CA 1
ATOM 2804 C C . MET B 1 1 ? -10.258 4.352 13.5 1 96.19 1 MET B C 1
ATOM 2806 O O . MET B 1 1 ? -10.633 3.268 13.047 1 96.19 1 MET B O 1
ATOM 2810 N N . LYS B 1 2 ? -10.344 5.488 12.891 1 98.12 2 LYS B N 1
ATOM 2811 C CA . LYS B 1 2 ? -10.867 5.594 11.539 1 98.12 2 LYS B CA 1
ATOM 2812 C C . LYS B 1 2 ? -9.758 5.871 10.531 1 98.12 2 LYS B C 1
ATOM 2814 O O . LYS B 1 2 ? -8.953 6.785 10.719 1 98.12 2 LYS B O 1
ATOM 2819 N N . LEU B 1 3 ? -9.711 5.02 9.508 1 98.75 3 LEU B N 1
ATOM 2820 C CA . LEU B 1 3 ? -8.711 5.18 8.453 1 98.75 3 LEU B CA 1
ATOM 2821 C C . LEU B 1 3 ? -9.125 6.266 7.469 1 98.75 3 LEU B C 1
ATOM 2823 O O . LEU B 1 3 ? -10.25 6.254 6.965 1 98.75 3 LEU B O 1
ATOM 2827 N N . GLY B 1 4 ? -8.227 7.234 7.238 1 98.88 4 GLY B N 1
ATOM 2828 C CA . GLY B 1 4 ? -8.555 8.312 6.324 1 98.88 4 GLY B CA 1
ATOM 2829 C C . GLY B 1 4 ? -7.43 8.656 5.371 1 98.88 4 GLY B C 1
ATOM 2830 O O . GLY B 1 4 ? -6.359 8.047 5.426 1 98.88 4 GLY B O 1
ATOM 2831 N N . LEU B 1 5 ? -7.699 9.562 4.434 1 98.88 5 LEU B N 1
ATOM 2832 C CA . LEU B 1 5 ? -6.738 10.086 3.471 1 98.88 5 LEU B CA 1
ATOM 2833 C C . LEU B 1 5 ? -6.781 11.609 3.434 1 98.88 5 LEU B C 1
ATOM 2835 O O . LEU B 1 5 ? -7.859 12.203 3.482 1 98.88 5 LEU B O 1
ATOM 2839 N N . GLY B 1 6 ? -5.633 12.195 3.424 1 98.25 6 GLY B N 1
ATOM 2840 C CA . GLY B 1 6 ? -5.535 13.625 3.172 1 98.25 6 GLY B CA 1
ATOM 2841 C C . GLY B 1 6 ? -5.586 13.977 1.696 1 98.25 6 GLY B C 1
ATOM 2842 O O . GLY B 1 6 ? -4.918 13.336 0.879 1 98.25 6 GLY B O 1
ATOM 2843 N N . LEU B 1 7 ? -6.383 14.938 1.353 1 97.12 7 LEU B N 1
ATOM 2844 C CA . LEU B 1 7 ? -6.465 15.414 -0.025 1 97.12 7 LEU B CA 1
ATOM 2845 C C . LEU B 1 7 ? -6.398 16.938 -0.082 1 97.12 7 LEU B C 1
ATOM 2847 O O . LEU B 1 7 ? -7.016 17.625 0.737 1 97.12 7 LEU B O 1
ATOM 2851 N N . TYR B 1 8 ? -5.672 17.406 -1.023 1 95.5 8 TYR B N 1
ATOM 2852 C CA . TYR B 1 8 ? -5.582 18.844 -1.267 1 95.5 8 TYR B CA 1
ATOM 2853 C C . TYR B 1 8 ? -6.656 19.297 -2.248 1 95.5 8 TYR B C 1
ATOM 2855 O O . TYR B 1 8 ? -7.27 18.484 -2.932 1 95.5 8 TYR B O 1
ATOM 2863 N N . ARG B 1 9 ? -6.816 20.531 -2.324 1 94.69 9 ARG B N 1
ATOM 2864 C CA . ARG B 1 9 ? -7.934 21.109 -3.064 1 94.69 9 ARG B CA 1
ATOM 2865 C C . ARG B 1 9 ? -8 20.547 -4.48 1 94.69 9 ARG B C 1
ATOM 2867 O O . ARG B 1 9 ? -9.055 20.078 -4.922 1 94.69 9 ARG B O 1
ATOM 2874 N N . HIS B 1 10 ? -6.922 20.547 -5.207 1 93.19 10 HIS B N 1
ATOM 2875 C CA . HIS B 1 10 ? -6.906 20.094 -6.594 1 93.19 10 HIS B CA 1
ATOM 2876 C C . HIS B 1 10 ? -7.141 18.594 -6.684 1 93.19 10 HIS B C 1
ATOM 2878 O O . HIS B 1 10 ? -7.41 18.062 -7.766 1 93.19 10 HIS B O 1
ATOM 2884 N N . MET B 1 11 ? -7.105 17.938 -5.559 1 95.44 11 MET B N 1
ATOM 2885 C CA . MET B 1 11 ? -7.227 16.484 -5.527 1 95.44 11 MET B CA 1
ATOM 2886 C C . MET B 1 11 ? -8.641 16.062 -5.148 1 95.44 11 MET B C 1
ATOM 2888 O O . MET B 1 11 ? -8.938 14.867 -5.066 1 95.44 11 MET B O 1
ATOM 2892 N N . LEU B 1 12 ? -9.484 17 -4.875 1 96.94 12 LEU B N 1
ATOM 2893 C CA . LEU B 1 12 ? -10.859 16.688 -4.5 1 96.94 12 LEU B CA 1
ATOM 2894 C C . LEU B 1 12 ? -11.688 16.312 -5.727 1 96.94 12 LEU B C 1
ATOM 2896 O O . LEU B 1 12 ? -12.625 17.031 -6.09 1 96.94 12 LEU B O 1
ATOM 2900 N N . THR B 1 13 ? -11.367 15.172 -6.348 1 97.25 13 THR B N 1
ATOM 2901 C CA . THR B 1 13 ? -11.93 14.672 -7.598 1 97.25 13 THR B CA 1
ATOM 2902 C C . THR B 1 13 ? -12.594 13.312 -7.387 1 97.25 13 THR B C 1
ATOM 2904 O O . THR B 1 13 ? -12.359 12.656 -6.375 1 97.25 13 THR B O 1
ATOM 2907 N N . ASP B 1 14 ? -13.398 12.93 -8.367 1 98.31 14 ASP B N 1
ATOM 2908 C CA . ASP B 1 14 ? -14.039 11.617 -8.344 1 98.31 14 ASP B CA 1
ATOM 2909 C C . ASP B 1 14 ? -12.992 10.5 -8.266 1 98.31 14 ASP B C 1
ATOM 2911 O O . ASP B 1 14 ? -13.172 9.531 -7.523 1 98.31 14 ASP B O 1
ATOM 2915 N N . GLU B 1 15 ? -11.953 10.633 -8.984 1 98.12 15 GLU B N 1
ATOM 2916 C CA . GLU B 1 15 ? -10.906 9.617 -9.047 1 98.12 15 GLU B CA 1
ATOM 2917 C C . GLU B 1 15 ? -10.242 9.43 -7.688 1 98.12 15 GLU B C 1
ATOM 2919 O O . GLU B 1 15 ? -10.023 8.297 -7.25 1 98.12 15 GLU B O 1
ATOM 2924 N N . ASN B 1 16 ? -9.953 10.508 -7.02 1 98.44 16 ASN B N 1
ATOM 2925 C CA . ASN B 1 16 ? -9.266 10.398 -5.738 1 98.44 16 ASN B CA 1
ATOM 2926 C C . ASN B 1 16 ? -10.211 9.945 -4.629 1 98.44 16 ASN B C 1
ATOM 2928 O O . ASN B 1 16 ? -9.789 9.289 -3.676 1 98.44 16 ASN B O 1
ATOM 2932 N N . PHE B 1 17 ? -11.508 10.297 -4.738 1 98.88 17 PHE B N 1
ATOM 2933 C CA . PHE B 1 17 ? -12.477 9.742 -3.807 1 98.88 17 PHE B CA 1
ATOM 2934 C C . PHE B 1 17 ? -12.57 8.227 -3.969 1 98.88 17 PHE B C 1
ATOM 2936 O O . PHE B 1 17 ? -12.602 7.488 -2.98 1 98.88 17 PHE B O 1
ATOM 2943 N N . ALA B 1 18 ? -12.594 7.77 -5.211 1 98.75 18 ALA B N 1
ATOM 2944 C CA . ALA B 1 18 ? -12.594 6.336 -5.477 1 98.75 18 ALA B CA 1
ATOM 2945 C C . ALA B 1 18 ? -11.328 5.672 -4.945 1 98.75 18 ALA B C 1
ATOM 2947 O O . ALA B 1 18 ? -11.391 4.613 -4.316 1 98.75 18 ALA B O 1
ATOM 2948 N N . PHE B 1 19 ? -10.203 6.336 -5.172 1 98.88 19 PHE B N 1
ATOM 2949 C CA . PHE B 1 19 ? -8.922 5.848 -4.672 1 98.88 19 PHE B CA 1
ATOM 2950 C C . PHE B 1 19 ? -8.977 5.629 -3.162 1 98.88 19 PHE B C 1
ATOM 2952 O O . PHE B 1 19 ? -8.617 4.559 -2.67 1 98.88 19 PHE B O 1
ATOM 2959 N N . ALA B 1 20 ? -9.422 6.645 -2.482 1 98.94 20 ALA B N 1
ATOM 2960 C CA . ALA B 1 20 ? -9.5 6.582 -1.024 1 98.94 20 ALA B CA 1
ATOM 2961 C C . ALA B 1 20 ? -10.375 5.414 -0.572 1 98.94 20 ALA B C 1
ATOM 2963 O O . ALA B 1 20 ? -9.969 4.625 0.286 1 98.94 20 ALA B O 1
ATOM 2964 N N . LYS B 1 21 ? -11.547 5.285 -1.131 1 98.88 21 LYS B N 1
ATOM 2965 C CA . LYS B 1 21 ? -12.484 4.23 -0.752 1 98.88 21 LYS B CA 1
ATOM 2966 C C . LYS B 1 21 ? -11.906 2.852 -1.041 1 98.88 21 LYS B C 1
ATOM 2968 O O . LYS B 1 21 ? -12.039 1.933 -0.229 1 98.88 21 LYS B O 1
ATOM 2973 N N . GLN B 1 22 ? -11.266 2.715 -2.172 1 98.88 22 GLN B N 1
ATOM 2974 C CA . GLN B 1 22 ? -10.695 1.438 -2.586 1 98.88 22 GLN B CA 1
ATOM 2975 C C . GLN B 1 22 ? -9.547 1.025 -1.67 1 98.88 22 GLN B C 1
ATOM 2977 O O . GLN B 1 22 ? -9.328 -0.166 -1.435 1 98.88 22 GLN B O 1
ATOM 2982 N N . CYS B 1 23 ? -8.883 1.985 -1.063 1 98.81 23 CYS B N 1
ATOM 2983 C CA . CYS B 1 23 ? -7.805 1.695 -0.124 1 98.81 23 CYS B CA 1
ATOM 2984 C C . CYS B 1 23 ? -8.352 1.451 1.276 1 98.81 23 CYS B C 1
ATOM 2986 O O . CYS B 1 23 ? -7.59 1.233 2.219 1 98.81 23 CYS B O 1
ATOM 2988 N N . GLY B 1 24 ? -9.641 1.514 1.464 1 98.62 24 GLY B N 1
ATOM 2989 C CA . GLY B 1 24 ? -10.258 1.139 2.725 1 98.62 24 GLY B CA 1
ATOM 2990 C C . GLY B 1 24 ? -10.547 2.326 3.625 1 98.62 24 GLY B C 1
ATOM 2991 O O . GLY B 1 24 ? -10.977 2.154 4.77 1 98.62 24 GLY B O 1
ATOM 2992 N N . CYS B 1 25 ? -10.383 3.539 3.109 1 98.88 25 CYS B N 1
ATOM 2993 C CA . CYS B 1 25 ? -10.641 4.727 3.916 1 98.88 25 CYS B CA 1
ATOM 2994 C C . CYS B 1 25 ? -12.133 4.941 4.117 1 98.88 25 CYS B C 1
ATOM 2996 O O . CYS B 1 25 ? -12.938 4.625 3.236 1 98.88 25 CYS B O 1
ATOM 2998 N N . THR B 1 26 ? -12.43 5.465 5.301 1 98.81 26 THR B N 1
ATOM 2999 C CA . THR B 1 26 ? -13.812 5.855 5.582 1 98.81 26 THR B CA 1
ATOM 3000 C C . THR B 1 26 ? -13.922 7.367 5.742 1 98.81 26 THR B C 1
ATOM 3002 O O . THR B 1 26 ? -15.023 7.922 5.695 1 98.81 26 THR B O 1
ATOM 3005 N N . HIS B 1 27 ? -12.789 8.062 5.922 1 98.94 27 HIS B N 1
ATOM 3006 C CA . HIS B 1 27 ? -12.805 9.484 6.219 1 98.94 27 HIS B CA 1
ATOM 3007 C C . HIS B 1 27 ? -11.75 10.234 5.41 1 98.94 27 HIS B C 1
ATOM 3009 O O . HIS B 1 27 ? -10.867 9.609 4.816 1 98.94 27 HIS B O 1
ATOM 3015 N N . LEU B 1 28 ? -11.922 11.547 5.352 1 98.94 28 LEU B N 1
ATOM 3016 C CA . LEU B 1 28 ? -10.984 12.43 4.664 1 98.94 28 LEU B CA 1
ATOM 3017 C C . LEU B 1 28 ? -10.586 13.602 5.555 1 98.94 28 LEU B C 1
ATOM 3019 O O . LEU B 1 28 ? -11.398 14.078 6.359 1 98.94 28 LEU B O 1
ATOM 3023 N N . VAL B 1 29 ? -9.398 14.008 5.523 1 98.88 29 VAL B N 1
ATOM 3024 C CA . VAL B 1 29 ? -8.922 15.32 5.953 1 98.88 29 VAL B CA 1
ATOM 3025 C C . VAL B 1 29 ? -8.516 16.141 4.734 1 98.88 29 VAL B C 1
ATOM 3027 O O . VAL B 1 29 ? -7.566 15.797 4.031 1 98.88 29 VAL B O 1
ATOM 3030 N N . ILE B 1 30 ? -9.211 17.266 4.488 1 98.5 30 ILE B N 1
ATOM 3031 C CA . ILE B 1 30 ? -9.023 17.938 3.205 1 98.5 30 ILE B CA 1
ATOM 3032 C C . ILE B 1 30 ? -8.453 19.328 3.432 1 98.5 30 ILE B C 1
ATOM 3034 O O . ILE B 1 30 ? -8.578 19.891 4.523 1 98.5 30 ILE B O 1
ATOM 3038 N N . HIS B 1 31 ? -7.785 19.812 2.467 1 96.88 31 HIS B N 1
ATOM 3039 C CA . HIS B 1 31 ? -7.348 21.203 2.395 1 96.88 31 HIS B CA 1
ATOM 3040 C C . HIS B 1 31 ? -8.148 21.969 1.351 1 96.88 31 HIS B C 1
ATOM 3042 O O . HIS B 1 31 ? -8.25 21.547 0.199 1 96.88 31 HIS B O 1
ATOM 3048 N N . LEU B 1 32 ? -8.672 23.109 1.748 1 96.62 32 LEU B N 1
ATOM 3049 C CA . LEU B 1 32 ? -9.398 23.953 0.796 1 96.62 32 LEU B CA 1
ATOM 3050 C C . LEU B 1 32 ? -8.539 25.125 0.335 1 96.62 32 LEU B C 1
ATOM 3052 O O . LEU B 1 32 ? -8.789 25.688 -0.728 1 96.62 32 LEU B O 1
ATOM 3056 N N . ALA B 1 33 ? -7.586 25.453 1.221 1 92.38 33 ALA B N 1
ATOM 3057 C CA . ALA B 1 33 ? -6.602 26.422 0.749 1 92.38 33 ALA B CA 1
ATOM 3058 C C . ALA B 1 33 ? -5.781 25.844 -0.404 1 92.38 33 ALA B C 1
ATOM 3060 O O . ALA B 1 33 ? -5.402 24.672 -0.386 1 92.38 33 ALA B O 1
ATOM 3061 N N . ASP B 1 34 ? -5.43 26.656 -1.373 1 84.56 34 ASP B N 1
ATOM 3062 C CA . ASP B 1 34 ? -4.793 26.172 -2.6 1 84.56 34 ASP B CA 1
ATOM 3063 C C . ASP B 1 34 ? -3.285 26.406 -2.564 1 84.56 34 ASP B C 1
ATOM 3065 O O . ASP B 1 34 ? -2.748 27.156 -3.387 1 84.56 34 ASP B O 1
ATOM 3069 N N . TYR B 1 35 ? -2.461 25.844 -1.759 1 77.81 35 TYR B N 1
ATOM 3070 C CA . TYR B 1 35 ? -1.032 26.141 -1.663 1 77.81 35 TYR B CA 1
ATOM 3071 C C . TYR B 1 35 ? -0.215 25.062 -2.383 1 77.81 35 TYR B C 1
ATOM 3073 O O . TYR B 1 35 ? 0.984 25.25 -2.609 1 77.81 35 TYR B O 1
ATOM 3081 N N . TYR B 1 36 ? -0.647 23.891 -2.844 1 66.69 36 TYR B N 1
ATOM 3082 C CA . TYR B 1 36 ? 0.105 22.891 -3.609 1 66.69 36 TYR B CA 1
ATOM 3083 C C . TYR B 1 36 ? -0.518 22.672 -4.98 1 66.69 36 TYR B C 1
ATOM 3085 O O . TYR B 1 36 ? -1.39 21.812 -5.145 1 66.69 36 TYR B O 1
ATOM 3093 N N . SER B 1 37 ? -0.4 23.656 -5.773 1 62.97 37 SER B N 1
ATOM 3094 C CA . SER B 1 37 ? -1.064 23.516 -7.066 1 62.97 37 SER B CA 1
ATOM 3095 C C . SER B 1 37 ? -0.253 22.641 -8.008 1 62.97 37 SER B C 1
ATOM 3097 O O . SER B 1 37 ? -0.801 22.047 -8.945 1 62.97 37 SER B O 1
ATOM 3099 N N . ASN B 1 38 ? 1.01 22.422 -7.73 1 61.78 38 ASN B N 1
ATOM 3100 C CA . ASN B 1 38 ? 1.868 21.703 -8.656 1 61.78 38 ASN B CA 1
ATOM 3101 C C . ASN B 1 38 ? 2.469 20.453 -8.016 1 61.78 38 ASN B C 1
ATOM 3103 O O . ASN B 1 38 ? 2.348 19.359 -8.547 1 61.78 38 ASN B O 1
ATOM 3107 N N . GLN B 1 39 ? 3.197 20.703 -6.871 1 70.81 39 GLN B N 1
ATOM 3108 C CA . GLN B 1 39 ? 3.912 19.625 -6.184 1 70.81 39 GLN B CA 1
ATOM 3109 C C . GLN B 1 39 ? 3.564 19.609 -4.695 1 70.81 39 GLN B C 1
ATOM 3111 O O . GLN B 1 39 ? 3.65 20.625 -4.016 1 70.81 39 GLN B O 1
ATOM 3116 N N . ILE B 1 40 ? 3.191 18.438 -4.352 1 78.19 40 ILE B N 1
ATOM 3117 C CA . ILE B 1 40 ? 2.887 18.266 -2.936 1 78.19 40 ILE B CA 1
ATOM 3118 C C . ILE B 1 40 ? 4.168 18.375 -2.111 1 78.19 40 ILE B C 1
ATOM 3120 O O . ILE B 1 40 ? 5.195 17.797 -2.465 1 78.19 40 ILE B O 1
ATOM 3124 N N . VAL B 1 41 ? 4.121 19.125 -1.046 1 78.25 41 VAL B N 1
ATOM 3125 C CA . VAL B 1 41 ? 5.219 19.453 -0.145 1 78.25 41 VAL B CA 1
ATOM 3126 C C . VAL B 1 41 ? 6.359 20.094 -0.934 1 78.25 41 VAL B C 1
ATOM 3128 O O . VAL B 1 41 ? 7.496 19.625 -0.885 1 78.25 41 VAL B O 1
ATOM 3131 N N . THR B 1 42 ? 6.141 21.141 -1.546 1 83.5 42 THR B N 1
ATOM 3132 C CA . THR B 1 42 ? 7.117 21.891 -2.334 1 83.5 42 THR B CA 1
ATOM 3133 C C . THR B 1 42 ? 8.297 22.328 -1.467 1 83.5 42 THR B C 1
ATOM 3135 O O . THR B 1 42 ? 8.102 22.859 -0.375 1 83.5 42 THR B O 1
ATOM 3138 N N . ALA B 1 43 ? 9.484 22.031 -1.978 1 87.75 43 ALA B N 1
ATOM 3139 C CA . ALA B 1 43 ? 10.672 22.547 -1.299 1 87.75 43 ALA B CA 1
ATOM 3140 C C . ALA B 1 43 ? 10.664 24.078 -1.263 1 87.75 43 ALA B C 1
ATOM 3142 O O . ALA B 1 43 ? 10.289 24.719 -2.244 1 87.75 43 ALA B O 1
ATOM 3143 N N . THR B 1 44 ? 11.055 24.672 -0.073 1 91.25 44 THR B N 1
ATOM 3144 C CA . THR B 1 44 ? 11.047 26.109 0.085 1 91.25 44 THR B CA 1
ATOM 3145 C C . THR B 1 44 ? 12.352 26.609 0.698 1 91.25 44 THR B C 1
ATOM 3147 O O . THR B 1 44 ? 13.078 25.828 1.331 1 91.25 44 THR B O 1
ATOM 3150 N N . ASP B 1 45 ? 12.625 27.859 0.4 1 93.56 45 ASP B N 1
ATOM 3151 C CA . ASP B 1 45 ? 13.75 28.594 0.982 1 93.56 45 ASP B CA 1
ATOM 3152 C C . ASP B 1 45 ? 13.469 30.094 1.009 1 93.56 45 ASP B C 1
ATOM 3154 O O . ASP B 1 45 ? 12.312 30.516 1.027 1 93.56 45 ASP B O 1
ATOM 3158 N N . ASP B 1 46 ? 14.523 30.891 1.14 1 91.5 46 ASP B N 1
ATOM 3159 C CA . ASP B 1 46 ? 14.32 32.344 1.265 1 91.5 46 ASP B CA 1
ATOM 3160 C C . ASP B 1 46 ? 13.867 32.938 -0.059 1 91.5 46 ASP B C 1
ATOM 3162 O O . ASP B 1 46 ? 13.461 34.094 -0.109 1 91.5 46 ASP B O 1
ATOM 3166 N N . LYS B 1 47 ? 14 32.312 -1.154 1 91.19 47 LYS B N 1
ATOM 3167 C CA . LYS B 1 47 ? 13.641 32.844 -2.471 1 91.19 47 LYS B CA 1
ATOM 3168 C C . LYS B 1 47 ? 12.344 32.188 -2.977 1 91.19 47 LYS B C 1
ATOM 3170 O O . LYS B 1 47 ? 11.625 32.812 -3.779 1 91.19 47 LYS B O 1
ATOM 3175 N N . THR B 1 48 ? 12.008 30.953 -2.434 1 90.75 48 THR B N 1
ATOM 3176 C CA . THR B 1 48 ? 10.891 30.156 -2.961 1 90.75 48 THR B CA 1
ATOM 3177 C C . THR B 1 48 ? 9.867 29.891 -1.87 1 90.75 48 THR B C 1
ATOM 3179 O O . THR B 1 48 ? 10.195 29.328 -0.82 1 90.75 48 THR B O 1
ATOM 3182 N N . ASN B 1 49 ? 8.609 30.297 -2.174 1 90.62 49 ASN B N 1
ATOM 3183 C CA . ASN B 1 49 ? 7.508 29.969 -1.269 1 90.62 49 ASN B CA 1
ATOM 3184 C C . ASN B 1 49 ? 6.398 29.203 -1.987 1 90.62 49 ASN B C 1
ATOM 3186 O O . ASN B 1 49 ? 6.609 28.688 -3.08 1 90.62 49 ASN B O 1
ATOM 3190 N N . TYR B 1 50 ? 5.199 28.969 -1.397 1 90.5 50 TYR B N 1
ATOM 3191 C CA . TYR B 1 50 ? 4.129 28.141 -1.941 1 90.5 50 TYR B CA 1
ATOM 3192 C C . TYR B 1 50 ? 3.352 28.891 -3.016 1 90.5 50 TYR B C 1
ATOM 3194 O O . TYR B 1 50 ? 2.535 28.297 -3.729 1 90.5 50 TYR B O 1
ATOM 3202 N N . GLY B 1 51 ? 3.588 30.203 -3.105 1 89.88 51 GLY B N 1
ATOM 3203 C CA . GLY B 1 51 ? 2.885 30.984 -4.117 1 89.88 51 GLY B CA 1
ATOM 3204 C C . GLY B 1 51 ? 1.894 31.969 -3.531 1 89.88 51 GLY B C 1
ATOM 3205 O O . GLY B 1 51 ? 2.002 32.344 -2.363 1 89.88 51 GLY B O 1
ATOM 3206 N N . GLN B 1 52 ? 0.916 32.375 -4.395 1 92.12 52 GLN B N 1
ATOM 3207 C CA . GLN B 1 52 ? -0.041 33.438 -4.027 1 92.12 52 GLN B CA 1
ATOM 3208 C C . GLN B 1 52 ? -1.254 32.844 -3.318 1 92.12 52 GLN B C 1
ATOM 3210 O O . GLN B 1 52 ? -1.858 31.875 -3.809 1 92.12 52 GLN B O 1
ATOM 3215 N N . ALA B 1 53 ? -1.573 33.406 -2.109 1 93.81 53 ALA B N 1
ATOM 3216 C CA . ALA B 1 53 ? -2.795 33 -1.408 1 93.81 53 ALA B CA 1
ATOM 3217 C C . ALA B 1 53 ? -3.998 33.781 -1.938 1 93.81 53 ALA B C 1
ATOM 3219 O O . ALA B 1 53 ? -3.861 34.938 -2.381 1 93.81 53 ALA B O 1
ATOM 3220 N N . LYS B 1 54 ? -5.133 33.25 -2.045 1 92.5 54 LYS B N 1
ATOM 3221 C CA . LYS B 1 54 ? -6.375 33.875 -2.482 1 92.5 54 LYS B CA 1
ATOM 3222 C C . LYS B 1 54 ? -7.336 34.094 -1.312 1 92.5 54 LYS B C 1
ATOM 3224 O O . LYS B 1 54 ? -7.496 33.188 -0.48 1 92.5 54 LYS B O 1
ATOM 3229 N N . ALA B 1 55 ? -7.973 35.188 -1.28 1 94.56 55 ALA B N 1
ATOM 3230 C CA . ALA B 1 55 ? -8.852 35.531 -0.17 1 94.56 55 ALA B CA 1
ATOM 3231 C C . ALA B 1 55 ? -10.32 35.375 -0.558 1 94.56 55 ALA B C 1
ATOM 3233 O O . ALA B 1 55 ? -10.672 35.5 -1.733 1 94.56 55 ALA B O 1
ATOM 3234 N N . LEU B 1 56 ? -11.07 35.062 0.478 1 96.12 56 LEU B N 1
ATOM 3235 C CA . LEU B 1 56 ? -12.523 35.156 0.389 1 96.12 56 LEU B CA 1
ATOM 3236 C C . LEU B 1 56 ? -13.047 34.312 -0.779 1 96.12 56 LEU B C 1
ATOM 3238 O O . LEU B 1 56 ? -13.898 34.781 -1.545 1 96.12 56 LEU B O 1
ATOM 3242 N N . GLU B 1 57 ? -12.477 33.156 -0.966 1 96.38 57 GLU B N 1
ATOM 3243 C CA . GLU B 1 57 ? -12.898 32.281 -2.059 1 96.38 57 GLU B CA 1
ATOM 3244 C C . GLU B 1 57 ? -14.25 31.641 -1.763 1 96.38 57 GLU B C 1
ATOM 3246 O O . GLU B 1 57 ? -14.539 31.281 -0.617 1 96.38 57 GLU B O 1
ATOM 3251 N N . PRO B 1 58 ? -15.07 31.375 -2.754 1 97.12 58 PRO B N 1
ATOM 3252 C CA . PRO B 1 58 ? -16.422 30.812 -2.576 1 97.12 58 PRO B CA 1
ATOM 3253 C C . PRO B 1 58 ? -16.406 29.422 -1.963 1 97.12 58 PRO B C 1
ATOM 3255 O O . PRO B 1 58 ? -17.406 28.984 -1.376 1 97.12 58 PRO B O 1
ATOM 3258 N N . ILE B 1 59 ? -15.352 28.719 -1.972 1 97.25 59 ILE B N 1
ATOM 3259 C CA . ILE B 1 59 ? -15.25 27.328 -1.5 1 97.25 59 ILE B CA 1
ATOM 3260 C C . ILE B 1 59 ? -15.477 27.297 0.009 1 97.25 59 ILE B C 1
ATOM 3262 O O . ILE B 1 59 ? -15.805 26.234 0.562 1 97.25 59 ILE B O 1
ATOM 3266 N N . TRP B 1 60 ? -15.375 28.453 0.667 1 98.19 60 TRP B N 1
ATOM 3267 C CA . TRP B 1 60 ? -15.492 28.531 2.121 1 98.19 60 TRP B CA 1
ATOM 3268 C C . TRP B 1 60 ? -16.922 28.797 2.541 1 98.19 60 TRP B C 1
ATOM 3270 O O . TRP B 1 60 ? -17.234 28.859 3.734 1 98.19 60 TRP B O 1
ATOM 3280 N N . GLN B 1 61 ? -17.797 28.953 1.6 1 98.44 61 GLN B N 1
ATOM 3281 C CA . GLN B 1 61 ? -19.219 29.172 1.883 1 98.44 61 GLN B CA 1
ATOM 3282 C C . GLN B 1 61 ? -19.906 27.859 2.256 1 98.44 61 GLN B C 1
ATOM 3284 O O . GLN B 1 61 ? -19.453 26.781 1.883 1 98.44 61 GLN B O 1
ATOM 3289 N N . ALA B 1 62 ? -21.016 27.969 2.979 1 98.62 62 ALA B N 1
ATOM 3290 C CA . ALA B 1 62 ? -21.719 26.812 3.502 1 98.62 62 ALA B CA 1
ATOM 3291 C C . ALA B 1 62 ? -22.172 25.891 2.375 1 98.62 62 ALA B C 1
ATOM 3293 O O . ALA B 1 62 ? -21.953 24.672 2.443 1 98.62 62 ALA B O 1
ATOM 3294 N N . ASP B 1 63 ? -22.719 26.438 1.331 1 98.69 63 ASP B N 1
ATOM 3295 C CA . ASP B 1 63 ? -23.234 25.625 0.237 1 98.69 63 ASP B CA 1
ATOM 3296 C C . ASP B 1 63 ? -22.125 24.812 -0.425 1 98.69 63 ASP B C 1
ATOM 3298 O O . ASP B 1 63 ? -22.328 23.656 -0.801 1 98.69 63 ASP B O 1
ATOM 3302 N N . SER B 1 64 ? -21 25.438 -0.601 1 98.5 64 SER B N 1
ATOM 3303 C CA . SER B 1 64 ? -19.859 24.75 -1.212 1 98.5 64 SER B CA 1
ATOM 3304 C C . SER B 1 64 ? -19.375 23.594 -0.344 1 98.5 64 SER B C 1
ATOM 3306 O O . SER B 1 64 ? -19.125 22.5 -0.844 1 98.5 64 SER B O 1
ATOM 3308 N N . MET B 1 65 ? -19.281 23.828 0.947 1 98.75 65 MET B N 1
ATOM 3309 C CA . MET B 1 65 ? -18.781 22.797 1.859 1 98.75 65 MET B CA 1
ATOM 3310 C C . MET B 1 65 ? -19.797 21.656 1.984 1 98.75 65 MET B C 1
ATOM 3312 O O . MET B 1 65 ? -19.422 20.484 2.055 1 98.75 65 MET B O 1
ATOM 3316 N N . ILE B 1 66 ? -21.062 21.984 1.995 1 98.88 66 ILE B N 1
ATOM 3317 C CA . ILE B 1 66 ? -22.125 20.984 2.068 1 98.88 66 ILE B CA 1
ATOM 3318 C C . ILE B 1 66 ? -22.094 20.109 0.813 1 98.88 66 ILE B C 1
ATOM 3320 O O . ILE B 1 66 ? -22.188 18.891 0.898 1 98.88 66 ILE B O 1
ATOM 3324 N N . ALA B 1 67 ? -21.938 20.781 -0.331 1 98.81 67 ALA B N 1
ATOM 3325 C CA . ALA B 1 67 ? -21.875 20.047 -1.593 1 98.81 67 ALA B CA 1
ATOM 3326 C C . ALA B 1 67 ? -20.672 19.109 -1.63 1 98.81 67 ALA B C 1
ATOM 3328 O O . ALA B 1 67 ? -20.766 17.984 -2.135 1 98.81 67 ALA B O 1
ATOM 3329 N N . LEU B 1 68 ? -19.609 19.578 -1.165 1 98.69 68 LEU B N 1
ATOM 3330 C CA . LEU B 1 68 ? -18.391 18.766 -1.131 1 98.69 68 LEU B CA 1
ATOM 3331 C C . LEU B 1 68 ? -18.578 17.562 -0.219 1 98.69 68 LEU B C 1
ATOM 3333 O O . LEU B 1 68 ? -18.141 16.453 -0.558 1 98.69 68 LEU B O 1
ATOM 3337 N N . GLN B 1 69 ? -19.141 17.75 0.984 1 98.88 69 GLN B N 1
ATOM 3338 C CA . GLN B 1 69 ? -19.438 16.656 1.904 1 98.88 69 GLN B CA 1
ATOM 3339 C C . GLN B 1 69 ? -20.344 15.617 1.256 1 98.88 69 GLN B C 1
ATOM 3341 O O . GLN B 1 69 ? -20.125 14.406 1.396 1 98.88 69 GLN B O 1
ATOM 3346 N N . LYS B 1 70 ? -21.344 16.078 0.588 1 98.81 70 LYS B N 1
ATOM 3347 C CA . LYS B 1 70 ? -22.281 15.18 -0.094 1 98.81 70 LYS B CA 1
ATOM 3348 C C . LYS B 1 70 ? -21.562 14.375 -1.178 1 98.81 70 LYS B C 1
ATOM 3350 O O . LYS B 1 70 ? -21.844 13.188 -1.354 1 98.81 70 LYS B O 1
ATOM 3355 N N . LYS B 1 71 ? -20.734 15.039 -1.889 1 98.75 71 LYS B N 1
ATOM 3356 C CA . LYS B 1 71 ? -19.969 14.344 -2.918 1 98.75 71 LYS B CA 1
ATOM 3357 C C . LYS B 1 71 ? -19.125 13.227 -2.312 1 98.75 71 LYS B C 1
ATOM 3359 O O . LYS B 1 71 ? -19.109 12.102 -2.814 1 98.75 71 LYS B O 1
ATOM 3364 N N . ALA B 1 72 ? -18.391 13.578 -1.296 1 98.88 72 ALA B N 1
ATOM 3365 C CA . ALA B 1 72 ? -17.578 12.562 -0.614 1 98.88 72 ALA B CA 1
ATOM 3366 C C . ALA B 1 72 ? -18.453 11.406 -0.136 1 98.88 72 ALA B C 1
ATOM 3368 O O . ALA B 1 72 ? -18.094 10.234 -0.282 1 98.88 72 ALA B O 1
ATOM 3369 N N . GLN B 1 73 ? -19.625 11.711 0.407 1 98.81 73 GLN B N 1
ATOM 3370 C CA . GLN B 1 73 ? -20.531 10.711 0.947 1 98.81 73 GLN B CA 1
ATOM 3371 C C . GLN B 1 73 ? -21.047 9.789 -0.152 1 98.81 73 GLN B C 1
ATOM 3373 O O . GLN B 1 73 ? -21.297 8.602 0.091 1 98.81 73 GLN B O 1
ATOM 3378 N N . SER B 1 74 ? -21.141 10.297 -1.309 1 98.69 74 SER B N 1
ATOM 3379 C CA . SER B 1 74 ? -21.594 9.469 -2.422 1 98.69 74 SER B CA 1
ATOM 3380 C C . SER B 1 74 ? -20.562 8.391 -2.758 1 98.69 74 SER B C 1
ATOM 3382 O O . SER B 1 74 ? -20.891 7.391 -3.396 1 98.69 74 SER B O 1
ATOM 3384 N N . TYR B 1 75 ? -19.375 8.492 -2.281 1 98.56 75 TYR B N 1
ATOM 3385 C CA . TYR B 1 75 ? -18.344 7.477 -2.439 1 98.56 75 TYR B CA 1
ATOM 3386 C C . TYR B 1 75 ? -18.156 6.668 -1.158 1 98.56 75 TYR B C 1
ATOM 3388 O O . TYR B 1 75 ? -17.203 5.898 -1.027 1 98.56 75 TYR B O 1
ATOM 3396 N N . GLY B 1 76 ? -19.047 6.93 -0.165 1 98.56 76 GLY B N 1
ATOM 3397 C CA . GLY B 1 76 ? -18.953 6.238 1.109 1 98.56 76 GLY B CA 1
ATOM 3398 C C . GLY B 1 76 ? -17.906 6.824 2.029 1 98.56 76 GLY B C 1
ATOM 3399 O O . GLY B 1 76 ? -17.391 6.137 2.912 1 98.56 76 GLY B O 1
ATOM 3400 N N . LEU B 1 77 ? -17.531 8.102 1.791 1 98.94 77 LEU B N 1
ATOM 3401 C CA . LEU B 1 77 ? -16.531 8.789 2.592 1 98.94 77 LEU B CA 1
ATOM 3402 C C . LEU B 1 77 ? -17.156 9.93 3.387 1 98.94 77 LEU B C 1
ATOM 3404 O O . LEU B 1 77 ? -18.203 10.453 3.01 1 98.94 77 LEU B O 1
ATOM 3408 N N . THR B 1 78 ? -16.516 10.242 4.461 1 98.94 78 THR B N 1
ATOM 3409 C CA . THR B 1 78 ? -16.906 11.398 5.266 1 98.94 78 THR B CA 1
ATOM 3410 C C . THR B 1 78 ? -15.734 12.359 5.43 1 98.94 78 THR B C 1
ATOM 3412 O O . THR B 1 78 ? -14.656 11.969 5.875 1 98.94 78 THR B O 1
ATOM 3415 N N . ILE B 1 79 ? -15.977 13.562 5.047 1 98.94 79 ILE B N 1
ATOM 3416 C CA . ILE B 1 79 ? -14.977 14.578 5.355 1 98.94 79 ILE B CA 1
ATOM 3417 C C . ILE B 1 79 ? -15.016 14.906 6.848 1 98.94 79 ILE B C 1
ATOM 3419 O O . ILE B 1 79 ? -15.992 15.484 7.332 1 98.94 79 ILE B O 1
ATOM 3423 N N . TYR B 1 80 ? -13.969 14.531 7.465 1 98.94 80 TYR B N 1
ATOM 3424 C CA . TYR B 1 80 ? -13.898 14.688 8.914 1 98.94 80 TYR B CA 1
ATOM 3425 C C . TYR B 1 80 ? -13.32 16.047 9.281 1 98.94 80 TYR B C 1
ATOM 3427 O O . TYR B 1 80 ? -13.766 16.688 10.242 1 98.94 80 TYR B O 1
ATOM 3435 N N . ALA B 1 81 ? -12.359 16.484 8.484 1 98.94 81 ALA B N 1
ATOM 3436 C CA . ALA B 1 81 ? -11.641 17.688 8.883 1 98.94 81 ALA B CA 1
ATOM 3437 C C . ALA B 1 81 ? -11.258 18.531 7.664 1 98.94 81 ALA B C 1
ATOM 3439 O O . ALA B 1 81 ? -11.008 17.984 6.586 1 98.94 81 ALA B O 1
ATOM 3440 N N . ILE B 1 82 ? -11.234 19.812 7.852 1 98.88 82 ILE B N 1
ATOM 3441 C CA . ILE B 1 82 ? -10.562 20.766 6.977 1 98.88 82 ILE B CA 1
ATOM 3442 C C . ILE B 1 82 ? -9.297 21.281 7.664 1 98.88 82 ILE B C 1
ATOM 3444 O O . ILE B 1 82 ? -9.328 21.609 8.852 1 98.88 82 ILE B O 1
ATOM 3448 N N . GLU B 1 83 ? -8.227 21.297 6.871 1 97.75 83 GLU B N 1
ATOM 3449 C CA . GLU B 1 83 ? -6.977 21.734 7.488 1 97.75 83 GLU B CA 1
ATOM 3450 C C . GLU B 1 83 ? -6.508 23.062 6.914 1 97.75 83 GLU B C 1
ATOM 3452 O O . GLU B 1 83 ? -6.371 23.203 5.699 1 97.75 83 GLU B O 1
ATOM 3457 N N . ASN B 1 84 ? -6.367 24.031 7.828 1 96.56 84 ASN B N 1
ATOM 3458 C CA . ASN B 1 84 ? -5.805 25.359 7.633 1 96.56 84 ASN B CA 1
ATOM 3459 C C . ASN B 1 84 ? -6.789 26.297 6.93 1 96.56 84 ASN B C 1
ATOM 3461 O O . ASN B 1 84 ? -7.516 25.859 6.031 1 96.56 84 ASN B O 1
ATOM 3465 N N . PHE B 1 85 ? -6.754 27.547 7.34 1 97.25 85 PHE B N 1
ATOM 3466 C CA . PHE B 1 85 ? -7.344 28.656 6.613 1 97.25 85 PHE B CA 1
ATOM 3467 C C . PHE B 1 85 ? -6.438 29.109 5.473 1 97.25 85 PHE B C 1
ATOM 3469 O O . PHE B 1 85 ? -5.242 28.797 5.465 1 97.25 85 PHE B O 1
ATOM 3476 N N . SER B 1 86 ? -7.074 29.812 4.516 1 96.31 86 SER B N 1
ATOM 3477 C CA . SER B 1 86 ? -6.211 30.516 3.572 1 96.31 86 SER B CA 1
ATOM 3478 C C . SER B 1 86 ? -5.41 31.609 4.273 1 96.31 86 SER B C 1
ATOM 3480 O O . SER B 1 86 ? -5.973 32.438 4.973 1 96.31 86 SER B O 1
ATOM 3482 N N . PRO B 1 87 ? -4.094 31.609 4.039 1 95.69 87 PRO B N 1
ATOM 3483 C CA . PRO B 1 87 ? -3.297 32.656 4.664 1 95.69 87 PRO B CA 1
ATOM 3484 C C . PRO B 1 87 ? -3.812 34.062 4.34 1 95.69 87 PRO B C 1
ATOM 3486 O O . PRO B 1 87 ? -3.693 34.969 5.164 1 95.69 87 PRO B O 1
ATOM 3489 N N . ALA B 1 88 ? -4.449 34.219 3.242 1 96.12 88 ALA B N 1
ATOM 3490 C CA . ALA B 1 88 ? -4.973 35.531 2.824 1 96.12 88 ALA B CA 1
ATOM 3491 C C . ALA B 1 88 ? -6.219 35.906 3.623 1 96.12 88 ALA B C 1
ATOM 3493 O O . ALA B 1 88 ? -6.652 37.062 3.604 1 96.12 88 ALA B O 1
ATOM 3494 N N . ASP B 1 89 ? -6.738 34.938 4.348 1 97.62 89 ASP B N 1
ATOM 3495 C CA . ASP B 1 89 ? -7.969 35.219 5.09 1 97.62 89 ASP B CA 1
ATOM 3496 C C . ASP B 1 89 ? -7.672 35.469 6.566 1 97.62 89 ASP B C 1
ATOM 3498 O O . ASP B 1 89 ? -8.57 35.844 7.328 1 97.62 89 ASP B O 1
ATOM 3502 N N . TRP B 1 90 ? -6.395 35.281 7 1 97.75 90 TRP B N 1
ATOM 3503 C CA . TRP B 1 90 ? -6.23 35.469 8.438 1 97.75 90 TRP B CA 1
ATOM 3504 C C . TRP B 1 90 ? -4.824 35.938 8.781 1 97.75 90 TRP B C 1
ATOM 3506 O O . TRP B 1 90 ? -4.324 35.688 9.875 1 97.75 90 TRP B O 1
ATOM 3516 N N . TYR B 1 91 ? -4.113 36.625 7.805 1 97.5 91 TYR B N 1
ATOM 3517 C CA . TYR B 1 91 ? -2.76 37.125 8.016 1 97.5 91 TYR B CA 1
ATOM 3518 C C . TYR B 1 91 ? -2.727 38.156 9.133 1 97.5 91 TYR B C 1
ATOM 3520 O O . TYR B 1 91 ? -1.78 38.219 9.922 1 97.5 91 TYR B O 1
ATOM 3528 N N . ASP B 1 92 ? -3.688 39 9.281 1 98.12 92 ASP B N 1
ATOM 3529 C CA . ASP B 1 92 ? -3.688 40.031 10.32 1 98.12 92 ASP B CA 1
ATOM 3530 C C . ASP B 1 92 ? -4.066 39.438 11.68 1 98.12 92 ASP B C 1
ATOM 3532 O O . ASP B 1 92 ? -3.75 40.031 12.719 1 98.12 92 ASP B O 1
ATOM 3536 N N . VAL B 1 93 ? -4.762 38.312 11.688 1 98.44 93 VAL B N 1
ATOM 3537 C CA . VAL B 1 93 ? -4.953 37.594 12.938 1 98.44 93 VAL B CA 1
ATOM 3538 C C . VAL B 1 93 ? -3.607 37.094 13.453 1 98.44 93 VAL B C 1
ATOM 3540 O O . VAL B 1 93 ? -3.316 37.188 14.648 1 98.44 93 VAL B O 1
ATOM 3543 N N . LEU B 1 94 ? -2.762 36.594 12.57 1 98.19 94 LEU B N 1
ATOM 3544 C CA . LEU B 1 94 ? -1.434 36.094 12.922 1 98.19 94 LEU B CA 1
ATOM 3545 C C . LEU B 1 94 ? -0.505 37.25 13.266 1 98.19 94 LEU B C 1
ATOM 3547 O O . LEU B 1 94 ? 0.276 37.156 14.219 1 98.19 94 LEU B O 1
ATOM 3551 N N . LEU B 1 95 ? -0.655 38.344 12.539 1 97.94 95 LEU B N 1
ATOM 3552 C CA . LEU B 1 95 ? 0.299 39.469 12.633 1 97.94 95 LEU B CA 1
ATOM 3553 C C . LEU B 1 95 ? -0.159 40.5 13.656 1 97.94 95 LEU B C 1
ATOM 3555 O O . LEU B 1 95 ? 0.597 41.406 14.008 1 97.94 95 LEU B O 1
ATOM 3559 N N . ASP B 1 96 ? -1.381 40.25 14.18 1 97.81 96 ASP B N 1
ATOM 3560 C CA . ASP B 1 96 ? -2 41.281 15.008 1 97.81 96 ASP B CA 1
ATOM 3561 C C . ASP B 1 96 ? -2.057 42.625 14.266 1 97.81 96 ASP B C 1
ATOM 3563 O O . ASP B 1 96 ? -1.593 43.656 14.781 1 97.81 96 ASP B O 1
ATOM 3567 N N . GLY B 1 97 ? -2.584 42.562 13.039 1 97.31 97 GLY B N 1
ATOM 3568 C CA . GLY B 1 97 ? -2.625 43.719 12.156 1 97.31 97 GLY B CA 1
ATOM 3569 C C . GLY B 1 97 ? -3.953 44.438 12.195 1 97.31 97 GLY B C 1
ATOM 3570 O O . GLY B 1 97 ? -4.832 44.094 12.992 1 97.31 97 GLY B O 1
ATOM 3571 N N . PRO B 1 98 ? -4.133 45.406 11.32 1 97.38 98 PRO B N 1
ATOM 3572 C CA . PRO B 1 98 ? -5.277 46.312 11.414 1 97.38 98 PRO B CA 1
ATOM 3573 C C . PRO B 1 98 ? -6.586 45.656 10.984 1 97.38 98 PRO B C 1
ATOM 3575 O O . PRO B 1 98 ? -7.664 46.125 11.359 1 97.38 98 PRO B O 1
ATOM 3578 N N . LYS B 1 99 ? -6.531 44.625 10.281 1 97.56 99 LYS B N 1
ATOM 3579 C CA . LYS B 1 99 ? -7.758 44 9.812 1 97.56 99 LYS B CA 1
ATOM 3580 C C . LYS B 1 99 ? -8.102 42.781 10.664 1 97.56 99 LYS B C 1
ATOM 3582 O O . LYS B 1 99 ? -8.93 41.938 10.273 1 97.56 99 LYS B O 1
ATOM 3587 N N . ARG B 1 100 ? -7.508 42.625 11.742 1 98.44 100 ARG B N 1
ATOM 3588 C CA . ARG B 1 100 ? -7.652 41.438 12.594 1 98.44 100 ARG B CA 1
ATOM 3589 C C . ARG B 1 100 ? -9.117 41.188 12.922 1 98.44 100 ARG B C 1
ATOM 3591 O O . ARG B 1 100 ? -9.594 40.062 12.797 1 98.44 100 ARG B O 1
ATOM 3598 N N . GLU B 1 101 ? -9.828 42.219 13.312 1 98.38 101 GLU B N 1
ATOM 3599 C CA . GLU B 1 101 ? -11.219 42.031 13.727 1 98.38 101 GLU B CA 1
ATOM 3600 C C . GLU B 1 101 ? -12.078 41.531 12.57 1 98.38 101 GLU B C 1
ATOM 3602 O O . GLU B 1 101 ? -12.875 40.594 12.75 1 98.38 101 GLU B O 1
ATOM 3607 N N . ALA B 1 102 ? -11.906 42.125 11.484 1 98.38 102 ALA B N 1
ATOM 3608 C CA . ALA B 1 102 ? -12.672 41.719 10.312 1 98.38 102 ALA B CA 1
ATOM 3609 C C . ALA B 1 102 ? -12.32 40.281 9.914 1 98.38 102 ALA B C 1
ATOM 3611 O O . ALA B 1 102 ? -13.203 39.5 9.531 1 98.38 102 ALA B O 1
ATOM 3612 N N . GLN B 1 103 ? -11.062 39.938 9.922 1 98.62 103 GLN B N 1
ATOM 3613 C CA . GLN B 1 103 ? -10.625 38.594 9.586 1 98.62 103 GLN B CA 1
ATOM 3614 C C . GLN B 1 103 ? -11.172 37.562 10.578 1 98.62 103 GLN B C 1
ATOM 3616 O O . GLN B 1 103 ? -11.578 36.469 10.195 1 98.62 103 GLN B O 1
ATOM 3621 N N . MET B 1 104 ? -11.211 37.969 11.836 1 98.75 104 MET B N 1
ATOM 3622 C CA . MET B 1 104 ? -11.742 37.062 12.852 1 98.75 104 MET B CA 1
ATOM 3623 C C . MET B 1 104 ? -13.211 36.75 12.594 1 98.75 104 MET B C 1
ATOM 3625 O O . MET B 1 104 ? -13.648 35.594 12.734 1 98.75 104 MET B O 1
ATOM 3629 N N . GLU B 1 105 ? -13.953 37.719 12.219 1 98.69 105 GLU B N 1
ATOM 3630 C CA . GLU B 1 105 ? -15.359 37.5 11.922 1 98.69 105 GLU B CA 1
ATOM 3631 C C . GLU B 1 105 ? -15.523 36.562 10.719 1 98.69 105 GLU B C 1
ATOM 3633 O O . GLU B 1 105 ? -16.406 35.688 10.711 1 98.69 105 GLU B O 1
ATOM 3638 N N . HIS B 1 106 ? -14.703 36.75 9.797 1 98.62 106 HIS B N 1
ATOM 3639 C CA . HIS B 1 106 ? -14.719 35.875 8.625 1 98.62 106 HIS B CA 1
ATOM 3640 C C . HIS B 1 106 ? -14.367 34.438 9.008 1 98.62 106 HIS B C 1
ATOM 3642 O O . HIS B 1 106 ? -15.008 33.5 8.547 1 98.62 106 HIS B O 1
ATOM 3648 N N . LEU B 1 107 ? -13.352 34.25 9.836 1 98.81 107 LEU B N 1
ATOM 3649 C CA . LEU B 1 107 ? -12.961 32.938 10.289 1 98.81 107 LEU B CA 1
ATOM 3650 C C . LEU B 1 107 ? -14.102 32.25 11.047 1 98.81 107 LEU B C 1
ATOM 3652 O O . LEU B 1 107 ? -14.352 31.062 10.875 1 98.81 107 LEU B O 1
ATOM 3656 N N . LYS B 1 108 ? -14.75 33.062 11.906 1 98.88 108 LYS B N 1
ATOM 3657 C CA . LYS B 1 108 ? -15.898 32.531 12.641 1 98.88 108 LYS B CA 1
ATOM 3658 C C . LYS B 1 108 ? -16.984 32.031 11.68 1 98.88 108 LYS B C 1
ATOM 3660 O O . LYS B 1 108 ? -17.578 30.984 11.906 1 98.88 108 LYS B O 1
ATOM 3665 N N . GLU B 1 109 ? -17.188 32.75 10.672 1 98.81 109 GLU B N 1
ATOM 3666 C CA . GLU B 1 109 ? -18.172 32.312 9.672 1 98.81 109 GLU B CA 1
ATOM 3667 C C . GLU B 1 109 ? -17.75 31.016 9 1 98.81 109 GLU B C 1
ATOM 3669 O O . GLU B 1 109 ? -18.578 30.156 8.742 1 98.81 109 GLU B O 1
ATOM 3674 N N . ILE B 1 110 ? -16.5 30.875 8.641 1 98.88 110 ILE B N 1
ATOM 3675 C CA . ILE B 1 110 ? -15.984 29.656 8.031 1 98.88 110 ILE B CA 1
ATOM 3676 C C . ILE B 1 110 ? -16.234 28.484 8.953 1 98.88 110 ILE B C 1
ATOM 3678 O O . ILE B 1 110 ? -16.656 27.406 8.508 1 98.88 110 ILE B O 1
ATOM 3682 N N . ILE B 1 111 ? -15.992 28.656 10.234 1 98.94 111 ILE B N 1
ATOM 3683 C CA . ILE B 1 111 ? -16.188 27.578 11.211 1 98.94 111 ILE B CA 1
ATOM 3684 C C . ILE B 1 111 ? -17.656 27.203 11.281 1 98.94 111 ILE B C 1
ATOM 3686 O O . ILE B 1 111 ? -18 26.031 11.312 1 98.94 111 ILE B O 1
ATOM 3690 N N . ARG B 1 112 ? -18.547 28.234 11.312 1 98.94 112 ARG B N 1
ATOM 3691 C CA . ARG B 1 112 ? -19.984 27.953 11.297 1 98.94 112 ARG B CA 1
ATOM 3692 C C . ARG B 1 112 ? -20.359 27.141 10.062 1 98.94 112 ARG B C 1
ATOM 3694 O O . ARG B 1 112 ? -21.141 26.203 10.148 1 98.94 112 ARG B O 1
ATOM 3701 N N . ASN B 1 113 ? -19.812 27.531 8.93 1 98.88 113 ASN B N 1
ATOM 3702 C CA . ASN B 1 113 ? -20.109 26.828 7.68 1 98.88 113 ASN B CA 1
ATOM 3703 C C . ASN B 1 113 ? -19.609 25.391 7.715 1 98.88 113 ASN B C 1
ATOM 3705 O O . ASN B 1 113 ? -20.281 24.484 7.211 1 98.88 113 ASN B O 1
ATOM 3709 N N . ALA B 1 114 ? -18.438 25.172 8.281 1 98.94 114 ALA B N 1
ATOM 3710 C CA . ALA B 1 114 ? -17.938 23.797 8.445 1 98.94 114 ALA B CA 1
ATOM 3711 C C . ALA B 1 114 ? -18.891 22.969 9.289 1 98.94 114 ALA B C 1
ATOM 3713 O O . ALA B 1 114 ? -19.188 21.828 8.938 1 98.94 114 ALA B O 1
ATOM 3714 N N . GLY B 1 115 ? -19.375 23.516 10.336 1 98.88 115 GLY B N 1
ATOM 3715 C CA . GLY B 1 115 ? -20.344 22.844 11.172 1 98.88 115 GLY B CA 1
ATOM 3716 C C . GLY B 1 115 ? -21.609 22.469 10.43 1 98.88 115 GLY B C 1
ATOM 3717 O O . GLY B 1 115 ? -22.109 21.344 10.555 1 98.88 115 GLY B O 1
ATOM 3718 N N . LYS B 1 116 ? -22.109 23.391 9.672 1 98.88 116 LYS B N 1
ATOM 3719 C CA . LYS B 1 116 ? -23.312 23.156 8.883 1 98.88 116 LYS B CA 1
ATOM 3720 C C . LYS B 1 116 ? -23.109 22 7.906 1 98.88 116 LYS B C 1
ATOM 3722 O O . LYS B 1 116 ? -24.047 21.266 7.605 1 98.88 116 LYS B O 1
ATOM 3727 N N . ALA B 1 117 ? -21.891 21.875 7.426 1 98.81 117 ALA B N 1
ATOM 3728 C CA . ALA B 1 117 ? -21.578 20.844 6.441 1 98.81 117 ALA B CA 1
ATOM 3729 C C . ALA B 1 117 ? -21.297 19.5 7.117 1 98.81 117 ALA B C 1
ATOM 3731 O O . ALA B 1 117 ? -21.031 18.5 6.441 1 98.81 117 ALA B O 1
ATOM 3732 N N . GLY B 1 118 ? -21.297 19.453 8.406 1 98.69 118 GLY B N 1
ATOM 3733 C CA . GLY B 1 118 ? -21.047 18.219 9.133 1 98.69 118 GLY B CA 1
ATOM 3734 C C . GLY B 1 118 ? -19.562 17.906 9.281 1 98.69 118 GLY B C 1
ATOM 3735 O O . GLY B 1 118 ? -19.188 16.75 9.5 1 98.69 118 GLY B O 1
ATOM 3736 N N . ILE B 1 119 ? -18.734 18.859 9.141 1 98.81 119 ILE B N 1
ATOM 3737 C CA . ILE B 1 119 ? -17.297 18.688 9.328 1 98.81 119 ILE B CA 1
ATOM 3738 C C . ILE B 1 119 ? -16.938 18.828 10.812 1 98.81 119 ILE B C 1
ATOM 3740 O O . ILE B 1 119 ? -17.219 19.875 11.422 1 98.81 119 ILE B O 1
ATOM 3744 N N . ARG B 1 120 ? -16.281 17.906 11.336 1 98.56 120 ARG B N 1
ATOM 3745 C CA . ARG B 1 120 ? -16.156 17.766 12.789 1 98.56 120 ARG B CA 1
ATOM 3746 C C . ARG B 1 120 ? -14.922 18.5 13.297 1 98.56 120 ARG B C 1
ATOM 3748 O O . ARG B 1 120 ? -14.883 18.922 14.461 1 98.56 120 ARG B O 1
ATOM 3755 N N . SER B 1 121 ? -13.969 18.625 12.461 1 98.88 121 SER B N 1
ATOM 3756 C CA . SER B 1 121 ? -12.703 19.156 12.922 1 98.88 121 SER B CA 1
ATOM 3757 C C . SER B 1 121 ? -12.125 20.156 11.93 1 98.88 121 SER B C 1
ATOM 3759 O O . SER B 1 121 ? -12.328 20.031 10.719 1 98.88 121 SER B O 1
ATOM 3761 N N . PHE B 1 122 ? -11.492 21.141 12.445 1 98.88 122 PHE B N 1
ATOM 3762 C CA . PHE B 1 122 ? -10.773 22.141 11.664 1 98.88 122 PHE B CA 1
ATOM 3763 C C . PHE B 1 122 ? -9.352 22.297 12.164 1 98.88 122 PHE B C 1
ATOM 3765 O O . PHE B 1 122 ? -9.125 22.859 13.242 1 98.88 122 PHE B O 1
ATOM 3772 N N . GLY B 1 123 ? -8.406 21.766 11.391 1 98.69 123 GLY B N 1
ATOM 3773 C CA . GLY B 1 123 ? -7 21.875 11.734 1 98.69 123 GLY B CA 1
ATOM 3774 C C . GLY B 1 123 ? -6.395 23.203 11.344 1 98.69 123 GLY B C 1
ATOM 3775 O O . GLY B 1 123 ? -6.75 23.781 10.312 1 98.69 123 GLY B O 1
ATOM 3776 N N . TYR B 1 124 ? -5.477 23.641 12.164 1 98.25 124 TYR B N 1
ATOM 3777 C CA . TYR B 1 124 ? -4.801 24.891 11.844 1 98.25 124 TYR B CA 1
ATOM 3778 C C . TYR B 1 124 ? -3.361 24.875 12.344 1 98.25 124 TYR B C 1
ATOM 3780 O O . TYR B 1 124 ? -3.025 24.125 13.266 1 98.25 124 TYR B O 1
ATOM 3788 N N . ASN B 1 125 ? -2.533 25.562 11.688 1 97.06 125 ASN B N 1
ATOM 3789 C CA . ASN B 1 125 ? -1.153 25.828 12.07 1 97.06 125 ASN B CA 1
ATOM 3790 C C . ASN B 1 125 ? -0.929 27.312 12.352 1 97.06 125 ASN B C 1
ATOM 3792 O O . ASN B 1 125 ? -0.798 28.109 11.422 1 97.06 125 ASN B O 1
ATOM 3796 N N . PHE B 1 126 ? -0.891 27.688 13.625 1 98.12 126 PHE B N 1
ATOM 3797 C CA . PHE B 1 126 ? -0.707 29.078 14.031 1 98.12 126 PHE B CA 1
ATOM 3798 C C . PHE B 1 126 ? 0.771 29.453 14.031 1 98.12 126 PHE B C 1
ATOM 3800 O O . PHE B 1 126 ? 1.438 29.359 15.062 1 98.12 126 PHE B O 1
ATOM 3807 N N . SER B 1 127 ? 1.242 29.828 12.93 1 96.5 127 SER B N 1
ATOM 3808 C CA . SER B 1 127 ? 2.658 30.094 12.703 1 96.5 127 SER B CA 1
ATOM 3809 C C . SER B 1 127 ? 2.855 31.219 11.695 1 96.5 127 SER B C 1
ATOM 3811 O O . SER B 1 127 ? 2.115 31.312 10.719 1 96.5 127 SER B O 1
ATOM 3813 N N . LEU B 1 128 ? 3.857 32.062 11.977 1 97.38 128 LEU B N 1
ATOM 3814 C CA . LEU B 1 128 ? 4.164 33.156 11.039 1 97.38 128 LEU B CA 1
ATOM 3815 C C . LEU B 1 128 ? 4.938 32.625 9.836 1 97.38 128 LEU B C 1
ATOM 3817 O O . LEU B 1 128 ? 4.602 32.906 8.695 1 97.38 128 LEU B O 1
ATOM 3821 N N . ALA B 1 129 ? 5.906 31.781 10.086 1 95.31 129 ALA B N 1
ATOM 3822 C CA . ALA B 1 129 ? 6.75 31.219 9.031 1 95.31 129 ALA B CA 1
ATOM 3823 C C . ALA B 1 129 ? 6.051 30.062 8.32 1 95.31 129 ALA B C 1
ATOM 3825 O O . ALA B 1 129 ? 6.387 29.734 7.184 1 95.31 129 ALA B O 1
ATOM 3826 N N . GLY B 1 130 ? 4.996 29.438 9.031 1 93.56 130 GLY B N 1
ATOM 3827 C CA . GLY B 1 130 ? 4.379 28.25 8.461 1 93.56 130 GLY B CA 1
ATOM 3828 C C . GLY B 1 130 ? 5.328 27.062 8.375 1 93.56 130 GLY B C 1
ATOM 3829 O O . GLY B 1 130 ? 6.246 26.953 9.188 1 93.56 130 GLY B O 1
ATOM 3830 N N . VAL B 1 131 ? 5.02 26.109 7.535 1 93.25 131 VAL B N 1
ATOM 3831 C CA . VAL B 1 131 ? 5.91 25 7.207 1 93.25 131 VAL B CA 1
ATOM 3832 C C . VAL B 1 131 ? 6.922 25.453 6.152 1 93.25 131 VAL B C 1
ATOM 3834 O O . VAL B 1 131 ? 6.559 25.688 5 1 93.25 131 VAL B O 1
ATOM 3837 N N . TRP B 1 132 ? 8.148 25.625 6.559 1 94.06 132 TRP B N 1
ATOM 3838 C CA . TRP B 1 132 ? 9.133 26.25 5.688 1 94.06 132 TRP B CA 1
ATOM 3839 C C . TRP B 1 132 ? 10.469 25.531 5.766 1 94.06 132 TRP B C 1
ATOM 3841 O O . TRP B 1 132 ? 10.875 25.062 6.836 1 94.06 132 TRP B O 1
ATOM 3851 N N . GLY B 1 133 ? 11.102 25.422 4.617 1 95.25 133 GLY B N 1
ATOM 3852 C CA . GLY B 1 133 ? 12.5 25.016 4.609 1 95.25 133 GLY B CA 1
ATOM 3853 C C . GLY B 1 133 ? 12.703 23.562 4.246 1 95.25 133 GLY B C 1
ATOM 3854 O O . GLY B 1 133 ? 13.836 23.094 4.137 1 95.25 133 GLY B O 1
ATOM 3855 N N . HIS B 1 134 ? 11.656 22.828 4.043 1 94.62 134 HIS B N 1
ATOM 3856 C CA . HIS B 1 134 ? 11.773 21.438 3.637 1 94.62 134 HIS B CA 1
ATOM 3857 C C . HIS B 1 134 ? 12.508 21.312 2.303 1 94.62 134 HIS B C 1
ATOM 3859 O O . HIS B 1 134 ? 12.352 22.156 1.426 1 94.62 134 HIS B O 1
ATOM 3865 N N . GLN B 1 135 ? 13.297 20.297 2.18 1 95.69 135 GLN B N 1
ATOM 3866 C CA . GLN B 1 135 ? 13.984 19.906 0.948 1 95.69 135 GLN B CA 1
ATOM 3867 C C . GLN B 1 135 ? 13.461 18.578 0.421 1 95.69 135 GLN B C 1
ATOM 3869 O O . GLN B 1 135 ? 12.656 17.922 1.077 1 95.69 135 GLN B O 1
ATOM 3874 N N . LYS B 1 136 ? 13.852 18.297 -0.832 1 93.81 136 LYS B N 1
ATOM 3875 C CA . LYS B 1 136 ? 13.516 17.016 -1.434 1 93.81 136 LYS B CA 1
ATOM 3876 C C . LYS B 1 136 ? 14.773 16.312 -1.948 1 93.81 136 LYS B C 1
ATOM 3878 O O . LYS B 1 136 ? 15.672 16.953 -2.486 1 93.81 136 LYS B O 1
ATOM 3883 N N . GLU B 1 137 ? 14.781 15.07 -1.693 1 95.06 137 GLU B N 1
ATOM 3884 C CA . GLU B 1 137 ? 15.922 14.297 -2.172 1 95.06 137 GLU B CA 1
ATOM 3885 C C . GLU B 1 137 ? 15.562 12.82 -2.336 1 95.06 137 GLU B C 1
ATOM 3887 O O . GLU B 1 137 ? 14.516 12.375 -1.867 1 95.06 137 GLU B O 1
ATOM 3892 N N . ARG B 1 138 ? 16.391 12.094 -3.086 1 94.75 138 ARG B N 1
ATOM 3893 C CA . ARG B 1 138 ? 16.234 10.664 -3.285 1 94.75 138 ARG B CA 1
ATOM 3894 C C . ARG B 1 138 ? 17 9.867 -2.229 1 94.75 138 ARG B C 1
ATOM 3896 O O . ARG B 1 138 ? 17.938 9.148 -2.551 1 94.75 138 ARG B O 1
ATOM 3903 N N . SER B 1 139 ? 16.547 9.969 -1.041 1 91.62 139 SER B N 1
ATOM 3904 C CA . SER B 1 139 ? 17.266 9.328 0.057 1 91.62 139 SER B CA 1
ATOM 3905 C C . SER B 1 139 ? 16.422 8.234 0.708 1 91.62 139 SER B C 1
ATOM 3907 O O . SER B 1 139 ? 16.906 7.527 1.599 1 91.62 139 SER B O 1
ATOM 3909 N N . GLY B 1 140 ? 15.266 8.055 0.283 1 94.69 140 GLY B N 1
ATOM 3910 C CA . GLY B 1 140 ? 14.438 7 0.841 1 94.69 140 GLY B CA 1
ATOM 3911 C C . GLY B 1 140 ? 14.875 5.613 0.414 1 94.69 140 GLY B C 1
ATOM 3912 O O . GLY B 1 140 ? 15.727 5.469 -0.468 1 94.69 140 GLY B O 1
ATOM 3913 N N . ARG B 1 141 ? 14.328 4.621 1.096 1 97.81 141 ARG B N 1
ATOM 3914 C CA . ARG B 1 141 ? 14.594 3.234 0.732 1 97.81 141 ARG B CA 1
ATOM 3915 C C . ARG B 1 141 ? 14.445 3.023 -0.771 1 97.81 141 ARG B C 1
ATOM 3917 O O . ARG B 1 141 ? 13.461 3.451 -1.371 1 97.81 141 ARG B O 1
ATOM 3924 N N . GLY B 1 142 ? 15.469 2.361 -1.332 1 97.56 142 GLY B N 1
ATOM 3925 C CA . GLY B 1 142 ? 15.43 2.078 -2.758 1 97.56 142 GLY B CA 1
ATOM 3926 C C . GLY B 1 142 ? 15.523 3.324 -3.617 1 97.56 142 GLY B C 1
ATOM 3927 O O . GLY B 1 142 ? 15.133 3.309 -4.789 1 97.56 142 GLY B O 1
ATOM 3928 N N . GLY B 1 143 ? 15.852 4.438 -3.049 1 97.25 143 GLY B N 1
ATOM 3929 C CA . GLY B 1 143 ? 15.992 5.672 -3.811 1 97.25 143 GLY B CA 1
ATOM 3930 C C . GLY B 1 143 ? 14.688 6.426 -3.965 1 97.25 143 GLY B C 1
ATOM 3931 O O . GLY B 1 143 ? 14.562 7.285 -4.84 1 97.25 143 GLY B O 1
ATOM 3932 N N . ALA B 1 144 ? 13.742 6.176 -3.182 1 97.81 144 ALA B N 1
ATOM 3933 C CA . ALA B 1 144 ? 12.469 6.879 -3.248 1 97.81 144 ALA B CA 1
ATOM 3934 C C . ALA B 1 144 ? 12.648 8.375 -2.992 1 97.81 144 ALA B C 1
ATOM 3936 O O . ALA B 1 144 ? 13.484 8.773 -2.174 1 97.81 144 ALA B O 1
ATOM 3937 N N . TYR B 1 145 ? 11.891 9.125 -3.691 1 95.44 145 TYR B N 1
ATOM 3938 C CA . TYR B 1 145 ? 11.93 10.586 -3.598 1 95.44 145 TYR B CA 1
ATOM 3939 C C . TYR B 1 145 ? 11.094 11.078 -2.424 1 95.44 145 TYR B C 1
ATOM 3941 O O . TYR B 1 145 ? 9.898 10.797 -2.344 1 95.44 145 TYR B O 1
ATOM 3949 N N . GLY B 1 146 ? 11.773 11.727 -1.41 1 94.5 146 GLY B N 1
ATOM 3950 C CA . GLY B 1 146 ? 11.07 12.117 -0.2 1 94.5 146 GLY B CA 1
ATOM 3951 C C . GLY B 1 146 ? 11.469 13.492 0.305 1 94.5 146 GLY B C 1
ATOM 3952 O O . GLY B 1 146 ? 12.32 14.156 -0.289 1 94.5 146 GLY B O 1
ATOM 3953 N N . THR B 1 147 ? 10.82 13.891 1.324 1 95.88 147 THR B N 1
ATOM 3954 C CA . THR B 1 147 ? 11.023 15.18 1.977 1 95.88 147 THR B CA 1
ATOM 3955 C C . THR B 1 147 ? 12.023 15.055 3.121 1 95.88 147 THR B C 1
ATOM 3957 O O . THR B 1 147 ? 12.039 14.047 3.832 1 95.88 147 THR B O 1
ATOM 3960 N N . CYS B 1 148 ? 12.875 16.047 3.244 1 96.94 148 CYS B N 1
ATOM 3961 C CA . CYS B 1 148 ? 13.812 16.109 4.355 1 96.94 148 CYS B CA 1
ATOM 3962 C C . CYS B 1 148 ? 14.031 17.547 4.82 1 96.94 148 CYS B C 1
ATOM 3964 O O . CYS B 1 148 ? 13.492 18.484 4.219 1 96.94 148 CYS B O 1
ATOM 3966 N N . PHE B 1 149 ? 14.625 17.688 5.922 1 97.75 149 PHE B N 1
ATOM 3967 C CA . PHE B 1 149 ? 15 18.984 6.469 1 97.75 149 PHE B CA 1
ATOM 3968 C C . PHE B 1 149 ? 16.438 18.953 6.992 1 97.75 149 PHE B C 1
ATOM 3970 O O . PHE B 1 149 ? 16.781 18.109 7.828 1 97.75 149 PHE B O 1
ATOM 3977 N N . ASP B 1 150 ? 17.25 19.75 6.453 1 97.94 150 ASP B N 1
ATOM 3978 C CA . ASP B 1 150 ? 18.625 19.984 6.875 1 97.94 150 ASP B CA 1
ATOM 3979 C C . ASP B 1 150 ? 18.906 21.469 7.059 1 97.94 150 ASP B C 1
ATOM 3981 O O . ASP B 1 150 ? 19.062 22.203 6.082 1 97.94 150 ASP B O 1
ATOM 3985 N N . ALA B 1 151 ? 18.984 21.891 8.289 1 97.5 151 ALA B N 1
ATOM 3986 C CA . ALA B 1 151 ? 19.141 23.297 8.625 1 97.5 151 ALA B CA 1
ATOM 3987 C C . ALA B 1 151 ? 20.406 23.875 7.988 1 97.5 151 ALA B C 1
ATOM 3989 O O . ALA B 1 151 ? 20.484 25.078 7.723 1 97.5 151 ALA B O 1
ATOM 3990 N N . SER B 1 152 ? 21.391 23.078 7.738 1 97.62 152 SER B N 1
ATOM 3991 C CA . SER B 1 152 ? 22.656 23.547 7.176 1 97.62 152 SER B CA 1
ATOM 3992 C C . SER B 1 152 ? 22.5 23.938 5.707 1 97.62 152 SER B C 1
ATOM 3994 O O . SER B 1 152 ? 23.375 24.594 5.137 1 97.62 152 SER B O 1
ATOM 3996 N N . ARG B 1 153 ? 21.422 23.562 5.105 1 95.94 153 ARG B N 1
ATOM 3997 C CA . ARG B 1 153 ? 21.234 23.781 3.674 1 95.94 153 ARG B CA 1
ATOM 3998 C C . ARG B 1 153 ? 20.359 25.016 3.416 1 95.94 153 ARG B C 1
ATOM 4000 O O . ARG B 1 153 ? 20.062 25.328 2.266 1 95.94 153 ARG B O 1
ATOM 4007 N N . ILE B 1 154 ? 19.922 25.703 4.473 1 95.56 154 ILE B N 1
ATOM 4008 C CA . ILE B 1 154 ? 19.047 26.844 4.293 1 95.56 154 ILE B CA 1
ATOM 4009 C C . ILE B 1 154 ? 19.438 27.969 5.258 1 95.56 154 ILE B C 1
ATOM 4011 O O . ILE B 1 154 ? 20.141 27.719 6.242 1 95.56 154 ILE B O 1
ATOM 4015 N N . LYS B 1 155 ? 19.047 29.203 4.957 1 95.75 155 LYS B N 1
ATOM 4016 C CA . LYS B 1 155 ? 19.219 30.328 5.871 1 95.75 155 LYS B CA 1
ATOM 4017 C C . LYS B 1 155 ? 18.047 30.422 6.848 1 95.75 155 LYS B C 1
ATOM 4019 O O . LYS B 1 155 ? 17.094 31.156 6.605 1 95.75 155 LYS B O 1
ATOM 4024 N N . LEU B 1 156 ? 18.203 29.859 8.039 1 95.25 156 LEU B N 1
ATOM 4025 C CA . LEU B 1 156 ? 17.125 29.672 9 1 95.25 156 LEU B CA 1
ATOM 4026 C C . LEU B 1 156 ? 16.547 31.016 9.445 1 95.25 156 LEU B C 1
ATOM 4028 O O . LEU B 1 156 ? 15.367 31.109 9.789 1 95.25 156 LEU B O 1
ATOM 4032 N N . ASP B 1 157 ? 17.375 32.031 9.398 1 95.31 157 ASP B N 1
ATOM 4033 C CA . ASP B 1 157 ? 16.953 33.312 9.953 1 95.31 157 ASP B CA 1
ATOM 4034 C C . ASP B 1 157 ? 16.609 34.312 8.844 1 95.31 157 ASP B C 1
ATOM 4036 O O . ASP B 1 157 ? 16.531 35.531 9.086 1 95.31 157 ASP B O 1
ATOM 4040 N N . ALA B 1 158 ? 16.484 33.781 7.641 1 96.31 158 ALA B N 1
ATOM 4041 C CA . ALA B 1 158 ? 16.047 34.688 6.566 1 96.31 158 ALA B CA 1
ATOM 4042 C C . ALA B 1 158 ? 14.734 35.375 6.91 1 96.31 158 ALA B C 1
ATOM 4044 O O . ALA B 1 158 ? 13.734 34.688 7.191 1 96.31 158 ALA B O 1
ATOM 4045 N N . PRO B 1 159 ? 14.688 36.656 6.867 1 96.31 159 PRO B N 1
ATOM 4046 C CA . PRO B 1 159 ? 13.484 37.344 7.324 1 96.31 159 PRO B CA 1
ATOM 4047 C C . PRO B 1 159 ? 12.289 37.125 6.406 1 96.31 159 PRO B C 1
ATOM 4049 O O . PRO B 1 159 ? 12.461 36.875 5.203 1 96.31 159 PRO B O 1
ATOM 4052 N N . ILE B 1 160 ? 11.109 37.219 6.957 1 97.38 160 ILE B N 1
ATOM 4053 C CA . ILE B 1 160 ? 9.875 37.094 6.184 1 97.38 160 ILE B CA 1
ATOM 4054 C C . ILE B 1 160 ? 9.555 38.438 5.523 1 97.38 160 ILE B C 1
ATOM 4056 O O . ILE B 1 160 ? 9.422 39.469 6.207 1 97.38 160 ILE B O 1
ATOM 4060 N N . PRO B 1 161 ? 9.438 38.469 4.203 1 96.62 161 PRO B N 1
ATOM 4061 C CA . PRO B 1 161 ? 9.055 39.719 3.551 1 96.62 161 PRO B CA 1
ATOM 4062 C C . PRO B 1 161 ? 7.668 40.188 3.969 1 96.62 161 PRO B C 1
ATOM 4064 O O . PRO B 1 161 ? 6.77 39.375 4.203 1 96.62 161 PRO B O 1
ATOM 4067 N N . ASN B 1 162 ? 7.492 41.531 3.971 1 96.81 162 ASN B N 1
ATOM 4068 C CA . ASN B 1 162 ? 6.137 42.062 4.113 1 96.81 162 ASN B CA 1
ATOM 4069 C C . ASN B 1 162 ? 5.215 41.531 3.018 1 96.81 162 ASN B C 1
ATOM 4071 O O . ASN B 1 162 ? 5.625 41.406 1.863 1 96.81 162 ASN B O 1
ATOM 4075 N N . GLY B 1 163 ? 4.027 41.156 3.42 1 97.06 163 GLY B N 1
ATOM 4076 C CA . GLY B 1 163 ? 3.09 40.625 2.457 1 97.06 163 GLY B CA 1
ATOM 4077 C C . GLY B 1 163 ? 3.123 39.094 2.389 1 97.06 163 GLY B C 1
ATOM 4078 O O . GLY B 1 163 ? 2.332 38.5 1.668 1 97.06 163 GLY B O 1
ATOM 4079 N N . GLU B 1 164 ? 4.043 38.531 3.111 1 95.94 164 GLU B N 1
ATOM 4080 C CA . GLU B 1 164 ? 4.133 37.062 3.176 1 95.94 164 GLU B CA 1
ATOM 4081 C C . GLU B 1 164 ? 3.848 36.562 4.586 1 95.94 164 GLU B C 1
ATOM 4083 O O . GLU B 1 164 ? 4.148 37.219 5.57 1 95.94 164 GLU B O 1
ATOM 4088 N N . ILE B 1 165 ? 3.188 35.469 4.633 1 94.25 165 ILE B N 1
ATOM 4089 C CA . ILE B 1 165 ? 2.928 34.719 5.871 1 94.25 165 ILE B CA 1
ATOM 4090 C C . ILE B 1 165 ? 2.752 33.25 5.57 1 94.25 165 ILE B C 1
ATOM 4092 O O . ILE B 1 165 ? 2.424 32.875 4.445 1 94.25 165 ILE B O 1
ATOM 4096 N N . TRP B 1 166 ? 3.102 32.312 6.52 1 89.38 166 TRP B N 1
ATOM 4097 C CA . TRP B 1 166 ? 2.885 30.875 6.332 1 89.38 166 TRP B CA 1
ATOM 4098 C C . TRP B 1 166 ? 3.529 30.391 5.039 1 89.38 166 TRP B C 1
ATOM 4100 O O . TRP B 1 166 ? 2.986 29.516 4.355 1 89.38 166 TRP B O 1
ATOM 4110 N N . ASN B 1 167 ? 4.512 31.078 4.52 1 88 167 ASN B N 1
ATOM 4111 C CA . ASN B 1 167 ? 5.262 30.75 3.311 1 88 167 ASN B CA 1
ATOM 4112 C C . ASN B 1 167 ? 4.441 31.016 2.053 1 88 167 ASN B C 1
ATOM 4114 O O . ASN B 1 167 ? 4.562 30.297 1.061 1 88 167 ASN B O 1
ATOM 4118 N N . MET B 1 168 ? 3.443 31.859 2.135 1 93.5 168 MET B N 1
ATOM 4119 C CA . MET B 1 168 ? 2.67 32.312 0.98 1 93.5 168 MET B CA 1
ATOM 4120 C C . MET B 1 168 ? 2.625 33.812 0.912 1 93.5 168 MET B C 1
ATOM 4122 O O . MET B 1 168 ? 2.793 34.5 1.928 1 93.5 168 MET B O 1
ATOM 4126 N N . THR B 1 169 ? 2.375 34.312 -0.34 1 95.25 169 THR B N 1
ATOM 4127 C CA . THR B 1 169 ? 2.197 35.75 -0.547 1 95.25 169 THR B CA 1
ATOM 4128 C C . THR B 1 169 ? 0.72 36.125 -0.488 1 95.25 169 THR B C 1
ATOM 4130 O O . THR B 1 169 ? -0.082 35.656 -1.291 1 95.25 169 THR B O 1
ATOM 4133 N N . TYR B 1 170 ? 0.349 36.969 0.538 1 95.81 170 TYR B N 1
ATOM 4134 C CA . TYR B 1 170 ? -1.046 37.375 0.635 1 95.81 170 TYR B CA 1
ATOM 4135 C C . TYR B 1 170 ? -1.233 38.781 0.106 1 95.81 170 TYR B C 1
ATOM 4137 O O . TYR B 1 170 ? -2.359 39.219 -0.153 1 95.81 170 TYR B O 1
ATOM 4145 N N . ARG B 1 171 ? -0.189 39.531 -0.039 1 95.44 171 ARG B N 1
ATOM 4146 C CA . ARG B 1 171 ? -0.162 40.875 -0.636 1 95.44 171 ARG B CA 1
ATOM 4147 C C . ARG B 1 171 ? 1.135 41.094 -1.405 1 95.44 171 ARG B C 1
ATOM 4149 O O . ARG B 1 171 ? 2.225 41 -0.836 1 95.44 171 ARG B O 1
ATOM 4156 N N . SER B 1 172 ? 1.035 41.5 -2.645 1 92.38 172 SER B N 1
ATOM 4157 C CA . SER B 1 172 ? 2.207 41.625 -3.502 1 92.38 172 SER B CA 1
ATOM 4158 C C . SER B 1 172 ? 2.799 43.031 -3.404 1 92.38 172 SER B C 1
ATOM 4160 O O . SER B 1 172 ? 2.123 43.969 -2.979 1 92.38 172 SER B O 1
ATOM 4162 N N . ASN B 1 173 ? 4.035 43.188 -3.732 1 89.25 173 ASN B N 1
ATOM 4163 C CA . ASN B 1 173 ? 4.75 44.438 -3.949 1 89.25 173 ASN B CA 1
ATOM 4164 C C . ASN B 1 173 ? 4.895 45.219 -2.654 1 89.25 173 ASN B C 1
ATOM 4166 O O . ASN B 1 173 ? 4.793 46.438 -2.66 1 89.25 173 ASN B O 1
ATOM 4170 N N . GLU B 1 174 ? 4.969 44.531 -1.626 1 91.38 174 GLU B N 1
ATOM 4171 C CA . GLU B 1 174 ? 5.273 45.156 -0.355 1 91.38 174 GLU B CA 1
ATOM 4172 C C . GLU B 1 174 ? 6.781 45.312 -0.161 1 91.38 174 GLU B C 1
ATOM 4174 O O . GLU B 1 174 ? 7.559 44.5 -0.629 1 91.38 174 GLU B O 1
ATOM 4179 N N . GLN B 1 175 ? 7.09 46.375 0.454 1 93.94 175 GLN B N 1
ATOM 4180 C CA . GLN B 1 175 ? 8.5 46.625 0.734 1 93.94 175 GLN B CA 1
ATOM 4181 C C . GLN B 1 175 ? 8.852 46.25 2.172 1 93.94 175 GLN B C 1
ATOM 4183 O O . GLN B 1 175 ? 7.988 46.25 3.051 1 93.94 175 GLN B O 1
ATOM 4188 N N . GLY B 1 176 ? 10.086 45.781 2.346 1 96.38 176 GLY B N 1
ATOM 4189 C CA . GLY B 1 176 ? 10.578 45.5 3.688 1 96.38 176 GLY B CA 1
ATOM 4190 C C . GLY B 1 176 ? 10.227 44.125 4.176 1 96.38 176 GLY B C 1
ATOM 4191 O O . GLY B 1 176 ? 9.805 43.25 3.395 1 96.38 176 GLY B O 1
ATOM 4192 N N . VAL B 1 177 ? 10.555 43.906 5.504 1 97 177 VAL B N 1
ATOM 4193 C CA . VAL B 1 177 ? 10.352 42.594 6.117 1 97 177 VAL B CA 1
ATOM 4194 C C . VAL B 1 177 ? 9.531 42.75 7.395 1 97 177 VAL B C 1
ATOM 4196 O O . VAL B 1 177 ? 9.422 43.844 7.945 1 97 177 VAL B O 1
ATOM 4199 N N . LEU B 1 178 ? 8.977 41.688 7.848 1 96.88 178 LEU B N 1
ATOM 4200 C CA . LEU B 1 178 ? 8.195 41.688 9.078 1 96.88 178 LEU B CA 1
ATOM 4201 C C . LEU B 1 178 ? 9.07 42.031 10.281 1 96.88 178 LEU B C 1
ATOM 4203 O O . LEU B 1 178 ? 10.203 41.562 10.383 1 96.88 178 LEU B O 1
ATOM 4207 N N . ALA B 1 179 ? 8.539 42.781 11.109 1 95.12 179 ALA B N 1
ATOM 4208 C CA . ALA B 1 179 ? 9.234 43.094 12.359 1 95.12 179 ALA B CA 1
ATOM 4209 C C . ALA B 1 179 ? 9.25 41.875 13.281 1 95.12 179 ALA B C 1
ATOM 4211 O O . ALA B 1 179 ? 8.266 41.156 13.375 1 95.12 179 ALA B O 1
ATOM 4212 N N . PRO B 1 180 ? 10.352 41.656 13.93 1 95.12 180 PRO B N 1
ATOM 4213 C CA . PRO B 1 180 ? 10.398 40.531 14.875 1 95.12 180 PRO B CA 1
ATOM 4214 C C . PRO B 1 180 ? 9.422 40.688 16.047 1 95.12 180 PRO B C 1
ATOM 4216 O O . PRO B 1 180 ? 9.086 41.812 16.406 1 95.12 180 PRO B O 1
ATOM 4219 N N . ILE B 1 181 ? 8.984 39.625 16.547 1 97.75 181 ILE B N 1
ATOM 4220 C CA . ILE B 1 181 ? 8.172 39.625 17.766 1 97.75 181 ILE B CA 1
ATOM 4221 C C . ILE B 1 181 ? 8.742 38.625 18.766 1 97.75 181 ILE B C 1
ATOM 4223 O O . ILE B 1 181 ? 9.586 37.781 18.406 1 97.75 181 ILE B O 1
ATOM 4227 N N . THR B 1 182 ? 8.281 38.656 20.031 1 97.88 182 THR B N 1
ATOM 4228 C CA . THR B 1 182 ? 8.727 37.719 21.062 1 97.88 182 THR B CA 1
ATOM 4229 C C . THR B 1 182 ? 7.824 36.5 21.109 1 97.88 182 THR B C 1
ATOM 4231 O O . THR B 1 182 ? 6.711 36.531 20.578 1 97.88 182 THR B O 1
ATOM 4234 N N . SER B 1 183 ? 8.328 35.469 21.688 1 98.38 183 SER B N 1
ATOM 4235 C CA . SER B 1 183 ? 7.523 34.281 21.953 1 98.38 183 SER B CA 1
ATOM 4236 C C . SER B 1 183 ? 6.266 34.625 22.734 1 98.38 183 SER B C 1
ATOM 4238 O O . SER B 1 183 ? 5.18 34.125 22.438 1 98.38 183 SER B O 1
ATOM 4240 N N . ALA B 1 184 ? 6.41 35.469 23.719 1 98.56 184 ALA B N 1
ATOM 4241 C CA . ALA B 1 184 ? 5.277 35.875 24.547 1 98.56 184 ALA B CA 1
ATOM 4242 C C . ALA B 1 184 ? 4.199 36.531 23.703 1 98.56 184 ALA B C 1
ATOM 4244 O O . ALA B 1 184 ? 3.006 36.344 23.922 1 98.56 184 ALA B O 1
ATOM 4245 N N . GLU B 1 185 ? 4.602 37.344 22.781 1 98.56 185 GLU B N 1
ATOM 4246 C CA . GLU B 1 185 ? 3.654 38.031 21.891 1 98.56 185 GLU B CA 1
ATOM 4247 C C . GLU B 1 185 ? 2.902 37 21.031 1 98.56 185 GLU B C 1
ATOM 4249 O O . GLU B 1 185 ? 1.688 37.125 20.844 1 98.56 185 GLU B O 1
ATOM 4254 N N . LEU B 1 186 ? 3.639 36.062 20.531 1 98.62 186 LEU B N 1
ATOM 4255 C CA . LEU B 1 186 ? 2.986 35.094 19.688 1 98.62 186 LEU B CA 1
ATOM 4256 C C . LEU B 1 186 ? 1.979 34.25 20.469 1 98.62 186 LEU B C 1
ATOM 4258 O O . LEU B 1 186 ? 0.868 34 20 1 98.62 186 LEU B O 1
ATOM 4262 N N . TRP B 1 187 ? 2.326 33.844 21.672 1 98.75 187 TRP B N 1
ATOM 4263 C CA . TRP B 1 187 ? 1.408 33.094 22.531 1 98.75 187 TRP B CA 1
ATOM 4264 C C . TRP B 1 187 ? 0.179 33.938 22.875 1 98.75 187 TRP B C 1
ATOM 4266 O O . TRP B 1 187 ? -0.937 33.406 22.938 1 98.75 187 TRP B O 1
ATOM 4276 N N . ALA B 1 188 ? 0.397 35.219 23.078 1 98.69 188 ALA B N 1
ATOM 4277 C CA . ALA B 1 188 ? -0.72 36.094 23.359 1 98.69 188 ALA B CA 1
ATOM 4278 C C . ALA B 1 188 ? -1.675 36.188 22.172 1 98.69 188 ALA B C 1
ATOM 4280 O O . ALA B 1 188 ? -2.893 36.281 22.359 1 98.69 188 ALA B O 1
ATOM 4281 N N . ARG B 1 189 ? -1.099 36.219 21 1 98.69 189 ARG B N 1
ATOM 4282 C CA . ARG B 1 189 ? -1.923 36.25 19.797 1 98.69 189 ARG B CA 1
ATOM 4283 C C . ARG B 1 189 ? -2.744 34.969 19.656 1 98.69 189 ARG B C 1
ATOM 4285 O O . ARG B 1 189 ? -3.926 35.031 19.312 1 98.69 189 ARG B O 1
ATOM 4292 N N . LEU B 1 190 ? -2.113 33.812 19.969 1 98.81 190 LEU B N 1
ATOM 4293 C CA . LEU B 1 190 ? -2.852 32.562 19.922 1 98.81 190 LEU B CA 1
ATOM 4294 C C . LEU B 1 190 ? -3.975 32.562 20.953 1 98.81 190 LEU B C 1
ATOM 4296 O O . LEU B 1 190 ? -5.094 32.125 20.656 1 98.81 190 LEU B O 1
ATOM 4300 N N . ARG B 1 191 ? -3.646 32.969 22.141 1 98.69 191 ARG B N 1
ATOM 4301 C CA . ARG B 1 191 ? -4.645 33 23.203 1 98.69 191 ARG B CA 1
ATOM 4302 C C . ARG B 1 191 ? -5.859 33.844 22.797 1 98.69 191 ARG B C 1
ATOM 4304 O O . ARG B 1 191 ? -7 33.375 22.953 1 98.69 191 ARG B O 1
ATOM 4311 N N . ARG B 1 192 ? -5.633 35.031 22.25 1 98.5 192 ARG B N 1
ATOM 4312 C CA . ARG B 1 192 ? -6.719 35.875 21.812 1 98.5 192 ARG B CA 1
ATOM 4313 C C . ARG B 1 192 ? -7.535 35.219 20.703 1 98.5 192 ARG B C 1
ATOM 4315 O O . ARG B 1 192 ? -8.766 35.312 20.703 1 98.5 192 ARG B O 1
ATOM 4322 N N . PHE B 1 193 ? -6.852 34.656 19.781 1 98.81 193 PHE B N 1
ATOM 4323 C CA . PHE B 1 193 ? -7.5 33.938 18.688 1 98.81 193 PHE B CA 1
ATOM 4324 C C . PHE B 1 193 ? -8.43 32.844 19.234 1 98.81 193 PHE B C 1
ATOM 4326 O O . PHE B 1 193 ? -9.609 32.812 18.875 1 98.81 193 PHE B O 1
ATOM 4333 N N . LEU B 1 194 ? -7.914 31.969 20.141 1 98.81 194 LEU B N 1
ATOM 4334 C CA . LEU B 1 194 ? -8.672 30.844 20.672 1 98.81 194 LEU B CA 1
ATOM 4335 C C . LEU B 1 194 ? -9.844 31.328 21.516 1 98.81 194 LEU B C 1
ATOM 4337 O O . LEU B 1 194 ? -10.938 30.766 21.469 1 98.81 194 LEU B O 1
ATOM 4341 N N . GLU B 1 195 ? -9.602 32.344 22.281 1 98.38 195 GLU B N 1
ATOM 4342 C CA . GLU B 1 195 ? -10.656 32.906 23.125 1 98.38 195 GLU B CA 1
ATOM 4343 C C . GLU B 1 195 ? -11.836 33.375 22.281 1 98.38 195 GLU B C 1
ATOM 4345 O O . GLU B 1 195 ? -12.984 33.281 22.719 1 98.38 195 GLU B O 1
ATOM 4350 N N . GLU B 1 196 ? -11.531 33.844 21.141 1 98.5 196 GLU B N 1
ATOM 4351 C CA . GLU B 1 196 ? -12.57 34.406 20.281 1 98.5 196 GLU B CA 1
ATOM 4352 C C . GLU B 1 196 ? -13.234 33.312 19.438 1 98.5 196 GLU B C 1
ATOM 4354 O O . GLU B 1 196 ? -14.438 33.375 19.188 1 98.5 196 GLU B O 1
ATOM 4359 N N . ILE B 1 197 ? -12.516 32.344 19.031 1 98.81 197 ILE B N 1
ATOM 4360 C CA . ILE B 1 197 ? -13.023 31.453 18 1 98.81 197 ILE B CA 1
ATOM 4361 C C . ILE B 1 197 ? -13.633 30.219 18.641 1 98.81 197 ILE B C 1
ATOM 4363 O O . ILE B 1 197 ? -14.531 29.594 18.078 1 98.81 197 ILE B O 1
ATOM 4367 N N . LEU B 1 198 ? -13.188 29.766 19.812 1 98.81 198 LEU B N 1
ATOM 4368 C CA . LEU B 1 198 ? -13.586 28.5 20.422 1 98.81 198 LEU B CA 1
ATOM 4369 C C . LEU B 1 198 ? -15.07 28.484 20.75 1 98.81 198 LEU B C 1
ATOM 4371 O O . LEU B 1 198 ? -15.758 27.5 20.531 1 98.81 198 LEU B O 1
ATOM 4375 N N . PRO B 1 199 ? -15.617 29.594 21.297 1 98.69 199 PRO B N 1
ATOM 4376 C CA . PRO B 1 199 ? -17.062 29.578 21.547 1 98.69 199 PRO B CA 1
ATOM 4377 C C . PRO B 1 199 ? -17.875 29.328 20.281 1 98.69 199 PRO B C 1
ATOM 4379 O O . PRO B 1 199 ? -18.875 28.609 20.328 1 98.69 199 PRO B O 1
ATOM 4382 N N . VAL B 1 200 ? -17.469 29.891 19.188 1 98.81 200 VAL B N 1
ATOM 4383 C CA . VAL B 1 200 ? -18.141 29.688 17.906 1 98.81 200 VAL B CA 1
ATOM 4384 C C . VAL B 1 200 ? -17.969 28.234 17.469 1 98.81 200 VAL B C 1
ATOM 4386 O O . VAL B 1 200 ? -18.906 27.609 16.969 1 98.81 200 VAL B O 1
ATOM 4389 N N . ALA B 1 201 ? -16.75 27.734 17.641 1 98.88 201 ALA B N 1
ATOM 4390 C CA . ALA B 1 201 ? -16.469 26.344 17.312 1 98.88 201 ALA B CA 1
ATOM 4391 C C . ALA B 1 201 ? -17.375 25.391 18.109 1 98.88 201 ALA B C 1
ATOM 4393 O O . ALA B 1 201 ? -17.984 24.484 17.531 1 98.88 201 ALA B O 1
ATOM 4394 N N . GLU B 1 202 ? -17.547 25.609 19.359 1 98.31 202 GLU B N 1
ATOM 4395 C CA . GLU B 1 202 ? -18.391 24.797 20.234 1 98.31 202 GLU B CA 1
ATOM 4396 C C . GLU B 1 202 ? -19.844 24.828 19.766 1 98.31 202 GLU B C 1
ATOM 4398 O O . GLU B 1 202 ? -20.484 23.781 19.656 1 98.31 202 GLU B O 1
ATOM 4403 N N . GLU B 1 203 ? -20.234 25.984 19.547 1 98.38 203 GLU B N 1
ATOM 4404 C CA . GLU B 1 203 ? -21.625 26.156 19.125 1 98.38 203 GLU B CA 1
ATOM 4405 C C . GLU B 1 203 ? -21.891 25.453 17.797 1 98.38 203 GLU B C 1
ATOM 4407 O O . GLU B 1 203 ? -22.984 24.969 17.562 1 98.38 203 GLU B O 1
ATOM 4412 N N . SER B 1 204 ? -20.906 25.406 16.953 1 98.75 204 SER B N 1
ATOM 4413 C CA . SER B 1 204 ? -21.047 24.859 15.602 1 98.75 204 SER B CA 1
ATOM 4414 C C . SER B 1 204 ? -20.766 23.359 15.578 1 98.75 204 SER B C 1
ATOM 4416 O O . SER B 1 204 ? -20.891 22.719 14.539 1 98.75 204 SER B O 1
ATOM 4418 N N . GLY B 1 205 ? -20.312 22.781 16.703 1 98.44 205 GLY B N 1
ATOM 4419 C CA . GLY B 1 205 ? -19.953 21.375 16.75 1 98.44 205 GLY B CA 1
ATOM 4420 C C . GLY B 1 205 ? -18.656 21.078 16.047 1 98.44 205 GLY B C 1
ATOM 4421 O O . GLY B 1 205 ? -18.5 20 15.461 1 98.44 205 GLY B O 1
ATOM 4422 N N . VAL B 1 206 ? -17.734 22 15.992 1 98.88 206 VAL B N 1
ATOM 4423 C CA . VAL B 1 206 ? -16.469 21.859 15.305 1 98.88 206 VAL B CA 1
ATOM 4424 C C . VAL B 1 206 ? -15.32 21.922 16.312 1 98.88 206 VAL B C 1
ATOM 4426 O O . VAL B 1 206 ? -15.305 22.797 17.188 1 98.88 206 VAL B O 1
ATOM 4429 N N . GLU B 1 207 ? -14.43 21 16.25 1 98.81 207 GLU B N 1
ATOM 4430 C CA . GLU B 1 207 ? -13.188 21.047 17.016 1 98.81 207 GLU B CA 1
ATOM 4431 C C . GLU B 1 207 ? -12.125 21.859 16.266 1 98.81 207 GLU B C 1
ATOM 4433 O O . GLU B 1 207 ? -12.023 21.781 15.047 1 98.81 207 GLU B O 1
ATOM 4438 N N . LEU B 1 208 ? -11.367 22.609 16.984 1 98.88 208 LEU B N 1
ATOM 4439 C CA . LEU B 1 208 ? -10.18 23.266 16.453 1 98.88 208 LEU B CA 1
ATOM 4440 C C . LEU B 1 208 ? -8.914 22.5 16.859 1 98.88 208 LEU B C 1
ATOM 4442 O O . LEU B 1 208 ? -8.641 22.344 18.047 1 98.88 208 LEU B O 1
ATOM 4446 N N . ALA B 1 209 ? -8.18 22.062 15.898 1 98.88 209 ALA B N 1
ATOM 4447 C CA . ALA B 1 209 ? -7.035 21.203 16.188 1 98.88 209 ALA B CA 1
ATOM 4448 C C . ALA B 1 209 ? -5.734 21.859 15.727 1 98.88 209 ALA B C 1
ATOM 4450 O O . ALA B 1 209 ? -5.504 22.047 14.531 1 98.88 209 ALA B O 1
ATOM 4451 N N . LEU B 1 210 ? -4.871 22.188 16.656 1 98.88 210 LEU B N 1
ATOM 4452 C CA . LEU B 1 210 ? -3.631 22.891 16.359 1 98.88 210 LEU B CA 1
ATOM 4453 C C . LEU B 1 210 ? -2.535 21.906 15.953 1 98.88 210 LEU B C 1
ATOM 4455 O O . LEU B 1 210 ? -2.225 20.969 16.688 1 98.88 210 LEU B O 1
ATOM 4459 N N . HIS B 1 211 ? -1.999 22.047 14.789 1 98.69 211 HIS B N 1
ATOM 4460 C CA . HIS B 1 211 ? -0.804 21.328 14.359 1 98.69 211 HIS B CA 1
ATOM 4461 C C . HIS B 1 211 ? 0.444 21.875 15.047 1 98.69 211 HIS B C 1
ATOM 4463 O O . HIS B 1 211 ? 0.593 23.094 15.203 1 98.69 211 HIS B O 1
ATOM 4469 N N . PRO B 1 212 ? 1.38 21.062 15.43 1 98.38 212 PRO B N 1
ATOM 4470 C CA . PRO B 1 212 ? 2.633 21.578 15.984 1 98.38 212 PRO B CA 1
ATOM 4471 C C . PRO B 1 212 ? 3.512 22.234 14.922 1 98.38 212 PRO B C 1
ATOM 4473 O O . PRO B 1 212 ? 3.182 22.203 13.734 1 98.38 212 PRO B O 1
ATOM 4476 N N . ASP B 1 213 ? 4.535 22.875 15.422 1 98.06 213 ASP B N 1
ATOM 4477 C CA . ASP B 1 213 ? 5.445 23.547 14.492 1 98.06 213 ASP B CA 1
ATOM 4478 C C . ASP B 1 213 ? 6.246 22.531 13.68 1 98.06 213 ASP B C 1
ATOM 4480 O O . ASP B 1 213 ? 6.734 21.547 14.234 1 98.06 213 ASP B O 1
ATOM 4484 N N . ASP B 1 214 ? 6.348 22.781 12.375 1 96.31 214 ASP B N 1
ATOM 4485 C CA . ASP B 1 214 ? 7.082 21.938 11.43 1 96.31 214 ASP B CA 1
ATOM 4486 C C . ASP B 1 214 ? 7.871 22.781 10.438 1 96.31 214 ASP B C 1
ATOM 4488 O O . ASP B 1 214 ? 7.285 23.5 9.617 1 96.31 214 ASP B O 1
ATOM 4492 N N . PRO B 1 215 ? 9.195 22.641 10.43 1 97.44 215 PRO B N 1
ATOM 4493 C CA . PRO B 1 215 ? 10.039 21.922 11.375 1 97.44 215 PRO B CA 1
ATOM 4494 C C . PRO B 1 215 ? 9.93 22.469 12.797 1 97.44 215 PRO B C 1
ATOM 4496 O O . PRO B 1 215 ? 9.664 23.656 12.984 1 97.44 215 PRO B O 1
ATOM 4499 N N . PRO B 1 216 ? 10.117 21.562 13.742 1 98.38 216 PRO B N 1
ATOM 4500 C CA . PRO B 1 216 ? 9.945 21.984 15.125 1 98.38 216 PRO B CA 1
ATOM 4501 C C . PRO B 1 216 ? 11.211 22.625 15.711 1 98.38 216 PRO B C 1
ATOM 4503 O O . PRO B 1 216 ? 11.914 21.984 16.5 1 98.38 216 PRO B O 1
ATOM 4506 N N . LEU B 1 217 ? 11.453 23.875 15.375 1 98 217 LEU B N 1
ATOM 4507 C CA . LEU B 1 217 ? 12.531 24.703 15.898 1 98 217 LEU B CA 1
ATOM 4508 C C . LEU B 1 217 ? 11.992 25.828 16.781 1 98 217 LEU B C 1
ATOM 4510 O O . LEU B 1 217 ? 10.844 26.266 16.609 1 98 217 LEU B O 1
ATOM 4514 N N . GLU B 1 218 ? 12.836 26.266 17.672 1 97.25 218 GLU B N 1
ATOM 4515 C CA . GLU B 1 218 ? 12.414 27.344 18.562 1 97.25 218 GLU B CA 1
ATOM 4516 C C . GLU B 1 218 ? 12.125 28.625 17.781 1 97.25 218 GLU B C 1
ATOM 4518 O O . GLU B 1 218 ? 11.234 29.391 18.156 1 97.25 218 GLU B O 1
ATOM 4523 N N . GLY B 1 219 ? 12.859 28.812 16.766 1 97.06 219 GLY B N 1
ATOM 4524 C CA . GLY B 1 219 ? 12.68 29.938 15.859 1 97.06 219 GLY B CA 1
ATOM 4525 C C . GLY B 1 219 ? 12.867 29.562 14.406 1 97.06 219 GLY B C 1
ATOM 4526 O O . GLY B 1 219 ? 13.625 28.641 14.086 1 97.06 219 GLY B O 1
ATOM 4527 N N . LEU B 1 220 ? 12.25 30.234 13.539 1 97 220 LEU B N 1
ATOM 4528 C CA . LEU B 1 220 ? 12.32 30.062 12.094 1 97 220 LEU B CA 1
ATOM 4529 C C . LEU B 1 220 ? 12.055 31.375 11.375 1 97 220 LEU B C 1
ATOM 4531 O O . LEU B 1 220 ? 11.086 32.062 11.68 1 97 220 LEU B O 1
ATOM 4535 N N . ARG B 1 221 ? 12.93 31.766 10.5 1 97 221 ARG B N 1
ATOM 4536 C CA . ARG B 1 221 ? 12.844 32.969 9.703 1 97 221 ARG B CA 1
ATOM 4537 C C . ARG B 1 221 ? 12.781 34.219 10.602 1 97 221 ARG B C 1
ATOM 4539 O O . ARG B 1 221 ? 12.031 35.156 10.32 1 97 221 ARG B O 1
ATOM 4546 N N . GLY B 1 222 ? 13.453 34.125 11.672 1 95.88 222 GLY B N 1
ATOM 4547 C CA . GLY B 1 222 ? 13.562 35.25 12.594 1 95.88 222 GLY B CA 1
ATOM 4548 C C . GLY B 1 222 ? 12.352 35.406 13.492 1 95.88 222 GLY B C 1
ATOM 4549 O O . GLY B 1 222 ? 12.211 36.406 14.18 1 95.88 222 GLY B O 1
ATOM 4550 N N . MET B 1 223 ? 11.469 34.469 13.469 1 97.94 223 MET B N 1
ATOM 4551 C CA . MET B 1 223 ? 10.219 34.562 14.211 1 97.94 223 MET B CA 1
ATOM 4552 C C . MET B 1 223 ? 10.094 33.438 15.211 1 97.94 223 MET B C 1
ATOM 4554 O O . MET B 1 223 ? 10.57 32.312 14.953 1 97.94 223 MET B O 1
ATOM 4558 N N . PRO B 1 224 ? 9.445 33.688 16.391 1 97.94 224 PRO B N 1
ATOM 4559 C CA . PRO B 1 224 ? 9.234 32.594 17.359 1 97.94 224 PRO B CA 1
ATOM 4560 C C . PRO B 1 224 ? 8.195 31.578 16.891 1 97.94 224 PRO B C 1
ATOM 4562 O O . PRO B 1 224 ? 7.449 31.828 15.945 1 97.94 224 PRO B O 1
ATOM 4565 N N . ARG B 1 225 ? 8.188 30.453 17.531 1 97.38 225 ARG B N 1
ATOM 4566 C CA . ARG B 1 225 ? 7.238 29.375 17.266 1 97.38 225 ARG B CA 1
ATOM 4567 C C . ARG B 1 225 ? 6.531 28.953 18.547 1 97.38 225 ARG B C 1
ATOM 4569 O O . ARG B 1 225 ? 6.887 29.391 19.641 1 97.38 225 ARG B O 1
ATOM 4576 N N . LEU B 1 226 ? 5.551 28.141 18.469 1 98.38 226 LEU B N 1
ATOM 4577 C CA . LEU B 1 226 ? 4.699 27.812 19.609 1 98.38 226 LEU B CA 1
ATOM 4578 C C . LEU B 1 226 ? 5.008 26.406 20.125 1 98.38 226 LEU B C 1
ATOM 4580 O O . LEU B 1 226 ? 5.641 26.266 21.172 1 98.38 226 LEU B O 1
ATOM 4584 N N . VAL B 1 227 ? 4.719 25.375 19.344 1 98.5 227 VAL B N 1
ATOM 4585 C CA . VAL B 1 227 ? 4.828 23.984 19.812 1 98.5 227 VAL B CA 1
ATOM 4586 C C . VAL B 1 227 ? 5.973 23.297 19.078 1 98.5 227 VAL B C 1
ATOM 4588 O O . VAL B 1 227 ? 5.742 22.531 18.141 1 98.5 227 VAL B O 1
ATOM 4591 N N . TYR B 1 228 ? 7.191 23.531 19.578 1 98.44 228 TYR B N 1
ATOM 4592 C CA . TYR B 1 228 ? 8.383 22.938 18.984 1 98.44 228 TYR B CA 1
ATOM 4593 C C . TYR B 1 228 ? 8.969 21.859 19.891 1 98.44 228 TYR B C 1
ATOM 4595 O O . TYR B 1 228 ? 10.031 21.297 19.594 1 98.44 228 TYR B O 1
ATOM 4603 N N . GLN B 1 229 ? 8.344 21.656 21.016 1 98.56 229 GLN B N 1
ATOM 4604 C CA . GLN B 1 229 ? 8.562 20.547 21.938 1 98.56 229 GLN B CA 1
ATOM 4605 C C . GLN B 1 229 ? 7.242 19.969 22.438 1 98.56 229 GLN B C 1
ATOM 4607 O O . GLN B 1 229 ? 6.262 20.703 22.578 1 98.56 229 GLN B O 1
ATOM 4612 N N . PRO B 1 230 ? 7.211 18.641 22.766 1 98.25 230 PRO B N 1
ATOM 4613 C CA . PRO B 1 230 ? 5.93 18 23.078 1 98.25 230 PRO B CA 1
ATOM 4614 C C . PRO B 1 230 ? 5.211 18.641 24.25 1 98.25 230 PRO B C 1
ATOM 4616 O O . PRO B 1 230 ? 3.984 18.766 24.234 1 98.25 230 PRO B O 1
ATOM 4619 N N . GLU B 1 231 ? 5.957 19.047 25.234 1 97.88 231 GLU B N 1
ATOM 4620 C CA . GLU B 1 231 ? 5.34 19.578 26.453 1 97.88 231 GLU B CA 1
ATOM 4621 C C . GLU B 1 231 ? 4.641 20.906 26.188 1 97.88 231 GLU B C 1
ATOM 4623 O O . GLU B 1 231 ? 3.764 21.312 26.953 1 97.88 231 GLU B O 1
ATOM 4628 N N . LEU B 1 232 ? 5 21.594 25.156 1 98.25 232 LEU B N 1
ATOM 4629 C CA . LEU B 1 232 ? 4.43 22.891 24.844 1 98.25 232 LEU B CA 1
ATOM 4630 C C . LEU B 1 232 ? 2.98 22.766 24.391 1 98.25 232 LEU B C 1
ATOM 4632 O O . LEU B 1 232 ? 2.227 23.734 24.406 1 98.25 232 LEU B O 1
ATOM 4636 N N . TYR B 1 233 ? 2.533 21.547 23.953 1 97.69 233 TYR B N 1
ATOM 4637 C CA . TYR B 1 233 ? 1.135 21.281 23.625 1 97.69 233 TYR B CA 1
ATOM 4638 C C . TYR B 1 233 ? 0.239 21.547 24.828 1 97.69 233 TYR B C 1
ATOM 4640 O O . TYR B 1 233 ? -0.911 21.969 24.688 1 97.69 233 TYR B O 1
ATOM 4648 N N . GLN B 1 234 ? 0.786 21.266 25.969 1 98.19 234 GLN B N 1
ATOM 4649 C CA . GLN B 1 234 ? -0.02 21.469 27.172 1 98.19 234 GLN B CA 1
ATOM 4650 C C . GLN B 1 234 ? -0.389 22.938 27.344 1 98.19 234 GLN B C 1
ATOM 4652 O O . GLN B 1 234 ? -1.474 23.266 27.844 1 98.19 234 GLN B O 1
ATOM 4657 N N . ASN B 1 235 ? 0.531 23.844 26.938 1 98.25 235 ASN B N 1
ATOM 4658 C CA . ASN B 1 235 ? 0.228 25.266 27 1 98.25 235 ASN B CA 1
ATOM 4659 C C . ASN B 1 235 ? -0.99 25.625 26.156 1 98.25 235 ASN B C 1
ATOM 4661 O O . ASN B 1 235 ? -1.764 26.516 26.516 1 98.25 235 ASN B O 1
ATOM 4665 N N . VAL B 1 236 ? -1.15 24.953 25.016 1 98.38 236 VAL B N 1
ATOM 4666 C CA . VAL B 1 236 ? -2.299 25.172 24.141 1 98.38 236 VAL B CA 1
ATOM 4667 C C . VAL B 1 236 ? -3.576 24.719 24.844 1 98.38 236 VAL B C 1
ATOM 4669 O O . VAL B 1 236 ? -4.578 25.438 24.844 1 98.38 236 VAL B O 1
ATOM 4672 N N . ILE B 1 237 ? -3.535 23.547 25.438 1 98.06 237 ILE B N 1
ATOM 4673 C CA . ILE B 1 237 ? -4.68 22.938 26.125 1 98.06 237 ILE B CA 1
ATOM 4674 C C . ILE B 1 237 ? -5.102 23.828 27.297 1 98.06 237 ILE B C 1
ATOM 4676 O O . ILE B 1 237 ? -6.297 24 27.547 1 98.06 237 ILE B O 1
ATOM 4680 N N . ASP B 1 238 ? -4.125 24.422 27.953 1 98.19 238 ASP B N 1
ATOM 4681 C CA . ASP B 1 238 ? -4.379 25.188 29.172 1 98.19 238 ASP B CA 1
ATOM 4682 C C . ASP B 1 238 ? -5.008 26.547 28.844 1 98.19 238 ASP B C 1
ATOM 4684 O O . ASP B 1 238 ? -5.535 27.219 29.734 1 98.19 238 ASP B O 1
ATOM 4688 N N . ILE B 1 239 ? -4.918 26.984 27.625 1 98.19 239 ILE B N 1
ATOM 4689 C CA . ILE B 1 239 ? -5.535 28.25 27.234 1 98.19 239 ILE B CA 1
ATOM 4690 C C . ILE B 1 239 ? -7.043 28.172 27.453 1 98.19 239 ILE B C 1
ATOM 4692 O O . ILE B 1 239 ? -7.664 29.156 27.844 1 98.19 239 ILE B O 1
ATOM 4696 N N . SER B 1 240 ? -7.578 26.984 27.172 1 97.88 240 SER B N 1
ATOM 4697 C CA . SER B 1 240 ? -9.016 26.797 27.328 1 97.88 240 SER B CA 1
ATOM 4698 C C . SER B 1 240 ? -9.367 25.344 27.594 1 97.88 240 SER B C 1
ATOM 4700 O O . SER B 1 240 ? -8.844 24.438 26.953 1 97.88 240 SER B O 1
ATOM 4702 N N . SER B 1 241 ? -10.344 25.125 28.5 1 95.31 241 SER B N 1
ATOM 4703 C CA . SER B 1 241 ? -10.797 23.781 28.844 1 95.31 241 SER B CA 1
ATOM 4704 C C . SER B 1 241 ? -11.898 23.328 27.891 1 95.31 241 SER B C 1
ATOM 4706 O O . SER B 1 241 ? -12.414 22.219 28.031 1 95.31 241 SER B O 1
ATOM 4708 N N . SER B 1 242 ? -12.164 24.203 26.969 1 97.12 242 SER B N 1
ATOM 4709 C CA . SER B 1 242 ? -13.188 23.844 25.984 1 97.12 242 SER B CA 1
ATOM 4710 C C . SER B 1 242 ? -12.875 22.5 25.328 1 97.12 242 SER B C 1
ATOM 4712 O O . SER B 1 242 ? -11.727 22.234 24.969 1 97.12 242 SER B O 1
ATOM 4714 N N . ASN B 1 243 ? -13.898 21.719 25.125 1 95.88 243 ASN B N 1
ATOM 4715 C CA . ASN B 1 243 ? -13.734 20.438 24.438 1 95.88 243 ASN B CA 1
ATOM 4716 C C . ASN B 1 243 ? -13.43 20.641 22.953 1 95.88 243 ASN B C 1
ATOM 4718 O O . ASN B 1 243 ? -13 19.703 22.266 1 95.88 243 ASN B O 1
ATOM 4722 N N . ALA B 1 244 ? -13.633 21.828 22.453 1 98.38 244 ALA B N 1
ATOM 4723 C CA . ALA B 1 244 ? -13.352 22.125 21.062 1 98.38 244 ALA B CA 1
ATOM 4724 C C . ALA B 1 244 ? -11.875 22.469 20.859 1 98.38 244 ALA B C 1
ATOM 4726 O O . ALA B 1 244 ? -11.383 22.5 19.719 1 98.38 244 ALA B O 1
ATOM 4727 N N . ASN B 1 245 ? -11.18 22.703 21.969 1 98.69 245 ASN B N 1
ATOM 4728 C CA . ASN B 1 245 ? -9.742 22.938 21.922 1 98.69 245 ASN B CA 1
ATOM 4729 C C . ASN B 1 245 ? -8.961 21.641 21.844 1 98.69 245 ASN B C 1
ATOM 4731 O O . ASN B 1 245 ? -8.719 21 22.875 1 98.69 245 ASN B O 1
ATOM 4735 N N . LYS B 1 246 ? -8.594 21.266 20.625 1 98.75 246 LYS B N 1
ATOM 4736 C CA . LYS B 1 246 ? -7.98 19.969 20.375 1 98.75 246 LYS B CA 1
ATOM 4737 C C . LYS B 1 246 ? -6.633 20.125 19.672 1 98.75 246 LYS B C 1
ATOM 4739 O O . LYS B 1 246 ? -6.168 21.234 19.438 1 98.75 246 LYS B O 1
ATOM 4744 N N . LEU B 1 247 ? -5.984 18.969 19.516 1 98.62 247 LEU B N 1
ATOM 4745 C CA . LEU B 1 247 ? -4.68 18.906 18.875 1 98.62 247 LEU B CA 1
ATOM 4746 C C . LEU B 1 247 ? -4.754 18.094 17.578 1 98.62 247 LEU B C 1
ATOM 4748 O O . LEU B 1 247 ? -5.434 17.062 17.531 1 98.62 247 LEU B O 1
ATOM 4752 N N . GLU B 1 248 ? -4.234 18.672 16.5 1 98.56 248 GLU B N 1
ATOM 4753 C CA . GLU B 1 248 ? -3.803 17.828 15.391 1 98.56 248 GLU B CA 1
ATOM 4754 C C . GLU B 1 248 ? -2.461 17.172 15.68 1 98.56 248 GLU B C 1
ATOM 4756 O O . GLU B 1 248 ? -1.415 17.812 15.625 1 98.56 248 GLU B O 1
ATOM 4761 N N . PHE B 1 249 ? -2.502 15.922 16 1 98.69 249 PHE B N 1
ATOM 4762 C CA . PHE B 1 249 ? -1.33 15.195 16.484 1 98.69 249 PHE B CA 1
ATOM 4763 C C . PHE B 1 249 ? -0.526 14.633 15.32 1 98.69 249 PHE B C 1
ATOM 4765 O O . PHE B 1 249 ? -0.838 13.555 14.812 1 98.69 249 PHE B O 1
ATOM 4772 N N . CYS B 1 250 ? 0.535 15.297 14.961 1 98.56 250 CYS B N 1
ATOM 4773 C CA . CYS B 1 250 ? 1.42 14.836 13.898 1 98.56 250 CYS B CA 1
ATOM 4774 C C . CYS B 1 250 ? 2.578 14.023 14.469 1 98.56 250 CYS B C 1
ATOM 4776 O O . CYS B 1 250 ? 3.518 14.586 15.031 1 98.56 250 CYS B O 1
ATOM 4778 N N . MET B 1 251 ? 2.586 12.797 14.195 1 98.5 251 MET B N 1
ATOM 4779 C CA . MET B 1 251 ? 3.578 11.891 14.773 1 98.5 251 MET B CA 1
ATOM 4780 C C . MET B 1 251 ? 4.98 12.242 14.281 1 98.5 251 MET B C 1
ATOM 4782 O O . MET B 1 251 ? 5.938 12.203 15.055 1 98.5 251 MET B O 1
ATOM 4786 N N . GLY B 1 252 ? 5.098 12.516 13.031 1 97.94 252 GLY B N 1
ATOM 4787 C CA . GLY B 1 252 ? 6.395 12.883 12.484 1 97.94 252 GLY B CA 1
ATOM 4788 C C . GLY B 1 252 ? 6.98 14.133 13.125 1 97.94 252 GLY B C 1
ATOM 4789 O O . GLY B 1 252 ? 8.117 14.117 13.594 1 97.94 252 GLY B O 1
ATOM 4790 N N . SER B 1 253 ? 6.152 15.195 13.219 1 98 253 SER B N 1
ATOM 4791 C CA . SER B 1 253 ? 6.625 16.453 13.789 1 98 253 SER B CA 1
ATOM 4792 C C . SER B 1 253 ? 7.035 16.281 15.25 1 98 253 SER B C 1
ATOM 4794 O O . SER B 1 253 ? 8.047 16.844 15.688 1 98 253 SER B O 1
ATOM 4796 N N . ILE B 1 254 ? 6.254 15.523 15.953 1 98.62 254 ILE B N 1
ATOM 4797 C CA . ILE B 1 254 ? 6.562 15.305 17.359 1 98.62 254 ILE B CA 1
ATOM 4798 C C . ILE B 1 254 ? 7.848 14.492 17.484 1 98.62 254 ILE B C 1
ATOM 4800 O O . ILE B 1 254 ? 8.703 14.797 18.312 1 98.62 254 ILE B O 1
ATOM 4804 N N . GLN B 1 255 ? 7.996 13.492 16.641 1 98.5 255 GLN B N 1
ATOM 4805 C CA . GLN B 1 255 ? 9.195 12.664 16.672 1 98.5 255 GLN B CA 1
ATOM 4806 C C . GLN B 1 255 ? 10.438 13.469 16.297 1 98.5 255 GLN B C 1
ATOM 4808 O O . GLN B 1 255 ? 11.539 13.195 16.766 1 98.5 255 GLN B O 1
ATOM 4813 N N . GLU B 1 256 ? 10.289 14.469 15.484 1 98.56 256 GLU B N 1
ATOM 4814 C CA . GLU B 1 256 ? 11.383 15.32 15.023 1 98.56 256 GLU B CA 1
ATOM 4815 C C . GLU B 1 256 ? 11.867 16.25 16.141 1 98.56 256 GLU B C 1
ATOM 4817 O O . GLU B 1 256 ? 12.93 16.844 16.016 1 98.56 256 GLU B O 1
ATOM 4822 N N . MET B 1 257 ? 11.086 16.375 17.219 1 98.69 257 MET B N 1
ATOM 4823 C CA . MET B 1 257 ? 11.422 17.234 18.344 1 98.69 257 MET B CA 1
ATOM 4824 C C . MET B 1 257 ? 12.531 16.625 19.188 1 98.69 257 MET B C 1
ATOM 4826 O O . MET B 1 257 ? 12.859 15.453 19.031 1 98.69 257 MET B O 1
ATOM 4830 N N . THR B 1 258 ? 13.141 17.422 20.109 1 98.31 258 THR B N 1
ATOM 4831 C CA . THR B 1 258 ? 14.367 17 20.781 1 98.31 258 THR B CA 1
ATOM 4832 C C . THR B 1 258 ? 14.086 16.578 22.219 1 98.31 258 THR B C 1
ATOM 4834 O O . THR B 1 258 ? 14.93 15.953 22.859 1 98.31 258 THR B O 1
ATOM 4837 N N . HIS B 1 259 ? 12.891 17.016 22.703 1 97.12 259 HIS B N 1
ATOM 4838 C CA . HIS B 1 259 ? 12.523 16.625 24.047 1 97.12 259 HIS B CA 1
ATOM 4839 C C . HIS B 1 259 ? 11.57 15.43 24.031 1 97.12 259 HIS B C 1
ATOM 4841 O O . HIS B 1 259 ? 10.805 15.258 23.094 1 97.12 259 HIS B O 1
ATOM 4847 N N . GLY B 1 260 ? 11.703 14.594 25.031 1 95.12 260 GLY B N 1
ATOM 4848 C CA . GLY B 1 260 ? 10.711 13.547 25.25 1 95.12 260 GLY B CA 1
ATOM 4849 C C . GLY B 1 260 ? 10.672 12.523 24.125 1 95.12 260 GLY B C 1
ATOM 4850 O O . GLY B 1 260 ? 11.68 12.289 23.469 1 95.12 260 GLY B O 1
ATOM 4851 N N . ASN B 1 261 ? 9.586 11.805 24.094 1 95.44 261 ASN B N 1
ATOM 4852 C CA . ASN B 1 261 ? 9.375 10.82 23.031 1 95.44 261 ASN B CA 1
ATOM 4853 C C . ASN B 1 261 ? 7.906 10.727 22.641 1 95.44 261 ASN B C 1
ATOM 4855 O O . ASN B 1 261 ? 7.023 11.102 23.406 1 95.44 261 ASN B O 1
ATOM 4859 N N . ILE B 1 262 ? 7.73 10.25 21.516 1 97.81 262 ILE B N 1
ATOM 4860 C CA . ILE B 1 262 ? 6.422 10.242 20.859 1 97.81 262 ILE B CA 1
ATOM 4861 C C . ILE B 1 262 ? 5.441 9.414 21.688 1 97.81 262 ILE B C 1
ATOM 4863 O O . ILE B 1 262 ? 4.258 9.758 21.781 1 97.81 262 ILE B O 1
ATOM 4867 N N . TYR B 1 263 ? 5.828 8.367 22.344 1 98.44 263 TYR B N 1
ATOM 4868 C CA . TYR B 1 263 ? 4.938 7.48 23.094 1 98.44 263 TYR B CA 1
ATOM 4869 C C . TYR B 1 263 ? 4.402 8.164 24.344 1 98.44 263 TYR B C 1
ATOM 4871 O O . TYR B 1 263 ? 3.217 8.039 24.656 1 98.44 263 TYR B O 1
ATOM 4879 N N . ASP B 1 264 ? 5.301 8.883 25.031 1 98.56 264 ASP B N 1
ATOM 4880 C CA . ASP B 1 264 ? 4.859 9.664 26.188 1 98.56 264 ASP B CA 1
ATOM 4881 C C . ASP B 1 264 ? 3.875 10.758 25.766 1 98.56 264 ASP B C 1
ATOM 4883 O O . ASP B 1 264 ? 2.898 11.023 26.469 1 98.56 264 ASP B O 1
ATOM 4887 N N . ALA B 1 265 ? 4.164 11.375 24.641 1 98.69 265 ALA B N 1
ATOM 4888 C CA . ALA B 1 265 ? 3.262 12.398 24.125 1 98.69 265 ALA B CA 1
ATOM 4889 C C . ALA B 1 265 ? 1.89 11.805 23.812 1 98.69 265 ALA B C 1
ATOM 4891 O O . ALA B 1 265 ? 0.86 12.398 24.141 1 98.69 265 ALA B O 1
ATOM 4892 N N . ILE B 1 266 ? 1.891 10.633 23.172 1 98.69 266 ILE B N 1
ATOM 4893 C CA . ILE B 1 266 ? 0.634 9.953 22.875 1 98.69 266 ILE B CA 1
ATOM 4894 C C . ILE B 1 266 ? -0.121 9.672 24.172 1 98.69 266 ILE B C 1
ATOM 4896 O O . ILE B 1 266 ? -1.307 9.992 24.297 1 98.69 266 ILE B O 1
ATOM 4900 N N . SER B 1 267 ? 0.578 9.133 25.141 1 98.44 267 SER B N 1
ATOM 4901 C CA . SER B 1 267 ? -0.048 8.805 26.406 1 98.44 267 SER B CA 1
ATOM 4902 C C . SER B 1 267 ? -0.651 10.047 27.062 1 98.44 267 SER B C 1
ATOM 4904 O O . SER B 1 267 ? -1.782 10.008 27.547 1 98.44 267 SER B O 1
ATOM 4906 N N . GLN B 1 268 ? 0.035 11.102 27.016 1 98.38 268 GLN B N 1
ATOM 4907 C CA . GLN B 1 268 ? -0.401 12.328 27.688 1 98.38 268 GLN B CA 1
ATOM 4908 C C . GLN B 1 268 ? -1.636 12.914 27.016 1 98.38 268 GLN B C 1
ATOM 4910 O O . GLN B 1 268 ? -2.646 13.172 27.672 1 98.38 268 GLN B O 1
ATOM 4915 N N . TYR B 1 269 ? -1.594 13.062 25.766 1 98.56 269 TYR B N 1
ATOM 4916 C CA . TYR B 1 269 ? -2.611 13.875 25.109 1 98.56 269 TYR B CA 1
ATOM 4917 C C . TYR B 1 269 ? -3.801 13.023 24.688 1 98.56 269 TYR B C 1
ATOM 4919 O O . TYR B 1 269 ? -4.934 13.508 24.625 1 98.56 269 TYR B O 1
ATOM 4927 N N . ALA B 1 270 ? -3.508 11.75 24.312 1 98.38 270 ALA B N 1
ATOM 4928 C CA . ALA B 1 270 ? -4.641 10.844 24.156 1 98.38 270 ALA B CA 1
ATOM 4929 C C . ALA B 1 270 ? -5.344 10.594 25.484 1 98.38 270 ALA B C 1
ATOM 4931 O O . ALA B 1 270 ? -6.574 10.516 25.547 1 98.38 270 ALA B O 1
ATOM 4932 N N . GLY B 1 271 ? -4.582 10.469 26.531 1 97.94 271 GLY B N 1
ATOM 4933 C CA . GLY B 1 271 ? -5.145 10.289 27.859 1 97.94 271 GLY B CA 1
ATOM 4934 C C . GLY B 1 271 ? -6.023 11.453 28.297 1 97.94 271 GLY B C 1
ATOM 4935 O O . GLY B 1 271 ? -6.961 11.266 29.078 1 97.94 271 GLY B O 1
ATOM 4936 N N . GLN B 1 272 ? -5.715 12.602 27.797 1 98 272 GLN B N 1
ATOM 4937 C CA . GLN B 1 272 ? -6.488 13.789 28.125 1 98 272 GLN B CA 1
ATOM 4938 C C . GLN B 1 272 ? -7.656 13.984 27.172 1 98 272 GLN B C 1
ATOM 4940 O O . GLN B 1 272 ? -8.406 14.953 27.281 1 98 272 GLN B O 1
ATOM 4945 N N . ASN B 1 273 ? -7.77 13.055 26.188 1 97.88 273 ASN B N 1
ATOM 4946 C CA . ASN B 1 273 ? -8.789 13.141 25.141 1 97.88 273 ASN B CA 1
ATOM 4947 C C . ASN B 1 273 ? -8.695 14.453 24.375 1 97.88 273 ASN B C 1
ATOM 4949 O O . ASN B 1 273 ? -9.711 15.109 24.125 1 97.88 273 ASN B O 1
ATOM 4953 N N . ARG B 1 274 ? -7.461 14.812 23.969 1 98.44 274 ARG B N 1
ATOM 4954 C CA . ARG B 1 274 ? -7.266 16.125 23.344 1 98.44 274 ARG B CA 1
ATOM 4955 C C . ARG B 1 274 ? -6.855 15.969 21.891 1 98.44 274 ARG B C 1
ATOM 4957 O O . ARG B 1 274 ? -6.746 16.953 21.172 1 98.44 274 ARG B O 1
ATOM 4964 N N . ILE B 1 275 ? -6.703 14.758 21.391 1 98.75 275 ILE B N 1
ATOM 4965 C CA . ILE B 1 275 ? -6.289 14.539 20.016 1 98.75 275 ILE B CA 1
ATOM 4966 C C . ILE B 1 275 ? -7.52 14.461 19.109 1 98.75 275 ILE B C 1
ATOM 4968 O O . ILE B 1 275 ? -8.414 13.648 19.344 1 98.75 275 ILE B O 1
ATOM 4972 N N . SER B 1 276 ? -7.574 15.297 18.141 1 98.75 276 SER B N 1
ATOM 4973 C CA . SER B 1 276 ? -8.672 15.266 17.188 1 98.75 276 SER B CA 1
ATOM 4974 C C . SER B 1 276 ? -8.414 14.25 16.078 1 98.75 276 SER B C 1
ATOM 4976 O O . SER B 1 276 ? -9.148 13.273 15.945 1 98.75 276 SER B O 1
ATOM 4978 N N . TYR B 1 277 ? -7.344 14.445 15.32 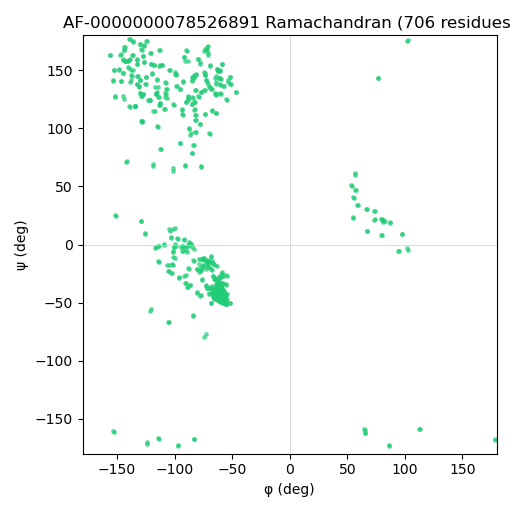1 98.81 277 TYR B N 1
ATOM 4979 C CA . TYR B 1 277 ? -6.914 13.492 14.305 1 98.81 277 TYR B CA 1
ATOM 4980 C C . TYR B 1 277 ? -5.395 13.43 14.219 1 98.81 277 TYR B C 1
ATOM 4982 O O . TYR B 1 277 ? -4.699 14.219 14.867 1 98.81 277 TYR B O 1
ATOM 4990 N N . ILE B 1 278 ? -4.887 12.445 13.469 1 98.81 278 ILE B N 1
ATOM 4991 C CA . ILE B 1 278 ? -3.463 12.133 13.539 1 98.81 278 ILE B CA 1
ATOM 4992 C C . ILE B 1 278 ? -2.861 12.133 12.141 1 98.81 278 ILE B C 1
ATOM 4994 O O . ILE B 1 278 ? -3.432 11.555 11.211 1 98.81 278 ILE B O 1
ATOM 4998 N N . HIS B 1 279 ? -1.756 12.867 12 1 98.75 279 HIS B N 1
ATOM 4999 C CA . HIS B 1 279 ? -0.845 12.656 10.883 1 98.75 279 HIS B CA 1
ATOM 5000 C C . HIS B 1 279 ? 0.103 11.492 11.148 1 98.75 279 HIS B C 1
ATOM 5002 O O . HIS B 1 279 ? 0.984 11.594 12.008 1 98.75 279 HIS B O 1
ATOM 5008 N N . PHE B 1 280 ? -0.141 10.453 10.359 1 98.56 280 PHE B N 1
ATOM 5009 C CA . PHE B 1 280 ? 0.591 9.203 10.508 1 98.56 280 PHE B CA 1
ATOM 5010 C C . PHE B 1 280 ? 1.769 9.148 9.539 1 98.56 280 PHE B C 1
ATOM 5012 O O . PHE B 1 280 ? 1.64 8.641 8.422 1 98.56 280 PHE B O 1
ATOM 5019 N N . ARG B 1 281 ? 2.895 9.656 9.906 1 97.88 281 ARG B N 1
ATOM 5020 C CA . ARG B 1 281 ? 4.109 9.602 9.102 1 97.88 281 ARG B CA 1
ATOM 5021 C C . ARG B 1 281 ? 5.336 9.344 9.969 1 97.88 281 ARG B C 1
ATOM 5023 O O . ARG B 1 281 ? 5.301 9.578 11.18 1 97.88 281 ARG B O 1
ATOM 5030 N N . ASN B 1 282 ? 6.418 8.828 9.391 1 98.5 282 ASN B N 1
ATOM 5031 C CA . ASN B 1 282 ? 7.629 8.438 10.102 1 98.5 282 ASN B CA 1
ATOM 5032 C C . ASN B 1 282 ? 8.852 9.211 9.602 1 98.5 282 ASN B C 1
ATOM 5034 O O . ASN B 1 282 ? 8.812 9.797 8.523 1 98.5 282 ASN B O 1
ATOM 5038 N N . VAL B 1 283 ? 9.82 9.312 10.453 1 98.31 283 VAL B N 1
ATOM 5039 C CA . VAL B 1 283 ? 11.023 10.078 10.156 1 98.31 283 VAL B CA 1
ATOM 5040 C C . VAL B 1 283 ? 12.242 9.375 10.742 1 98.31 283 VAL B C 1
ATOM 5042 O O . VAL B 1 283 ? 12.117 8.516 11.609 1 98.31 283 VAL B O 1
ATOM 5045 N N . LYS B 1 284 ? 13.398 9.641 10.227 1 98.19 284 LYS B N 1
ATOM 5046 C CA . LYS B 1 284 ? 14.695 9.352 10.844 1 98.19 284 LYS B CA 1
ATOM 5047 C C . LYS B 1 284 ? 15.43 10.641 11.219 1 98.19 284 LYS B C 1
ATOM 5049 O O . LYS B 1 284 ? 15.664 11.492 10.359 1 98.19 284 LYS B O 1
ATOM 5054 N N . GLY B 1 285 ? 15.664 10.711 12.438 1 98.25 285 GLY B N 1
ATOM 5055 C CA . GLY B 1 285 ? 16.375 11.891 12.906 1 98.25 285 GLY B CA 1
ATOM 5056 C C . GLY B 1 285 ? 15.461 12.906 13.57 1 98.25 285 GLY B C 1
ATOM 5057 O O . GLY B 1 285 ? 14.258 12.68 13.695 1 98.25 285 GLY B O 1
ATOM 5058 N N . LYS B 1 286 ? 16 13.961 14.102 1 98.44 286 LYS B N 1
ATOM 5059 C CA . LYS B 1 286 ? 15.367 15.109 14.75 1 98.44 286 LYS B CA 1
ATOM 5060 C C . LYS B 1 286 ? 15.953 16.422 14.234 1 98.44 286 LYS B C 1
ATOM 5062 O O . LYS B 1 286 ? 16.969 16.422 13.547 1 98.44 286 LYS B O 1
ATOM 5067 N N . VAL B 1 287 ? 15.234 17.5 14.398 1 98.19 287 VAL B N 1
ATOM 5068 C CA . VAL B 1 287 ? 15.883 18.766 14.094 1 98.19 287 VAL B CA 1
ATOM 5069 C C . VAL B 1 287 ? 17.219 18.875 14.836 1 98.19 287 VAL B C 1
ATOM 5071 O O . VAL B 1 287 ? 17.344 18.375 15.961 1 98.19 287 VAL B O 1
ATOM 5074 N N . PRO B 1 288 ? 18.234 19.375 14.133 1 98.19 288 PRO B N 1
ATOM 5075 C CA . PRO B 1 288 ? 18.156 20.219 12.93 1 98.19 288 PRO B CA 1
ATOM 5076 C C . PRO B 1 288 ? 18.25 19.406 11.641 1 98.19 288 PRO B C 1
ATOM 5078 O O . PRO B 1 288 ? 18.359 20 10.555 1 98.19 288 PRO B O 1
ATOM 5081 N N . LYS B 1 289 ? 18.422 18.125 11.711 1 98 289 LYS B N 1
ATOM 5082 C CA . LYS B 1 289 ? 18.5 17.312 10.492 1 98 289 LYS B CA 1
ATOM 5083 C C . LYS B 1 289 ? 17.641 16.062 10.617 1 98 289 LYS B C 1
ATOM 5085 O O . LYS B 1 289 ? 17.859 15.242 11.516 1 98 289 LYS B O 1
ATOM 5090 N N . TYR B 1 290 ? 16.625 15.898 9.719 1 98.06 290 TYR B N 1
ATOM 5091 C CA . TYR B 1 290 ? 15.828 14.68 9.68 1 98.06 290 TYR B CA 1
ATOM 5092 C C . TYR B 1 290 ? 15.391 14.367 8.25 1 98.06 290 TYR B C 1
ATOM 5094 O O . TYR B 1 290 ? 15.523 15.203 7.355 1 98.06 290 TYR B O 1
ATOM 5102 N N . GLN B 1 291 ? 14.969 13.148 8.062 1 97.75 291 GLN B N 1
ATOM 5103 C CA . GLN B 1 291 ? 14.453 12.664 6.785 1 97.75 291 GLN B CA 1
ATOM 5104 C C . GLN B 1 291 ? 13.109 11.961 6.961 1 97.75 291 GLN B C 1
ATOM 5106 O O . GLN B 1 291 ? 12.938 11.164 7.887 1 97.75 291 GLN B O 1
ATOM 5111 N N . GLU B 1 292 ? 12.172 12.352 6.156 1 97.31 292 GLU B N 1
ATOM 5112 C CA . GLU B 1 292 ? 10.93 11.586 6.121 1 97.31 292 GLU B CA 1
ATOM 5113 C C . GLU B 1 292 ? 11.125 10.258 5.383 1 97.31 292 GLU B C 1
ATOM 5115 O O . GLU B 1 292 ? 11.797 10.211 4.348 1 97.31 292 GLU B O 1
ATOM 5120 N N . VAL B 1 293 ? 10.656 9.211 5.953 1 98.31 293 VAL B N 1
ATOM 5121 C CA . VAL B 1 293 ? 10.844 7.871 5.414 1 98.31 293 VAL B CA 1
ATOM 5122 C C . VAL B 1 293 ? 9.508 7.141 5.355 1 98.31 293 VAL B C 1
ATOM 5124 O O . VAL B 1 293 ? 8.477 7.691 5.75 1 98.31 293 VAL B O 1
ATOM 5127 N N . PHE B 1 294 ? 9.508 5.98 4.75 1 98.62 294 PHE B N 1
ATOM 5128 C CA . PHE B 1 294 ? 8.305 5.16 4.734 1 98.62 294 PHE B CA 1
ATOM 5129 C C . PHE B 1 294 ? 7.852 4.832 6.156 1 98.62 294 PHE B C 1
ATOM 5131 O O . PHE B 1 294 ? 8.672 4.781 7.074 1 98.62 294 PHE B O 1
ATOM 5138 N N . VAL B 1 295 ? 6.562 4.555 6.32 1 98.5 295 VAL B N 1
ATOM 5139 C CA . VAL B 1 295 ? 5.934 4.375 7.625 1 98.5 295 VAL B CA 1
ATOM 5140 C C . VAL B 1 295 ? 6.605 3.223 8.367 1 98.5 295 VAL B C 1
ATOM 5142 O O . VAL B 1 295 ? 6.633 3.203 9.602 1 98.5 295 VAL B O 1
ATOM 5145 N N . ASP B 1 296 ? 7.191 2.273 7.656 1 98.12 296 ASP B N 1
ATOM 5146 C CA . ASP B 1 296 ? 7.754 1.078 8.273 1 98.12 296 ASP B CA 1
ATOM 5147 C C . ASP B 1 296 ? 9.266 1.22 8.477 1 98.12 296 ASP B C 1
ATOM 5149 O O . ASP B 1 296 ? 9.93 0.276 8.906 1 98.12 296 ASP B O 1
ATOM 5153 N N . ASP B 1 297 ? 9.875 2.322 8.219 1 97.69 297 ASP B N 1
ATOM 5154 C CA . ASP B 1 297 ? 11.328 2.406 8.078 1 97.69 297 ASP B CA 1
ATOM 5155 C C . ASP B 1 297 ? 11.906 3.477 9.008 1 97.69 297 ASP B C 1
ATOM 5157 O O . ASP B 1 297 ? 13.078 3.834 8.891 1 97.69 297 ASP B O 1
ATOM 5161 N N . GLY B 1 298 ? 11.18 4.055 9.898 1 98 298 GLY B N 1
ATOM 5162 C CA . GLY B 1 298 ? 11.648 5.211 10.648 1 98 298 GLY B CA 1
ATOM 5163 C C . GLY B 1 298 ? 11.836 4.934 12.125 1 98 298 GLY B C 1
ATOM 5164 O O . GLY B 1 298 ? 11.883 3.773 12.539 1 98 298 GLY B O 1
ATOM 5165 N N . ASP B 1 299 ? 12 6.027 12.898 1 98.44 299 ASP B N 1
ATOM 5166 C CA . ASP B 1 299 ? 12.367 5.98 14.312 1 98.44 299 ASP B CA 1
ATOM 5167 C C . ASP B 1 299 ? 11.164 5.594 15.172 1 98.44 299 ASP B C 1
ATOM 5169 O O . ASP B 1 299 ? 11.328 5.145 16.312 1 98.44 299 ASP B O 1
ATOM 5173 N N . ILE B 1 300 ? 9.977 5.797 14.648 1 98.56 300 ILE B N 1
ATOM 5174 C CA . ILE B 1 300 ? 8.773 5.488 15.414 1 98.56 300 ILE B CA 1
ATOM 5175 C C . ILE B 1 300 ? 8.375 4.031 15.188 1 98.56 300 ILE B C 1
ATOM 5177 O O . ILE B 1 300 ? 8.281 3.578 14.047 1 98.56 300 ILE B O 1
ATOM 5181 N N . ASP B 1 301 ? 8.25 3.287 16.25 1 97.81 301 ASP B N 1
ATOM 5182 C CA . ASP B 1 301 ? 7.535 2.018 16.172 1 97.81 301 ASP B CA 1
ATOM 5183 C C . ASP B 1 301 ? 6.035 2.244 15.961 1 97.81 301 ASP B C 1
ATOM 5185 O O . ASP B 1 301 ? 5.289 2.389 16.938 1 97.81 301 ASP B O 1
ATOM 5189 N N . MET B 1 302 ? 5.637 2.209 14.734 1 98 302 MET B N 1
ATOM 5190 C CA . MET B 1 302 ? 4.309 2.67 14.344 1 98 302 MET B CA 1
ATOM 5191 C C . MET B 1 302 ? 3.223 1.782 14.945 1 98 302 MET B C 1
ATOM 5193 O O . MET B 1 302 ? 2.221 2.281 15.461 1 98 302 MET B O 1
ATOM 5197 N N . PRO B 1 303 ? 3.363 0.42 14.898 1 97.12 303 PRO B N 1
ATOM 5198 C CA . PRO B 1 303 ? 2.359 -0.421 15.555 1 97.12 303 PRO B CA 1
ATOM 5199 C C . PRO B 1 303 ? 2.229 -0.125 17.047 1 97.12 303 PRO B C 1
ATOM 5201 O O . PRO B 1 303 ? 1.116 -0.105 17.578 1 97.12 303 PRO B O 1
ATOM 5204 N N . LYS B 1 304 ? 3.324 0.122 17.703 1 96.94 304 LYS B N 1
ATOM 5205 C CA . LYS B 1 304 ? 3.293 0.462 19.125 1 96.94 304 LYS B CA 1
ATOM 5206 C C . LYS B 1 304 ? 2.52 1.755 19.359 1 96.94 304 LYS B C 1
ATOM 5208 O O . LYS B 1 304 ? 1.739 1.852 20.312 1 96.94 304 LYS B O 1
ATOM 5213 N N . ALA B 1 305 ? 2.766 2.73 18.516 1 98.25 305 ALA B N 1
ATOM 5214 C CA . ALA B 1 305 ? 2.074 4.012 18.641 1 98.25 305 ALA B CA 1
ATOM 5215 C C . ALA B 1 305 ? 0.565 3.834 18.516 1 98.25 305 ALA B C 1
ATOM 5217 O O . ALA B 1 305 ? -0.202 4.383 19.297 1 98.25 305 ALA B O 1
ATOM 5218 N N . LEU B 1 306 ? 0.138 3.057 17.531 1 97.69 306 LEU B N 1
ATOM 5219 C CA . LEU B 1 306 ? -1.289 2.848 17.312 1 97.69 306 LEU B CA 1
ATOM 5220 C C . LEU B 1 306 ? -1.901 2.043 18.453 1 97.69 306 LEU B C 1
ATOM 5222 O O . LEU B 1 306 ? -3.047 2.281 18.828 1 97.69 306 LEU B O 1
ATOM 5226 N N . ALA B 1 307 ? -1.165 1.113 18.969 1 96.38 307 ALA B N 1
ATOM 5227 C CA . ALA B 1 307 ? -1.644 0.331 20.109 1 96.38 307 ALA B CA 1
ATOM 5228 C C . ALA B 1 307 ? -1.882 1.22 21.312 1 96.38 307 ALA B C 1
ATOM 5230 O O . ALA B 1 307 ? -2.855 1.033 22.047 1 96.38 307 ALA B O 1
ATOM 5231 N N . LEU B 1 308 ? -0.956 2.133 21.531 1 97.5 308 LEU B N 1
ATOM 5232 C CA . LEU B 1 308 ? -1.09 3.061 22.656 1 97.5 308 LEU B CA 1
ATOM 5233 C C . LEU B 1 308 ? -2.33 3.932 22.5 1 97.5 308 LEU B C 1
ATOM 5235 O O . LEU B 1 308 ? -3.057 4.172 23.453 1 97.5 308 LEU B O 1
ATOM 5239 N N . LEU B 1 309 ? -2.518 4.453 21.281 1 98.12 309 LEU B N 1
ATOM 5240 C CA . LEU B 1 309 ? -3.711 5.25 21 1 98.12 309 LEU B CA 1
ATOM 5241 C C . LEU B 1 309 ? -4.977 4.449 21.297 1 98.12 309 LEU B C 1
ATOM 5243 O O . LEU B 1 309 ? -5.926 4.977 21.875 1 98.12 309 LEU B O 1
ATOM 5247 N N . GLU B 1 310 ? -4.984 3.229 20.891 1 96.06 310 GLU B N 1
ATOM 5248 C CA . GLU B 1 310 ? -6.121 2.35 21.156 1 96.06 310 GLU B CA 1
ATOM 5249 C C . GLU B 1 310 ? -6.34 2.156 22.656 1 96.06 310 GLU B C 1
ATOM 5251 O O . GLU B 1 310 ? -7.477 2.084 23.109 1 96.06 310 GLU B O 1
ATOM 5256 N N . GLN B 1 311 ? -5.289 1.953 23.344 1 95.94 311 GLN B N 1
ATOM 5257 C CA . GLN B 1 311 ? -5.352 1.761 24.797 1 95.94 311 GLN B CA 1
ATOM 5258 C C . GLN B 1 311 ? -6.059 2.93 25.469 1 95.94 311 GLN B C 1
ATOM 5260 O O . GLN B 1 311 ? -6.777 2.74 26.453 1 95.94 311 GLN B O 1
ATOM 5265 N N . TYR B 1 312 ? -5.863 4.148 24.922 1 97.38 312 TYR B N 1
ATOM 5266 C CA . TYR B 1 312 ? -6.457 5.34 25.516 1 97.38 312 TYR B CA 1
ATOM 5267 C C . TYR B 1 312 ? -7.824 5.633 24.906 1 97.38 312 TYR B C 1
ATOM 5269 O O . TYR B 1 312 ? -8.414 6.68 25.172 1 97.38 312 TYR B O 1
ATOM 5277 N N . GLY B 1 313 ? -8.273 4.746 24.031 1 96.44 313 GLY B N 1
ATOM 5278 C CA . GLY B 1 313 ? -9.625 4.844 23.516 1 96.44 313 GLY B CA 1
ATOM 5279 C C . GLY B 1 313 ? -9.758 5.871 22.391 1 96.44 313 GLY B C 1
ATOM 5280 O O . GLY B 1 313 ? -10.852 6.367 22.125 1 96.44 313 GLY B O 1
ATOM 5281 N N . PHE B 1 314 ? -8.648 6.195 21.75 1 97.69 314 PHE B N 1
ATOM 5282 C CA . PHE B 1 314 ? -8.719 7.129 20.625 1 97.69 314 PHE B CA 1
ATOM 5283 C C . PHE B 1 314 ? -9.547 6.547 19.484 1 97.69 314 PHE B C 1
ATOM 5285 O O . PHE B 1 314 ? -9.258 5.453 19 1 97.69 314 PHE B O 1
ATOM 5292 N N . ASP B 1 315 ? -10.508 7.285 19 1 95.69 315 ASP B N 1
ATOM 5293 C CA . ASP B 1 315 ? -11.398 6.82 17.938 1 95.69 315 ASP B CA 1
ATOM 5294 C C . ASP B 1 315 ? -11.469 7.832 16.812 1 95.69 315 ASP B C 1
ATOM 5296 O O . ASP B 1 315 ? -12.445 7.855 16.047 1 95.69 315 ASP B O 1
ATOM 5300 N N . GLY B 1 316 ? -10.508 8.719 16.688 1 97.88 316 GLY B N 1
ATOM 5301 C CA . GLY B 1 316 ? -10.453 9.719 15.641 1 97.88 316 GLY B CA 1
ATOM 5302 C C . GLY B 1 316 ? -9.875 9.195 14.344 1 97.88 316 GLY B C 1
ATOM 5303 O O . GLY B 1 316 ? -9.781 7.98 14.141 1 97.88 316 GLY B O 1
ATOM 5304 N N . VAL B 1 317 ? -9.562 10.125 13.445 1 98.75 317 VAL B N 1
ATOM 5305 C CA . VAL B 1 317 ? -9.102 9.797 12.102 1 98.75 317 VAL B CA 1
ATOM 5306 C C . VAL B 1 317 ? -7.578 9.812 12.062 1 98.75 317 VAL B C 1
ATOM 5308 O O . VAL B 1 317 ? -6.941 10.688 12.648 1 98.75 317 VAL B O 1
ATOM 5311 N N . ILE B 1 318 ? -7.008 8.805 11.477 1 98.81 318 ILE B N 1
ATOM 5312 C CA . ILE B 1 318 ? -5.574 8.742 11.211 1 98.81 318 ILE B CA 1
ATOM 5313 C C . ILE B 1 318 ? -5.328 8.766 9.703 1 98.81 318 ILE B C 1
ATOM 5315 O O . ILE B 1 318 ? -5.93 7.988 8.961 1 98.81 318 ILE B O 1
ATOM 5319 N N . ILE B 1 319 ? -4.504 9.641 9.211 1 98.88 319 ILE B N 1
ATOM 5320 C CA . ILE B 1 319 ? -4.207 9.727 7.785 1 98.88 319 ILE B CA 1
ATOM 5321 C C . ILE B 1 319 ? -2.699 9.633 7.562 1 98.88 319 ILE B C 1
ATOM 5323 O O . ILE B 1 319 ? -1.913 10.094 8.391 1 98.88 319 ILE B O 1
ATOM 5327 N N . PRO B 1 320 ? -2.291 8.969 6.438 1 98.25 320 PRO B N 1
ATOM 5328 C CA . PRO B 1 320 ? -0.901 9.195 6.031 1 98.25 320 PRO B CA 1
ATOM 5329 C C . PRO B 1 320 ? -0.649 10.617 5.547 1 98.25 320 PRO B C 1
ATOM 5331 O O . PRO B 1 320 ? -1.287 11.078 4.598 1 98.25 320 PRO B O 1
ATOM 5334 N N . ASP B 1 321 ? 0.12 11.367 6.211 1 94.19 321 ASP B N 1
ATOM 5335 C CA . ASP B 1 321 ? 0.375 12.766 5.867 1 94.19 321 ASP B CA 1
ATOM 5336 C C . ASP B 1 321 ? 1.263 12.875 4.629 1 94.19 321 ASP B C 1
ATOM 5338 O O . ASP B 1 321 ? 0.764 13.047 3.516 1 94.19 321 ASP B O 1
ATOM 5342 N N . HIS B 1 322 ? 2.57 12.648 4.777 1 90.25 322 HIS B N 1
ATOM 5343 C CA . HIS B 1 322 ? 3.561 12.578 3.711 1 90.25 322 HIS B CA 1
ATOM 5344 C C . HIS B 1 322 ? 4.199 11.195 3.639 1 90.25 322 HIS B C 1
ATOM 5346 O O . HIS B 1 322 ? 4.477 10.586 4.672 1 90.25 322 HIS B O 1
ATOM 5352 N N . THR B 1 323 ? 4.281 10.766 2.412 1 94.5 323 THR B N 1
ATOM 5353 C CA . THR B 1 323 ? 5.02 9.523 2.186 1 94.5 323 THR B CA 1
ATOM 5354 C C . THR B 1 323 ? 5.996 9.688 1.025 1 94.5 323 THR B C 1
ATOM 5356 O O . THR B 1 323 ? 5.73 10.43 0.081 1 94.5 323 THR B O 1
ATOM 5359 N N . PRO B 1 324 ? 7.176 9 1.171 1 96.88 324 PRO B N 1
ATOM 5360 C CA . PRO B 1 324 ? 8.031 9.008 -0.016 1 96.88 324 PRO B CA 1
ATOM 5361 C C . PRO B 1 324 ? 7.301 8.562 -1.279 1 96.88 324 PRO B C 1
ATOM 5363 O O . PRO B 1 324 ? 6.43 7.691 -1.218 1 96.88 324 PRO B O 1
ATOM 5366 N N . GLU B 1 325 ? 7.656 9.195 -2.393 1 96.44 325 GLU B N 1
ATOM 5367 C CA . GLU B 1 325 ? 7.094 8.836 -3.691 1 96.44 325 GLU B CA 1
ATOM 5368 C C . GLU B 1 325 ? 7.727 7.559 -4.23 1 96.44 325 GLU B C 1
ATOM 5370 O O . GLU B 1 325 ? 8.953 7.406 -4.203 1 96.44 325 GLU B O 1
ATOM 5375 N N . ILE B 1 326 ? 6.859 6.699 -4.637 1 98.38 326 ILE B N 1
ATOM 5376 C CA . ILE B 1 326 ? 7.332 5.414 -5.145 1 98.38 326 ILE B CA 1
ATOM 5377 C C . ILE B 1 326 ? 7.387 5.453 -6.672 1 98.38 326 ILE B C 1
ATOM 5379 O O . ILE B 1 326 ? 6.449 5.926 -7.32 1 98.38 326 ILE B O 1
ATOM 5383 N N . THR B 1 327 ? 8.422 4.957 -7.23 1 98.19 327 THR B N 1
ATOM 5384 C CA . THR B 1 327 ? 8.68 5.008 -8.664 1 98.19 327 THR B CA 1
ATOM 5385 C C . THR B 1 327 ? 7.621 4.219 -9.43 1 98.19 327 THR B C 1
ATOM 5387 O O . THR B 1 327 ? 7.566 2.99 -9.336 1 98.19 327 THR B O 1
ATOM 5390 N N . CYS B 1 328 ? 6.801 4.902 -10.219 1 98.19 328 CYS B N 1
ATOM 5391 C CA . CYS B 1 328 ? 5.812 4.383 -11.156 1 98.19 328 CYS B CA 1
ATOM 5392 C C . CYS B 1 328 ? 5.047 5.516 -11.828 1 98.19 328 CYS B C 1
ATOM 5394 O O . CYS B 1 328 ? 5.457 6.676 -11.75 1 98.19 328 CYS B O 1
ATOM 5396 N N . GLY B 1 329 ? 3.945 5.23 -12.523 1 97.56 329 GLY B N 1
ATOM 5397 C CA . GLY B 1 329 ? 3.184 6.223 -13.266 1 97.56 329 GLY B CA 1
ATOM 5398 C C . GLY B 1 329 ? 2.348 7.121 -12.375 1 97.56 329 GLY B C 1
ATOM 5399 O O . GLY B 1 329 ? 1.837 8.148 -12.82 1 97.56 329 GLY B O 1
ATOM 5400 N N . ALA B 1 330 ? 2.166 6.801 -11.148 1 97.69 330 ALA B N 1
ATOM 5401 C CA . ALA B 1 330 ? 1.438 7.57 -10.141 1 97.69 330 ALA B CA 1
ATOM 5402 C C . ALA B 1 330 ? 2.133 7.492 -8.789 1 97.69 330 ALA B C 1
ATOM 5404 O O . ALA B 1 330 ? 1.589 6.922 -7.836 1 97.69 330 ALA B O 1
ATOM 5405 N N . PRO B 1 331 ? 3.266 8.148 -8.664 1 97.19 331 PRO B N 1
ATOM 5406 C CA . PRO B 1 331 ? 4.148 7.945 -7.516 1 97.19 331 PRO B CA 1
ATOM 5407 C C . PRO B 1 331 ? 3.484 8.305 -6.188 1 97.19 331 PRO B C 1
ATOM 5409 O O . PRO B 1 331 ? 3.688 7.621 -5.184 1 97.19 331 PRO B O 1
ATOM 5412 N N . TRP B 1 332 ? 2.707 9.398 -6.141 1 96.5 332 TRP B N 1
ATOM 5413 C CA . TRP B 1 332 ? 2.02 9.789 -4.91 1 96.5 332 TRP B CA 1
ATOM 5414 C C . TRP B 1 332 ? 1.025 8.719 -4.48 1 96.5 332 TRP B C 1
ATOM 5416 O O . TRP B 1 332 ? 1.01 8.305 -3.318 1 96.5 332 TRP B O 1
ATOM 5426 N N . HIS B 1 333 ? 0.251 8.227 -5.453 1 98.38 333 HIS B N 1
ATOM 5427 C CA . HIS B 1 333 ? -0.777 7.238 -5.156 1 98.38 333 HIS B CA 1
ATOM 5428 C C . HIS B 1 333 ? -0.161 5.941 -4.637 1 98.38 333 HIS B C 1
ATOM 5430 O O . HIS B 1 333 ? -0.68 5.336 -3.695 1 98.38 333 HIS B O 1
ATOM 5436 N N . ALA B 1 334 ? 0.939 5.555 -5.234 1 98.69 334 ALA B N 1
ATOM 5437 C CA . ALA B 1 334 ? 1.598 4.328 -4.793 1 98.69 334 ALA B CA 1
ATOM 5438 C C . ALA B 1 334 ? 2.111 4.465 -3.363 1 98.69 334 ALA B C 1
ATOM 5440 O O . ALA B 1 334 ? 1.961 3.547 -2.553 1 98.69 334 ALA B O 1
ATOM 5441 N N . GLY B 1 335 ? 2.713 5.609 -3.092 1 98.5 335 GLY B N 1
ATOM 5442 C CA . GLY B 1 335 ? 3.168 5.855 -1.732 1 98.5 335 GLY B CA 1
ATOM 5443 C C . GLY B 1 335 ? 2.045 5.84 -0.714 1 98.5 335 GLY B C 1
ATOM 5444 O O . GLY B 1 335 ? 2.164 5.211 0.339 1 98.5 335 GLY B O 1
ATOM 5445 N N . MET B 1 336 ? 0.969 6.496 -1.041 1 98.75 336 MET B N 1
ATOM 5446 C CA . MET B 1 336 ? -0.181 6.559 -0.142 1 98.75 336 MET B CA 1
ATOM 5447 C C . MET B 1 336 ? -0.821 5.184 0.017 1 98.75 336 MET B C 1
ATOM 5449 O O . MET B 1 336 ? -1.198 4.793 1.124 1 98.75 336 MET B O 1
ATOM 5453 N N . ALA B 1 337 ? -0.945 4.434 -1.115 1 98.88 337 ALA B N 1
ATOM 5454 C CA . ALA B 1 337 ? -1.511 3.09 -1.047 1 98.88 337 ALA B CA 1
ATOM 5455 C C . ALA B 1 337 ? -0.687 2.195 -0.127 1 98.88 337 ALA B C 1
ATOM 5457 O O . ALA B 1 337 ? -1.241 1.449 0.685 1 98.88 337 ALA B O 1
ATOM 5458 N N . TYR B 1 338 ? 0.645 2.266 -0.228 1 98.88 338 TYR B N 1
ATOM 5459 C CA . TYR B 1 338 ? 1.536 1.504 0.639 1 98.88 338 TYR B CA 1
ATOM 5460 C C . TYR B 1 338 ? 1.278 1.828 2.105 1 98.88 338 TYR B C 1
ATOM 5462 O O . TYR B 1 338 ? 1.119 0.924 2.93 1 98.88 338 TYR B O 1
ATOM 5470 N N . ALA B 1 339 ? 1.23 3.094 2.389 1 98.88 339 ALA B N 1
ATOM 5471 C CA . ALA B 1 339 ? 1.013 3.529 3.766 1 98.88 339 ALA B CA 1
ATOM 5472 C C . ALA B 1 339 ? -0.354 3.078 4.273 1 98.88 339 ALA B C 1
ATOM 5474 O O . ALA B 1 339 ? -0.48 2.615 5.41 1 98.88 339 ALA B O 1
ATOM 5475 N N . LEU B 1 340 ? -1.364 3.229 3.445 1 98.94 340 LEU B N 1
ATOM 5476 C CA . LEU B 1 340 ? -2.721 2.865 3.84 1 98.94 340 LEU B CA 1
ATOM 5477 C C . LEU B 1 340 ? -2.832 1.362 4.078 1 98.94 340 LEU B C 1
ATOM 5479 O O . LEU B 1 340 ? -3.506 0.925 5.016 1 98.94 340 LEU B O 1
ATOM 5483 N N . GLY B 1 341 ? -2.193 0.563 3.201 1 98.88 341 GLY B N 1
ATOM 5484 C CA . GLY B 1 341 ? -2.148 -0.867 3.459 1 98.88 341 GLY B CA 1
ATOM 5485 C C . GLY B 1 341 ? -1.504 -1.216 4.785 1 98.88 341 GLY B C 1
ATOM 5486 O O . GLY B 1 341 ? -2.023 -2.045 5.535 1 98.88 341 GLY B O 1
ATOM 5487 N N . TYR B 1 342 ? -0.383 -0.601 5.039 1 98.81 342 TYR B N 1
ATOM 5488 C CA . TYR B 1 342 ? 0.331 -0.793 6.297 1 98.81 342 TYR B CA 1
ATOM 5489 C C . TYR B 1 342 ? -0.561 -0.462 7.488 1 98.81 342 TYR B C 1
ATOM 5491 O O . TYR B 1 342 ? -0.674 -1.254 8.422 1 98.81 342 TYR B O 1
ATOM 5499 N N . MET B 1 343 ? -1.188 0.674 7.414 1 98.75 343 MET B N 1
ATOM 5500 C CA . MET B 1 343 ? -2.062 1.136 8.492 1 98.75 343 MET B CA 1
ATOM 5501 C C . MET B 1 343 ? -3.227 0.173 8.695 1 98.75 343 MET B C 1
ATOM 5503 O O . MET B 1 343 ? -3.564 -0.165 9.836 1 98.75 343 MET B O 1
ATOM 5507 N N . ARG B 1 344 ? -3.816 -0.244 7.629 1 98.5 344 ARG B N 1
ATOM 5508 C CA . ARG B 1 344 ? -4.965 -1.141 7.695 1 98.5 344 ARG B CA 1
ATOM 5509 C C . ARG B 1 344 ? -4.605 -2.443 8.398 1 98.5 344 ARG B C 1
ATOM 5511 O O . ARG B 1 344 ? -5.379 -2.949 9.219 1 98.5 344 ARG B O 1
ATOM 5518 N N . ALA B 1 345 ? -3.453 -2.992 8.086 1 98.31 345 ALA B N 1
ATOM 5519 C CA . ALA B 1 345 ? -3.023 -4.242 8.711 1 98.31 345 ALA B CA 1
ATOM 5520 C C . ALA B 1 345 ? -2.854 -4.074 10.219 1 98.31 345 ALA B C 1
ATOM 5522 O O . ALA B 1 345 ? -3.305 -4.918 10.992 1 98.31 345 ALA B O 1
ATOM 5523 N N . VAL B 1 346 ? -2.234 -2.994 10.625 1 97.88 346 VAL B N 1
ATOM 5524 C CA . VAL B 1 346 ? -2.008 -2.75 12.047 1 97.88 346 VAL B CA 1
ATOM 5525 C C . VAL B 1 346 ? -3.348 -2.621 12.773 1 97.88 346 VAL B C 1
ATOM 5527 O O . VAL B 1 346 ? -3.559 -3.242 13.812 1 97.88 346 VAL B O 1
ATOM 5530 N N . LEU B 1 347 ? -4.238 -1.863 12.172 1 97.25 347 LEU B N 1
ATOM 5531 C CA . LEU B 1 347 ? -5.543 -1.649 12.789 1 97.25 347 LEU B CA 1
ATOM 5532 C C . LEU B 1 347 ? -6.309 -2.961 12.914 1 97.25 347 LEU B C 1
ATOM 5534 O O . LEU B 1 347 ? -6.93 -3.23 13.945 1 97.25 347 LEU B O 1
ATOM 5538 N N . GLN B 1 348 ? -6.262 -3.785 11.836 1 95.88 348 GLN B N 1
ATOM 5539 C CA . GLN B 1 348 ? -6.957 -5.07 11.859 1 95.88 348 GLN B CA 1
ATOM 5540 C C . GLN B 1 348 ? -6.395 -5.98 12.945 1 95.88 348 GLN B C 1
ATOM 5542 O O . GLN B 1 348 ? -7.148 -6.68 13.625 1 95.88 348 GLN B O 1
ATOM 5547 N N . MET B 1 349 ? -5.121 -5.945 13.078 1 95.25 349 MET B N 1
ATOM 5548 C CA . MET B 1 349 ? -4.48 -6.824 14.055 1 95.25 349 MET B CA 1
ATOM 5549 C C . MET B 1 349 ? -4.734 -6.34 15.477 1 95.25 349 MET B C 1
ATOM 5551 O O . MET B 1 349 ? -4.875 -7.148 16.391 1 95.25 349 MET B O 1
ATOM 5555 N N . LEU B 1 350 ? -4.793 -5.023 15.664 1 93.12 350 LEU B N 1
ATOM 5556 C CA . LEU B 1 350 ? -5.121 -4.477 16.969 1 93.12 350 LEU B CA 1
ATOM 5557 C C . LEU B 1 350 ? -6.562 -4.801 17.359 1 93.12 350 LEU B C 1
ATOM 5559 O O . LEU B 1 350 ? -6.852 -5.086 18.516 1 93.12 350 LEU B O 1
ATOM 5563 N N . ASP B 1 351 ? -7.441 -4.77 16.406 1 88.31 351 ASP B N 1
ATOM 5564 C CA . ASP B 1 351 ? -8.844 -5.094 16.672 1 88.31 351 ASP B CA 1
ATOM 5565 C C . ASP B 1 351 ? -9 -6.543 17.109 1 88.31 351 ASP B C 1
ATOM 5567 O O . ASP B 1 351 ? -9.836 -6.852 17.969 1 88.31 351 ASP B O 1
ATOM 5571 N N . LYS B 1 352 ? -8.148 -7.52 16.656 1 80.44 352 LYS B N 1
ATOM 5572 C CA . LYS B 1 352 ? -8.234 -8.945 16.953 1 80.44 352 LYS B CA 1
ATOM 5573 C C . LYS B 1 352 ? -7.633 -9.242 18.328 1 80.44 352 LYS B C 1
ATOM 5575 O O . LYS B 1 352 ? -8.039 -10.203 19 1 80.44 352 LYS B O 1
ATOM 5580 N N . GLN B 1 353 ? -6.551 -8.602 18.562 1 71.62 353 GLN B N 1
ATOM 5581 C CA . GLN B 1 353 ? -5.977 -8.797 19.891 1 71.62 353 GLN B CA 1
ATOM 5582 C C . GLN B 1 353 ? -6.957 -8.375 20.984 1 71.62 353 GLN B C 1
ATOM 5584 O O . GLN B 1 353 ? -6.906 -8.883 22.094 1 71.62 353 GLN B O 1
ATOM 5589 N N . LEU B 1 354 ? -7.809 -7.508 20.5 1 54.12 354 LEU B N 1
ATOM 5590 C CA . LEU B 1 354 ? -8.812 -7.047 21.453 1 54.12 354 LEU B CA 1
ATOM 5591 C C . LEU B 1 354 ? -10.023 -7.969 21.453 1 54.12 354 LEU B C 1
ATOM 5593 O O . LEU B 1 354 ? -10.781 -8 22.422 1 54.12 354 LEU B O 1
ATOM 5597 N N . SER B 1 355 ? -10.188 -8.75 20.328 1 47 355 SER B N 1
ATOM 5598 C CA . SER B 1 355 ? -11.297 -9.695 20.312 1 47 355 SER B CA 1
ATOM 5599 C C . SER B 1 355 ? -10.891 -11.031 20.922 1 47 355 SER B C 1
ATOM 5601 O O . SER B 1 355 ? -11.688 -11.664 21.625 1 47 355 SER B O 1
#

Foldseek 3Di:
DFAEAEEEQVRLDPVVLLLGVVLPGQEYEYENWHQCVDDDPDAAALVAFSEATDPPDCCLALVNLLVSQVSSVVSNHGYAEYEADTCLLQVCLLQVDDCNVVSLVVVLNSLLSCLSSVHQEYEYESFFCAAHRKDWFQPEVVRFIFIKAAPVVHDFQAFAQPQDGNRYGNDPDGDDGRDEDDPVVSLVSLLVSCVSRVVSNVVSNYAYAYEADHQLDCGGNRYGGQHSELVSVVVQCVSDVRLSSAHAAEQANNCQHDDDHSLVSLLVRLLVVRHAEYAQWAWAYHPPIITTYASVPHDDPRLVSVLSSVVSPPDHYYYHDTFGFDDDPGRRSVRRSVNSNVVVVSVVVSVVVVD/DFEEAEEEQVRLDPVVLLLGVVLPGQEYEYENWHQCVDDDPDAAALVAFSEATDPPDCCLALVNLLVSQVSSVVSNHGYAEYEADTCLLQVCLLQVDDCNVVSLVVVLNSLLSCLSSVHQEYEYESFFCAAHRKDWFQPEVVRFIFIKAAPVVHDFQAFAQPQDGNRYGNDPDGDDGRDEDDPVVSLVSLLVSCVSRVVSNVVSNYAYAYEADHQLDCGGNRYGGQHSELVSVVVQCVSDVRLSSAHAAEQANHCQHDDDHSLVSLLVRLLVVRHAEYAQWAWAYHPPIITTYQSVPHDDPRLVSVLSSVVSPPDHYYYHDTYGFDDDPGRRSVRRSVNSNVVVVSVVVSVVVVD

InterPro domains:
  IPR004628 Mannonate dehydratase [PF03786] (57-327)
  IPR004628 Mannonate dehydratase [PTHR30387] (58-345)
  IPR036237 Xylose isomerase-like superfamily [SSF51658] (6-348)